Protein 2HI4 (pdb70)

InterPro domains:
  IPR001128 Cytochrome P450 [PF00067] (42-493)
  IPR001128 Cytochrome P450 [PR00385] (317-334)
  IPR001128 Cytochrome P450 [PR00385] (370-381)
  IPR001128 Cytochrome P450 [PR00385] (449-458)
  IPR001128 Cytochrome P450 [PR00385] (458-469)
  IPR002401 Cytochrome P450, E-class, group I [PR00463] (69-88)
  IPR002401 Cytochrome P450, E-class, group I [PR00463] (93-114)
  IPR002401 Cytochrome P450, E-class, group I [PR00463] (195-213)
  IPR002401 Cytochrome P450, E-class, group I [PR00463] (306-323)
  IPR002401 Cytochrome P450, E-class, group I [PR00463] (326-352)
  IPR002401 Cytochrome P450, E-class, group I [PR00463] (369-387)
  IPR002401 Cytochrome P450, E-class, group I [PR00463] (410-434)
  IPR002401 Cytochrome P450, E-class, group I [PR00463] (448-458)
  IPR002401 Cytochrome P450, E-class, group I [PR00463] (458-481)
  IPR008066 Cytochrome P450, E-class, group I, CYP1 [PR01683] (15-27)
  IPR008066 Cytochrome P450, E-class, group I, CYP1 [PR01683] (109-118)
  IPR008066 Cytochrome P450, E-class, group I, CYP1 [PR01683] (237-247)
  IPR008066 Cytochrome P450, E-class, group I, CYP1 [PR01683] (280-290)
  IPR008066 Cytochrome P450, E-class, group I, CYP1 [PR01683] (325-335)
  IPR017972 Cytochrome P450, cons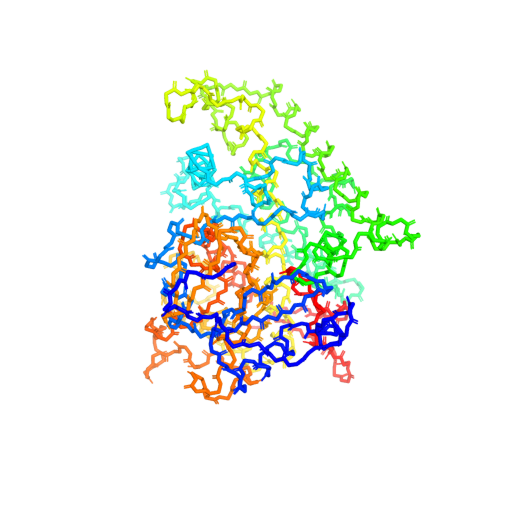erved site [PS00086] (451-460)

Foldseek 3Di:
DFDPPFAAFAEDDADAQAWCLVQCPQPNLVSVLVVCVPRHQWHWTAGRNAIAIEGFAPVLQCVVCPVVVQFWFFAFPFPLCCLAAVCQALQRHGDDPQLNQLLLVLLLVQLCQQFQDCDDVDDDGGNNQVLLVVLLVVLLVVQVVVCVPPNFFWLLLSLLLSQLSRLQCQAQNPLRPSPDPLVSVLSSPCVLQFAQQAPPRSVRRDVVVVVDDDVSSVSNNVSNVSLNVVLVVSLVVSVVPADLVDQNHSLNSLVNVLVVFRATPPHGDDSVSRNCNSSVSSSVSSPVLSQLLSLLLLVCQVPVVLLVVLLVQCCVQVNLPDADGLVCVQQSASLLLLSLLSCLQCVQQQWARKIFTCAWDARVRHTDGGGRIYIYGLNSLSQPVVLDDHSNDRDSCRQADPVRRGGVVVSSVSRDRQRDHPSGDSCVVSSSSSSSRSCRRNSNFKRKYFDPPDDAFSDWRDTSGTHGPTDGGMGIDGDD

Structure (mmCIF, N/CA/C/O backbone):
data_2HI4
#
_entry.id   2HI4
#
_cell.length_a   79.630
_cell.length_b   80.820
_cell.length_c   175.820
_cell.angle_alpha   90.000
_cell.angle_beta   90.000
_cell.angle_gamma   90.000
#
_symmetry.space_group_name_H-M   'I 2 2 2'
#
loop_
_entity.id
_entity.type
_entity.pdbx_description
1 polymer 'Cytochrome P450 1A2'
2 non-polymer 'PROTOPORPHYRIN IX CONTAINING FE'
3 non-polymer 2-PHENYL-4H-BENZO[H]CHROMEN-4-ONE
4 water water
#
loop_
_atom_site.group_PDB
_atom_site.id
_atom_site.type_symbol
_atom_site.label_atom_id
_atom_site.label_alt_id
_atom_site.label_comp_id
_atom_site.label_asym_id
_atom_site.label_entity_id
_atom_site.label_seq_id
_atom_site.pdbx_PDB_ins_code
_atom_site.Cartn_x
_atom_site.Cartn_y
_atom_site.Cartn_z
_atom_site.occupancy
_atom_site.B_iso_or_equiv
_atom_site.auth_seq_id
_atom_site.auth_comp_id
_atom_site.auth_asym_id
_atom_site.auth_atom_id
_atom_site.pdbx_PDB_model_num
ATOM 1 N N . ARG A 1 10 ? 21.304 30.140 -9.153 1.00 58.60 34 ARG A N 1
ATOM 2 C CA . ARG A 1 10 ? 20.753 29.652 -7.854 1.00 57.66 34 ARG A CA 1
ATOM 3 C C . ARG A 1 10 ? 21.014 30.608 -6.690 1.00 54.53 34 ARG A C 1
ATOM 4 O O . ARG A 1 10 ? 20.324 30.539 -5.682 1.00 55.54 34 ARG A O 1
ATOM 12 N N . VAL A 1 11 ? 22.007 31.489 -6.809 1.00 49.53 35 VAL A N 1
ATOM 13 C CA . VAL A 1 11 ? 22.295 32.481 -5.743 1.00 46.73 35 VAL A CA 1
ATOM 14 C C . VAL A 1 11 ? 22.446 33.858 -6.435 1.00 43.98 35 VAL A C 1
ATOM 15 O O . VAL A 1 11 ? 23.153 33.960 -7.425 1.00 48.95 35 VAL A O 1
ATOM 19 N N . PRO A 1 12 ? 21.787 34.924 -5.938 1.00 31.13 36 PRO A N 1
ATOM 20 C CA . PRO A 1 12 ? 21.994 36.179 -6.672 1.00 33.83 36 PRO A CA 1
ATOM 21 C C . PRO A 1 12 ? 23.458 36.596 -6.739 1.00 35.49 36 PRO A C 1
ATOM 22 O O . PRO A 1 12 ? 24.288 36.215 -5.893 1.00 30.82 36 PRO A O 1
ATOM 26 N N . LYS A 1 13 ? 23.721 37.399 -7.760 1.00 39.31 37 LYS A N 1
ATOM 27 C CA . LYS A 1 13 ? 25.025 37.963 -8.064 1.00 39.73 37 LYS A CA 1
ATOM 28 C C . LYS A 1 13 ? 25.544 38.721 -6.852 1.00 36.52 37 LYS A C 1
ATOM 29 O O . LYS A 1 13 ? 24.812 39.459 -6.174 1.00 29.97 37 LYS A O 1
ATOM 35 N N . GLY A 1 14 ? 26.810 38.500 -6.545 1.00 35.99 38 GLY A N 1
ATOM 36 C CA . GLY A 1 14 ? 27.425 39.222 -5.450 1.00 32.54 38 GLY A CA 1
ATOM 37 C C . GLY A 1 14 ? 27.165 38.719 -4.052 1.00 31.55 38 GLY A C 1
ATOM 38 O O . GLY A 1 14 ? 27.711 39.270 -3.128 1.00 33.36 38 GLY A O 1
ATOM 39 N N . LEU A 1 15 ? 26.348 37.680 -3.866 1.00 32.94 39 LEU A N 1
ATOM 40 C CA . LEU A 1 15 ? 26.095 37.198 -2.510 1.00 31.71 39 LEU A CA 1
ATOM 41 C C . LEU A 1 15 ? 26.688 35.799 -2.311 1.00 30.98 39 LEU A C 1
ATOM 42 O O . LEU A 1 15 ? 26.878 35.079 -3.270 1.00 35.27 39 LEU A O 1
ATOM 47 N N . LYS A 1 16 ? 26.936 35.393 -1.078 1.00 34.46 40 LYS A N 1
ATOM 48 C CA . LYS A 1 16 ? 27.388 34.016 -0.911 1.00 40.88 40 LYS A CA 1
ATOM 49 C C . LYS A 1 16 ? 26.492 33.233 0.020 1.00 41.57 40 LYS A C 1
ATOM 50 O O . LYS A 1 16 ? 25.760 33.810 0.845 1.00 39.47 40 LYS A O 1
ATOM 56 N N . SER A 1 17 ? 26.542 31.910 -0.129 1.00 43.20 41 SER A N 1
ATOM 57 C CA . SER A 1 17 ? 25.764 31.011 0.699 1.00 43.22 41 SER A CA 1
ATOM 58 C C . SER A 1 17 ? 26.451 30.744 2.045 1.00 36.72 41 SER A C 1
ATOM 59 O O . SER A 1 17 ? 27.615 31.015 2.225 1.00 35.57 41 SER A O 1
ATOM 62 N N . PRO A 1 18 ? 25.690 30.258 3.021 1.00 36.32 42 PRO A N 1
ATOM 63 C CA . PRO A 1 18 ? 26.175 29.939 4.370 1.00 34.26 42 PRO A CA 1
ATOM 64 C C . PRO A 1 18 ? 27.256 28.860 4.273 1.00 36.51 42 PRO A C 1
ATOM 65 O O . PRO A 1 18 ? 27.290 28.093 3.301 1.00 34.77 42 PRO A O 1
ATOM 69 N N . PRO A 1 19 ? 28.146 28.773 5.280 1.00 40.96 43 PRO A N 1
ATOM 70 C CA . PRO A 1 19 ? 29.242 27.778 5.346 1.00 41.72 43 PRO A CA 1
ATOM 71 C C . PRO A 1 19 ? 28.690 26.347 5.341 1.00 40.43 43 PRO A C 1
ATOM 72 O O . PRO A 1 19 ? 27.812 26.046 6.143 1.00 39.71 43 PRO A O 1
ATOM 76 N N . GLU A 1 20 ? 29.223 25.477 4.481 1.00 42.52 44 GLU A N 1
ATOM 77 C CA . GLU A 1 20 ? 28.771 24.073 4.401 1.00 49.96 44 GLU A CA 1
ATOM 78 C C . GLU A 1 20 ? 29.893 23.020 4.509 1.00 52.13 44 GLU A C 1
ATOM 79 O O . GLU A 1 20 ? 30.737 22.917 3.641 1.00 51.79 44 GLU A O 1
ATOM 85 N N . PRO A 1 21 ? 29.905 22.227 5.585 1.00 53.59 45 PRO A N 1
ATOM 86 C CA . PRO A 1 21 ? 30.936 21.197 5.739 1.00 54.30 45 PRO A CA 1
ATOM 87 C C . PRO A 1 21 ? 30.821 20.193 4.591 1.00 56.75 45 PRO A C 1
ATOM 88 O O . PRO A 1 21 ? 29.754 20.068 3.980 1.00 55.30 45 PRO A O 1
ATOM 92 N N . TRP A 1 22 ? 31.917 19.483 4.311 1.00 56.47 46 TRP A N 1
ATOM 93 C CA . TRP A 1 22 ? 31.966 18.454 3.275 1.00 55.54 46 TRP A CA 1
ATOM 94 C C . TRP A 1 22 ? 30.989 17.344 3.656 1.00 50.16 46 TRP A C 1
ATOM 95 O O . TRP A 1 22 ? 30.860 16.997 4.826 1.00 50.36 46 TRP A O 1
ATOM 106 N N . GLY A 1 23 ? 30.313 16.782 2.667 1.00 48.63 47 GLY A N 1
ATOM 107 C CA . GLY A 1 23 ? 29.386 15.709 2.952 1.00 52.43 47 GLY A CA 1
ATOM 108 C C . GLY A 1 23 ? 29.508 14.581 1.951 1.00 51.94 47 GLY A C 1
ATOM 109 O O . GLY A 1 23 ? 30.089 14.765 0.896 1.00 58.44 47 GLY A O 1
ATOM 110 N N . TRP A 1 24 ? 28.941 13.425 2.262 1.00 53.76 48 TRP A N 1
ATOM 111 C CA . TRP A 1 24 ? 29.014 12.277 1.364 1.00 54.83 48 TRP A CA 1
ATOM 112 C C . TRP A 1 24 ? 27.995 12.391 0.269 1.00 56.08 48 TRP A C 1
ATOM 113 O O . TRP A 1 24 ? 26.950 13.020 0.443 1.00 51.71 48 TRP A O 1
ATOM 124 N N . PRO A 1 25 ? 28.289 11.790 -0.892 1.00 57.57 49 PRO A N 1
ATOM 125 C CA . PRO A 1 25 ? 27.332 11.853 -1.997 1.00 54.91 49 PRO A CA 1
ATOM 126 C C . PRO A 1 25 ? 26.085 11.085 -1.562 1.00 55.45 49 PRO A C 1
ATOM 127 O O . PRO A 1 25 ? 26.178 10.097 -0.822 1.00 54.54 49 PRO A O 1
ATOM 131 N N . LEU A 1 26 ? 24.924 11.554 -2.013 1.00 52.79 50 LEU A N 1
ATOM 132 C CA . LEU A 1 26 ? 23.660 10.920 -1.703 1.00 49.83 50 LEU A CA 1
ATOM 133 C C . LEU A 1 26 ? 23.222 11.087 -0.257 1.00 48.82 50 LEU A C 1
ATOM 134 O O . LEU A 1 26 ? 22.066 11.443 0.001 1.00 48.29 50 LEU A O 1
ATOM 139 N N . LEU A 1 27 ? 24.134 10.821 0.681 1.00 46.63 51 LEU A N 1
ATOM 140 C CA . LEU A 1 27 ? 23.833 10.919 2.112 1.00 43.78 51 LEU A CA 1
ATOM 141 C C . LEU A 1 27 ? 23.933 12.323 2.722 1.00 44.44 51 LEU A C 1
ATOM 142 O O . LEU A 1 27 ? 23.198 12.662 3.659 1.00 36.80 51 LEU A O 1
ATOM 147 N N . GLY A 1 28 ? 24.840 13.147 2.197 1.00 42.86 52 GLY A N 1
ATOM 148 C CA . GLY A 1 28 ? 24.996 14.469 2.770 1.00 43.88 52 GLY A CA 1
ATOM 149 C C . GLY A 1 28 ? 25.602 14.320 4.151 1.00 45.56 52 GLY A C 1
ATOM 150 O O . GLY A 1 28 ? 26.598 13.622 4.328 1.00 46.92 52 GLY A O 1
ATOM 151 N N . HIS A 1 29 ? 25.014 14.938 5.158 1.00 39.16 53 HIS A N 1
ATOM 152 C CA . HIS A 1 29 ? 25.600 14.800 6.463 1.00 37.83 53 HIS A CA 1
ATOM 153 C C . HIS A 1 29 ? 24.801 13.905 7.399 1.00 35.85 53 HIS A C 1
ATOM 154 O O . HIS A 1 29 ? 25.032 13.932 8.594 1.00 36.04 53 HIS A O 1
ATOM 161 N N . VAL A 1 30 ? 23.867 13.104 6.888 1.00 37.09 54 VAL A N 1
ATOM 162 C CA . VAL A 1 30 ? 23.059 12.310 7.808 1.00 35.23 54 VAL A CA 1
ATOM 163 C C . VAL A 1 30 ? 23.764 11.410 8.790 1.00 38.64 54 VAL A C 1
ATOM 164 O O . VAL A 1 30 ? 23.342 11.308 9.945 1.00 35.87 54 VAL A O 1
ATOM 168 N N . LEU A 1 31 ? 24.830 10.744 8.357 1.00 41.11 55 LEU A N 1
ATOM 169 C CA . LEU A 1 31 ? 25.521 9.845 9.275 1.00 42.83 55 LEU A CA 1
ATOM 170 C C . LEU A 1 31 ? 26.126 10.645 10.421 1.00 40.16 55 LEU A C 1
ATOM 171 O O . LEU A 1 31 ? 26.212 10.147 11.535 1.00 44.28 55 LEU A O 1
ATOM 176 N N . THR A 1 32 ? 26.472 11.904 10.186 1.00 35.33 56 THR A N 1
ATOM 177 C CA . THR A 1 32 ? 27.017 12.710 11.268 1.00 40.38 56 THR A CA 1
ATOM 178 C C . THR A 1 32 ? 26.037 13.020 12.410 1.00 44.01 56 THR A C 1
ATOM 179 O O . THR A 1 32 ? 26.445 13.072 13.557 1.00 46.59 56 THR A O 1
ATOM 183 N N . LEU A 1 33 ? 24.749 13.207 12.114 1.00 40.31 57 LEU A N 1
ATOM 184 C CA . LEU A 1 33 ? 23.755 13.518 13.152 1.00 34.56 57 LEU A CA 1
ATOM 185 C C . LEU A 1 33 ? 23.624 12.406 14.198 1.00 32.75 57 LEU A C 1
ATOM 186 O O . LEU A 1 33 ? 23.466 12.684 15.389 1.00 34.38 57 LEU A O 1
ATOM 191 N N . GLY A 1 34 ? 23.669 11.151 13.746 1.00 35.19 58 GLY A N 1
ATOM 192 C CA . GLY A 1 34 ? 23.583 10.013 14.637 1.00 30.77 58 GLY A CA 1
ATOM 193 C C . GLY A 1 34 ? 22.320 10.003 15.473 1.00 39.35 58 GLY A C 1
ATOM 194 O O . GLY A 1 34 ? 21.301 10.600 15.090 1.00 39.15 58 GLY A O 1
ATOM 195 N N . LYS A 1 35 ? 22.408 9.373 16.634 1.00 35.54 59 LYS A N 1
ATOM 196 C CA . LYS A 1 35 ? 21.275 9.255 17.518 1.00 42.11 59 LYS A CA 1
ATOM 197 C C . LYS A 1 35 ? 21.015 10.485 18.341 1.00 39.82 59 LYS A C 1
ATOM 198 O O . LYS A 1 35 ? 19.962 10.584 18.943 1.00 44.68 59 LYS A O 1
ATOM 204 N N . ASN A 1 36 ? 21.970 11.418 18.371 1.00 37.03 60 ASN A N 1
ATOM 205 C CA . ASN A 1 36 ? 21.812 12.631 19.137 1.00 32.03 60 ASN A CA 1
ATOM 206 C C . ASN A 1 36 ? 22.198 13.824 18.267 1.00 35.04 60 ASN A C 1
ATOM 207 O O . ASN A 1 36 ? 23.265 14.436 18.416 1.00 33.49 60 ASN A O 1
ATOM 212 N N . PRO A 1 37 ? 21.289 14.197 17.352 1.00 33.13 61 PRO A N 1
ATOM 213 C CA . PRO A 1 37 ? 21.474 15.300 16.406 1.00 30.56 61 PRO A CA 1
ATOM 214 C C . PRO A 1 37 ? 21.848 16.619 17.026 1.00 26.44 61 PRO A C 1
ATOM 215 O O . PRO A 1 37 ? 22.679 17.342 16.472 1.00 27.27 61 PRO A O 1
ATOM 219 N N . HIS A 1 38 ? 21.299 16.913 18.204 1.00 25.00 62 HIS A N 1
ATOM 220 C CA . HIS A 1 38 ? 21.607 18.164 18.840 1.00 25.55 62 HIS A CA 1
ATOM 221 C C . HIS A 1 38 ? 23.056 18.200 19.324 1.00 33.96 62 HIS A C 1
ATOM 222 O O . HIS A 1 38 ? 23.659 19.273 19.312 1.00 29.52 62 HIS A O 1
ATOM 229 N N . LEU A 1 39 ? 23.594 17.055 19.770 1.00 34.61 63 LEU A N 1
ATOM 230 C CA . LEU A 1 39 ? 25.001 17.010 20.264 1.00 33.97 63 LEU A CA 1
ATOM 231 C C . LEU A 1 39 ? 26.001 17.170 19.126 1.00 31.36 63 LEU A C 1
ATOM 232 O O . LEU A 1 39 ? 26.964 17.911 19.239 1.00 35.61 63 LEU A O 1
ATOM 237 N N . ALA A 1 40 ? 25.740 16.491 18.027 1.00 31.35 64 ALA A N 1
ATOM 238 C CA . ALA A 1 40 ? 26.556 16.544 16.847 1.00 31.92 64 ALA A CA 1
ATOM 239 C C . ALA A 1 40 ? 26.539 17.908 16.164 1.00 38.71 64 ALA A C 1
ATOM 240 O O . ALA A 1 40 ? 27.594 18.382 15.700 1.00 34.21 64 ALA A O 1
ATOM 242 N N . LEU A 1 41 ? 25.366 18.545 16.090 1.00 29.63 65 LEU A N 1
ATOM 243 C CA . LEU A 1 41 ? 25.288 19.856 15.454 1.00 30.33 65 LEU A CA 1
ATOM 244 C C . LEU A 1 41 ? 25.875 20.908 16.380 1.00 30.39 65 LEU A C 1
ATOM 245 O O . LEU A 1 41 ? 26.307 21.972 15.936 1.00 32.14 65 LEU A O 1
ATOM 250 N N . SER A 1 42 ? 25.872 20.642 17.676 1.00 37.04 66 SER A N 1
ATOM 251 C CA . SER A 1 42 ? 26.466 21.616 18.584 1.00 41.52 66 SER A CA 1
ATOM 252 C C . SER A 1 42 ? 27.996 21.642 18.312 1.00 40.97 66 SER A C 1
ATOM 253 O O . SER A 1 42 ? 28.626 22.704 18.328 1.00 41.19 66 SER A O 1
ATOM 256 N N . ARG A 1 43 ? 28.573 20.475 18.050 1.00 38.46 67 ARG A N 1
ATOM 257 C CA . ARG A 1 43 ? 30.006 20.382 17.740 1.00 44.74 67 ARG A CA 1
ATOM 258 C C . ARG A 1 43 ? 30.285 20.952 16.359 1.00 46.65 67 ARG A C 1
ATOM 259 O O . ARG A 1 43 ? 31.256 21.677 16.170 1.00 47.31 67 ARG A O 1
ATOM 267 N N . MET A 1 44 ? 29.446 20.616 15.387 1.00 42.02 68 MET A N 1
ATOM 268 C CA . MET A 1 44 ? 29.650 21.117 14.041 1.00 42.94 68 MET A CA 1
ATOM 269 C C . MET A 1 44 ? 29.597 22.634 14.031 1.00 46.43 68 MET A C 1
ATOM 270 O O . MET A 1 44 ? 30.335 23.274 13.277 1.00 46.28 68 MET A O 1
ATOM 275 N N . SER A 1 45 ? 28.711 23.210 14.848 1.00 46.30 69 SER A N 1
ATOM 276 C CA . SER A 1 45 ? 28.581 24.662 14.901 1.00 46.02 69 SER A CA 1
ATOM 277 C C . SER A 1 45 ? 29.787 25.274 15.578 1.00 45.84 69 SER A C 1
ATOM 278 O O . SER A 1 45 ? 30.222 26.355 15.201 1.00 42.42 69 SER A O 1
ATOM 281 N N . GLN A 1 46 ? 30.310 24.586 16.588 1.00 46.78 70 GLN A N 1
ATOM 282 C CA . GLN A 1 46 ? 31.481 25.076 17.292 1.00 51.97 70 GLN A CA 1
ATOM 283 C C . GLN A 1 46 ? 32.660 25.197 16.360 1.00 49.61 70 GLN A C 1
ATOM 284 O O . GLN A 1 46 ? 33.569 25.946 16.634 1.00 58.35 70 GLN A O 1
ATOM 290 N N . ARG A 1 47 ? 32.619 24.517 15.223 1.00 51.17 71 ARG A N 1
ATOM 291 C CA . ARG A 1 47 ? 33.691 24.639 14.245 1.00 49.56 71 ARG A CA 1
ATOM 292 C C . ARG A 1 47 ? 33.368 25.628 13.109 1.00 53.16 71 ARG A C 1
ATOM 293 O O . ARG A 1 47 ? 34.174 26.509 12.797 1.00 54.39 71 ARG A O 1
ATOM 301 N N . TYR A 1 48 ? 32.180 25.511 12.512 1.00 51.66 72 TYR A N 1
ATOM 302 C CA . TYR A 1 48 ? 31.817 26.354 11.379 1.00 48.50 72 TYR A CA 1
ATOM 303 C C . TYR A 1 48 ? 31.147 27.674 11.596 1.00 50.30 72 TYR A C 1
ATOM 304 O O . TYR A 1 48 ? 31.314 28.601 10.794 1.00 51.34 72 TYR A O 1
ATOM 313 N N . GLY A 1 49 ? 30.355 27.766 12.647 1.00 50.66 73 GLY A N 1
ATOM 314 C CA . GLY A 1 49 ? 29.653 29.000 12.875 1.00 47.82 73 GLY A CA 1
ATOM 315 C C . GLY A 1 49 ? 28.235 28.858 13.410 1.00 47.85 73 GLY A C 1
ATOM 316 O O . GLY A 1 49 ? 27.639 27.771 13.526 1.00 40.86 73 GLY A O 1
ATOM 317 N N . ASP A 1 50 ? 27.716 30.016 13.761 1.00 45.05 74 ASP A N 1
ATOM 318 C CA . ASP A 1 50 ? 26.389 30.169 14.321 1.00 46.46 74 ASP A CA 1
ATOM 319 C C . ASP A 1 50 ? 25.318 30.102 13.232 1.00 41.94 74 ASP A C 1
ATOM 320 O O . ASP A 1 50 ? 24.134 30.082 13.545 1.00 32.05 74 ASP A O 1
ATOM 325 N N . VAL A 1 51 ? 25.768 30.135 11.975 1.00 38.38 75 VAL A N 1
ATOM 326 C CA . VAL A 1 51 ? 24.915 30.105 10.786 1.00 42.03 75 VAL A CA 1
ATOM 327 C C . VAL A 1 51 ? 25.577 29.224 9.768 1.00 39.95 75 VAL A C 1
ATOM 328 O O . VAL A 1 51 ? 26.515 29.643 9.083 1.00 46.11 75 VAL A O 1
ATOM 332 N N . LEU A 1 52 ? 25.105 27.996 9.666 1.00 38.17 76 LEU A N 1
ATOM 333 C CA . LEU A 1 52 ? 25.689 27.087 8.713 1.00 38.42 76 LEU A CA 1
ATOM 334 C C . LEU A 1 52 ? 24.638 26.253 8.047 1.00 39.43 76 LEU A C 1
ATOM 335 O O . LEU A 1 52 ? 23.477 26.173 8.508 1.00 32.43 76 LEU A O 1
ATOM 340 N N . GLN A 1 53 ? 25.017 25.647 6.935 1.00 32.37 77 GLN A N 1
ATOM 341 C CA . GLN A 1 53 ? 24.062 24.774 6.340 1.00 38.68 77 GLN A CA 1
ATOM 342 C C . GLN A 1 53 ? 24.665 23.401 6.276 1.00 35.96 77 GLN A C 1
ATOM 343 O O . GLN A 1 53 ? 25.879 23.252 6.187 1.00 34.34 77 GLN A O 1
ATOM 349 N N . ILE A 1 54 ? 23.815 22.403 6.425 1.00 31.94 78 ILE A N 1
ATOM 350 C CA . ILE A 1 54 ? 24.224 21.005 6.303 1.00 33.81 78 ILE A CA 1
ATOM 351 C C . ILE A 1 54 ? 23.325 20.463 5.210 1.00 35.86 78 ILE A C 1
ATOM 352 O O . ILE A 1 54 ? 22.540 21.198 4.595 1.00 33.75 78 ILE A O 1
ATOM 357 N N . ARG A 1 55 ? 23.418 19.184 4.933 1.00 34.68 79 ARG A N 1
ATOM 358 C CA . ARG A 1 55 ? 22.558 18.666 3.912 1.00 40.23 79 ARG A CA 1
ATOM 359 C C . ARG A 1 55 ? 22.199 17.333 4.464 1.00 38.67 79 ARG A C 1
ATOM 360 O O . ARG A 1 55 ? 23.063 16.688 5.047 1.00 38.62 79 ARG A O 1
ATOM 368 N N . ILE A 1 56 ? 20.922 16.956 4.364 1.00 37.00 80 ILE A N 1
ATOM 369 C CA . ILE A 1 56 ? 20.463 15.642 4.834 1.00 33.89 80 ILE A CA 1
ATOM 370 C C . ILE A 1 56 ? 19.931 15.076 3.535 1.00 35.56 80 ILE A C 1
ATOM 371 O O . ILE A 1 56 ? 19.006 15.635 2.958 1.00 32.35 80 ILE A O 1
ATOM 376 N N . GLY A 1 57 ? 20.509 13.961 3.075 1.00 36.17 81 GLY A N 1
ATOM 377 C CA . GLY A 1 57 ? 20.116 13.444 1.775 1.00 42.02 81 GLY A CA 1
ATOM 378 C C . GLY A 1 57 ? 20.612 14.558 0.855 1.00 41.40 81 GLY A C 1
ATOM 379 O O . GLY A 1 57 ? 21.777 14.953 0.938 1.00 42.83 81 GLY A O 1
ATOM 380 N N . SER A 1 58 ? 19.749 15.093 0.003 1.00 43.46 82 SER A N 1
ATOM 381 C CA . SER A 1 58 ? 20.162 16.207 -0.860 1.00 45.89 82 SER A CA 1
ATOM 382 C C . SER A 1 58 ? 19.438 17.498 -0.446 1.00 43.76 82 SER A C 1
ATOM 383 O O . SER A 1 58 ? 19.526 18.513 -1.129 1.00 45.53 82 SER A O 1
ATOM 386 N N . THR A 1 59 ? 18.728 17.455 0.673 1.00 40.20 83 THR A N 1
ATOM 387 C CA . THR A 1 59 ? 18.000 18.635 1.139 1.00 37.65 83 THR A CA 1
ATOM 388 C C . THR A 1 59 ? 18.839 19.563 1.990 1.00 32.23 83 THR A C 1
ATOM 389 O O . THR A 1 59 ? 19.335 19.155 3.032 1.00 28.36 83 THR A O 1
ATOM 393 N N . PRO A 1 60 ? 18.986 20.835 1.565 1.00 35.69 84 PRO A N 1
ATOM 394 C CA . PRO A 1 60 ? 19.778 21.795 2.348 1.00 31.21 84 PRO A CA 1
ATOM 395 C C . PRO A 1 60 ? 19.036 22.111 3.646 1.00 32.18 84 PRO A C 1
ATOM 396 O O . PRO A 1 60 ? 17.803 22.272 3.643 1.00 30.86 84 PRO A O 1
ATOM 400 N N . VAL A 1 61 ? 19.765 22.198 4.746 1.00 28.51 85 VAL A N 1
ATOM 401 C CA . VAL A 1 61 ? 19.169 22.563 6.033 1.00 30.44 85 VAL A CA 1
ATOM 402 C C . VAL A 1 61 ? 20.045 23.625 6.717 1.00 33.75 85 VAL A C 1
ATOM 403 O O . VAL A 1 61 ? 21.271 23.431 6.853 1.00 30.27 85 VAL A O 1
ATOM 407 N N . LEU A 1 62 ? 19.438 24.760 7.080 1.00 24.56 86 LEU A N 1
ATOM 408 C CA . LEU A 1 62 ? 20.141 25.835 7.779 1.00 24.77 86 LEU A CA 1
ATOM 409 C C . LEU A 1 62 ? 20.116 25.578 9.290 1.00 30.21 86 LEU A C 1
ATOM 410 O O . LEU A 1 62 ? 19.051 25.301 9.875 1.00 26.15 86 LEU A O 1
ATOM 415 N N . VAL A 1 63 ? 21.284 25.621 9.945 1.00 24.37 87 VAL A N 1
ATOM 416 C CA . VAL A 1 63 ? 21.319 25.403 11.405 1.00 24.12 87 VAL A CA 1
ATOM 417 C C . VAL A 1 63 ? 21.732 26.659 12.162 1.00 28.29 87 VAL A C 1
ATOM 418 O O . VAL A 1 63 ? 22.793 27.245 11.910 1.00 26.44 87 VAL A O 1
ATOM 422 N N . LEU A 1 64 ? 20.897 27.088 13.098 1.00 21.42 88 LEU A N 1
ATOM 423 C CA . LEU A 1 64 ? 21.232 28.275 13.850 1.00 26.49 88 LEU A CA 1
ATOM 424 C C . LEU A 1 64 ? 21.536 27.848 15.308 1.00 30.80 88 LEU A C 1
ATOM 425 O O . LEU A 1 64 ? 20.779 27.105 15.927 1.00 26.01 88 LEU A O 1
ATOM 430 N N . SER A 1 65 ? 22.655 28.346 15.848 1.00 35.15 89 SER A N 1
ATOM 431 C CA . SER A 1 65 ? 23.135 27.946 17.178 1.00 37.46 89 SER A CA 1
ATOM 432 C C . SER A 1 65 ? 23.472 28.968 18.280 1.00 39.30 89 SER A C 1
ATOM 433 O O . SER A 1 65 ? 23.628 28.596 19.471 1.00 41.22 89 SER A O 1
ATOM 436 N N . ARG A 1 66 ? 23.575 30.237 17.917 1.00 37.12 90 ARG A N 1
ATOM 437 C CA . ARG A 1 66 ? 23.918 31.241 18.905 1.00 33.61 90 ARG A CA 1
ATOM 438 C C . ARG A 1 66 ? 22.734 32.071 19.228 1.00 33.05 90 ARG A C 1
ATOM 439 O O . ARG A 1 66 ? 21.897 32.377 18.350 1.00 32.12 90 ARG A O 1
ATOM 447 N N . LEU A 1 67 ? 22.623 32.413 20.496 1.00 28.36 91 LEU A N 1
ATOM 448 C CA . LEU A 1 67 ? 21.499 33.195 20.913 1.00 33.03 91 LEU A CA 1
ATOM 449 C C . LEU A 1 67 ? 21.324 34.496 20.086 1.00 41.02 91 LEU A C 1
ATOM 450 O O . LEU A 1 67 ? 20.204 34.827 19.686 1.00 36.48 91 LEU A O 1
ATOM 455 N N . ASP A 1 68 ? 22.409 35.232 19.826 1.00 34.94 92 ASP A N 1
ATOM 456 C CA . ASP A 1 68 ? 22.305 36.464 19.052 1.00 40.52 92 ASP A CA 1
ATOM 457 C C . ASP A 1 68 ? 21.767 36.196 17.637 1.00 32.33 92 ASP A C 1
ATOM 458 O O . ASP A 1 68 ? 20.884 36.900 17.145 1.00 29.37 92 ASP A O 1
ATOM 463 N N . THR A 1 69 ? 22.338 35.199 16.988 1.00 32.68 93 THR A N 1
ATOM 464 C CA . THR A 1 69 ? 21.962 34.875 15.622 1.00 34.42 93 THR A CA 1
ATOM 465 C C . THR A 1 69 ? 20.511 34.395 15.515 1.00 34.28 93 THR A C 1
ATOM 466 O O . THR A 1 69 ? 19.812 34.766 14.591 1.00 29.99 93 THR A O 1
ATOM 470 N N . ILE A 1 70 ? 20.079 33.618 16.504 1.00 29.53 94 ILE A N 1
ATOM 471 C CA . ILE A 1 70 ? 18.743 33.070 16.563 1.00 30.34 94 ILE A CA 1
ATOM 472 C C . ILE A 1 70 ? 17.728 34.211 16.749 1.00 29.79 94 ILE A C 1
ATOM 473 O O . ILE A 1 70 ? 16.639 34.202 16.153 1.00 25.46 94 ILE A O 1
ATOM 478 N N . ARG A 1 71 ? 18.092 35.198 17.566 1.00 30.46 95 ARG A N 1
ATOM 479 C CA . ARG A 1 71 ? 17.224 36.341 17.810 1.00 30.98 95 ARG A CA 1
ATOM 480 C C . ARG A 1 71 ? 17.131 37.175 16.558 1.00 31.90 95 ARG A C 1
ATOM 481 O O . ARG A 1 71 ? 16.052 37.723 16.258 1.00 22.65 95 ARG A O 1
ATOM 489 N N . GLN A 1 72 ? 18.265 37.303 15.846 1.00 22.54 96 GLN A N 1
ATOM 490 C CA . GLN A 1 72 ? 18.274 38.019 14.584 1.00 26.24 96 GLN A CA 1
ATOM 491 C C . GLN A 1 72 ? 17.308 37.365 13.583 1.00 25.75 96 GLN A C 1
ATOM 492 O O . GLN A 1 72 ? 16.562 38.084 12.890 1.00 21.90 96 GLN A O 1
ATOM 498 N N . ALA A 1 73 ? 17.362 36.034 13.458 1.00 21.74 97 ALA A N 1
ATOM 499 C CA . ALA 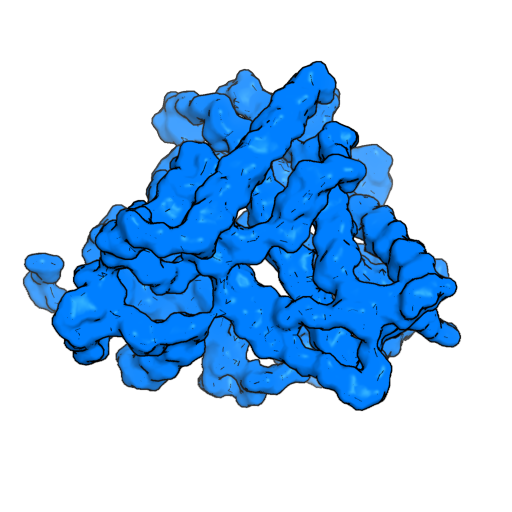A 1 73 ? 16.503 35.347 12.509 1.00 21.58 97 ALA A CA 1
ATOM 500 C C . ALA A 1 73 ? 15.049 35.283 12.972 1.00 23.52 97 ALA A C 1
ATOM 501 O O . ALA A 1 73 ? 14.192 35.759 12.286 1.00 24.09 97 ALA A O 1
ATOM 503 N N . LEU A 1 74 ? 14.808 34.693 14.127 1.00 22.44 98 LEU A N 1
ATOM 504 C CA . LEU A 1 74 ? 13.432 34.493 14.623 1.00 28.85 98 LEU A CA 1
ATOM 505 C C . LEU A 1 74 ? 12.699 35.690 15.128 1.00 29.12 98 LEU A C 1
ATOM 506 O O . LEU A 1 74 ? 11.472 35.674 15.154 1.00 26.96 98 LEU A O 1
ATOM 511 N N . VAL A 1 75 ? 13.430 36.721 15.559 1.00 25.80 99 VAL A N 1
ATOM 512 C CA . VAL A 1 75 ? 12.768 37.922 16.058 1.00 28.44 99 VAL A CA 1
ATOM 513 C C . VAL A 1 75 ? 12.887 39.064 15.096 1.00 30.07 99 VAL A C 1
ATOM 514 O O . VAL A 1 75 ? 11.882 39.484 14.524 1.00 21.16 99 VAL A O 1
ATOM 518 N N . ARG A 1 76 ? 14.101 39.571 14.886 1.00 23.74 100 ARG A N 1
ATOM 519 C CA . ARG A 1 76 ? 14.220 40.734 14.021 1.00 21.22 100 ARG A CA 1
ATOM 520 C C . ARG A 1 76 ? 13.790 40.454 12.539 1.00 16.88 100 ARG A C 1
ATOM 521 O O . ARG A 1 76 ? 13.281 41.357 11.901 1.00 19.59 100 ARG A O 1
ATOM 529 N N . GLN A 1 77 ? 14.078 39.266 11.991 1.00 16.45 101 GLN A N 1
ATOM 530 C CA . GLN A 1 77 ? 13.655 38.892 10.626 1.00 20.14 101 GLN A CA 1
ATOM 531 C C . GLN A 1 77 ? 12.519 37.866 10.778 1.00 14.43 101 GLN A C 1
ATOM 532 O O . GLN A 1 77 ? 12.408 36.909 10.004 1.00 16.20 101 GLN A O 1
ATOM 538 N N . GLY A 1 78 ? 11.812 38.005 11.892 1.00 21.15 102 GLY A N 1
ATOM 539 C CA . GLY A 1 78 ? 10.769 37.064 12.231 1.00 19.34 102 GLY A CA 1
ATOM 540 C C . GLY A 1 78 ? 9.840 36.706 11.109 1.00 18.07 102 GLY A C 1
ATOM 541 O O . GLY A 1 78 ? 9.579 35.544 10.911 1.00 21.03 102 GLY A O 1
ATOM 542 N N . ASP A 1 79 ? 9.423 37.677 10.323 1.00 19.92 103 ASP A N 1
ATOM 543 C CA . ASP A 1 79 ? 8.484 37.377 9.251 1.00 23.85 103 ASP A CA 1
ATOM 544 C C . ASP A 1 79 ? 9.148 36.504 8.182 1.00 27.10 103 ASP A C 1
ATOM 545 O O . ASP A 1 79 ? 8.481 35.773 7.460 1.00 19.30 103 ASP A O 1
ATOM 550 N N . ASP A 1 80 ? 10.483 36.535 8.095 1.00 17.92 104 ASP A N 1
ATOM 551 C CA . ASP A 1 80 ? 11.129 35.714 7.089 1.00 14.52 104 ASP A CA 1
ATOM 552 C C . ASP A 1 80 ? 11.301 34.324 7.632 1.00 13.52 104 ASP A C 1
ATOM 553 O O . ASP A 1 80 ? 11.429 33.387 6.886 1.00 18.76 104 ASP A O 1
ATOM 558 N N . PHE A 1 81 ? 11.384 34.173 8.953 1.00 18.08 105 PHE A N 1
ATOM 559 C CA . PHE A 1 81 ? 11.603 32.831 9.476 1.00 16.64 105 PHE A CA 1
ATOM 560 C C . PHE A 1 81 ? 10.431 32.190 10.156 1.00 22.75 105 PHE A C 1
ATOM 561 O O . PHE A 1 81 ? 10.656 31.288 10.882 1.00 17.40 105 PHE A O 1
ATOM 569 N N . LYS A 1 82 ? 9.202 32.608 9.885 1.00 19.61 106 LYS A N 1
ATOM 570 C CA . LYS A 1 82 ? 8.083 32.002 10.635 1.00 17.76 106 LYS A CA 1
ATOM 571 C C . LYS A 1 82 ? 7.409 30.778 9.993 1.00 20.87 106 LYS A C 1
ATOM 572 O O . LYS A 1 82 ? 6.394 30.267 10.528 1.00 21.33 106 LYS A O 1
ATOM 578 N N . GLY A 1 83 ? 7.912 30.320 8.851 1.00 17.64 107 GLY A N 1
ATOM 579 C CA . GLY A 1 83 ? 7.308 29.179 8.167 1.00 17.58 107 GLY A CA 1
ATOM 580 C C . GLY A 1 83 ? 7.562 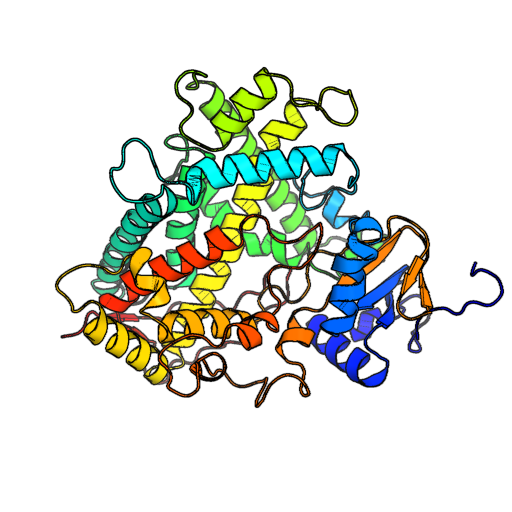27.835 8.807 1.00 22.96 107 GLY A C 1
ATOM 581 O O . GLY A 1 83 ? 8.427 27.690 9.721 1.00 20.47 107 GLY A O 1
ATOM 582 N N . ARG A 1 84 ? 6.768 26.844 8.404 1.00 16.12 108 ARG A N 1
ATOM 583 C CA . ARG A 1 84 ? 7.008 25.456 8.796 1.00 17.49 108 ARG A CA 1
ATOM 584 C C . ARG A 1 84 ? 7.317 24.750 7.504 1.00 18.59 108 ARG A C 1
ATOM 585 O O . ARG A 1 84 ? 6.659 24.950 6.494 1.00 23.02 108 ARG A O 1
ATOM 593 N N . PRO A 1 85 ? 8.319 23.878 7.515 1.00 22.56 109 PRO A N 1
ATOM 594 C CA . PRO A 1 85 ? 8.704 23.131 6.311 1.00 24.74 109 PRO A CA 1
ATOM 595 C C . PRO A 1 85 ? 7.692 22.035 6.007 1.00 25.92 109 PRO A C 1
ATOM 596 O O . PRO A 1 85 ? 7.097 21.435 6.920 1.00 21.92 109 PRO A O 1
ATOM 600 N N . ASP A 1 86 ? 7.558 21.728 4.731 1.00 24.59 110 ASP A N 1
ATOM 601 C CA . ASP A 1 86 ? 6.597 20.716 4.294 1.00 28.43 110 ASP A CA 1
ATOM 602 C C . ASP A 1 86 ? 7.152 19.304 4.474 1.00 22.26 110 ASP A C 1
ATOM 603 O O . ASP A 1 86 ? 7.512 18.637 3.527 1.00 26.33 110 ASP A O 1
ATOM 608 N N . LEU A 1 87 ? 7.208 18.837 5.709 1.00 23.03 111 LEU A N 1
ATOM 609 C CA . LEU A 1 87 ? 7.784 17.534 5.936 1.00 25.21 111 LEU A CA 1
ATOM 610 C C . LEU A 1 87 ? 6.782 16.379 5.888 1.00 24.31 111 LEU A C 1
ATOM 611 O O . LEU A 1 87 ? 5.628 16.525 6.296 1.00 25.61 111 LEU A O 1
ATOM 616 N N . TYR A 1 88 ? 7.262 15.235 5.402 1.00 25.21 112 TYR A N 1
ATOM 617 C CA . TYR A 1 88 ? 6.477 14.003 5.368 1.00 22.11 112 TYR A CA 1
ATOM 618 C C . TYR A 1 88 ? 5.847 13.625 6.699 1.00 26.17 112 TYR A C 1
ATOM 619 O O . TYR A 1 88 ? 4.637 13.355 6.802 1.00 25.21 112 TYR A O 1
ATOM 628 N N . THR A 1 89 ? 6.642 13.633 7.751 1.00 20.23 113 THR A N 1
ATOM 629 C CA . THR A 1 89 ? 6.133 13.265 9.071 1.00 21.72 113 THR A CA 1
ATOM 630 C C . THR A 1 89 ? 5.034 14.221 9.480 1.00 22.86 113 THR A C 1
ATOM 631 O O . THR A 1 89 ? 4.055 13.810 10.068 1.00 21.78 113 THR A O 1
ATOM 635 N N . SER A 1 90 ? 5.202 15.504 9.167 1.00 20.33 114 SER A N 1
ATOM 636 C CA . SER A 1 90 ? 4.186 16.497 9.500 1.00 24.87 114 SER A CA 1
ATOM 637 C C . SER A 1 90 ? 2.865 16.231 8.757 1.00 21.46 114 SER A C 1
ATOM 638 O O . SER A 1 90 ? 1.810 16.573 9.260 1.00 26.67 114 SER A O 1
ATOM 641 N N . THR A 1 91 ? 2.910 15.657 7.570 1.00 25.87 115 THR A N 1
ATOM 642 C CA . THR A 1 91 ? 1.650 15.387 6.818 1.00 30.77 115 THR A CA 1
ATOM 643 C C . THR A 1 91 ? 0.802 14.348 7.577 1.00 32.43 115 THR A C 1
ATOM 644 O O . THR A 1 91 ? -0.401 14.259 7.369 1.00 31.68 115 THR A O 1
ATOM 648 N N . LEU A 1 92 ? 1.431 13.578 8.468 1.00 27.32 116 LEU A N 1
ATOM 649 C CA . LEU A 1 92 ? 0.721 12.526 9.195 1.00 27.63 116 LEU A CA 1
ATOM 650 C C . LEU A 1 92 ? 0.223 12.974 10.520 1.00 27.23 116 LEU A C 1
ATOM 651 O O . LEU A 1 92 ? -0.306 12.167 11.267 1.00 27.92 116 LEU A O 1
ATOM 656 N N . ILE A 1 93 ? 0.409 14.246 10.834 1.00 23.90 117 ILE A N 1
ATOM 657 C CA . ILE A 1 93 ? 0.029 14.731 12.129 1.00 22.00 117 ILE A CA 1
ATOM 658 C C . ILE A 1 93 ? -1.429 15.187 12.103 1.00 26.20 117 ILE A C 1
ATOM 659 O O . ILE A 1 93 ? -1.808 16.050 11.322 1.00 27.78 117 ILE A O 1
ATOM 664 N N . THR A 1 94 ? -2.199 14.590 13.010 1.00 35.46 118 THR A N 1
ATOM 665 C CA . THR A 1 94 ? -3.640 14.806 13.185 1.00 32.28 118 THR A CA 1
ATOM 666 C C . THR A 1 94 ? -4.376 14.903 11.872 1.00 32.78 118 THR A C 1
ATOM 667 O O . THR A 1 94 ? -4.425 13.930 11.137 1.00 33.96 118 THR A O 1
ATOM 671 N N . ASP A 1 95 ? -4.934 16.060 11.556 1.00 29.75 119 ASP A N 1
ATOM 672 C CA . ASP A 1 95 ? -5.714 16.163 10.324 1.00 37.11 119 ASP A CA 1
ATOM 673 C C . ASP A 1 95 ? -4.914 16.859 9.241 1.00 36.65 119 ASP A C 1
ATOM 674 O O . ASP A 1 95 ? -5.477 17.272 8.209 1.00 36.00 119 ASP A O 1
ATOM 679 N N . GLY A 1 96 ? -3.602 16.984 9.481 1.00 30.88 120 GLY A N 1
ATOM 680 C CA . GLY A 1 96 ? -2.718 17.648 8.525 1.00 24.14 120 GLY A CA 1
ATOM 681 C C . GLY A 1 96 ? -2.987 19.146 8.585 1.00 24.67 120 GLY A C 1
ATOM 682 O O . GLY A 1 96 ? -2.534 19.991 7.763 1.00 25.72 120 GLY A O 1
ATOM 683 N N . GLN A 1 97 ? -3.737 19.519 9.595 1.00 22.13 121 GLN A N 1
ATOM 684 C CA . GLN A 1 97 ? -4.060 20.915 9.677 1.00 25.14 121 GLN A CA 1
ATOM 685 C C . GLN A 1 97 ? -3.673 21.529 11.014 1.00 22.79 121 GLN A C 1
ATOM 686 O O . GLN A 1 97 ? -4.221 22.527 11.378 1.00 20.64 121 GLN A O 1
ATOM 692 N N . SER A 1 98 ? -2.724 20.939 11.756 1.00 20.82 122 SER A N 1
ATOM 693 C CA . SER A 1 98 ? -2.388 21.508 13.062 1.00 19.39 122 SER A CA 1
ATOM 694 C C . SER A 1 98 ? -1.756 22.916 12.937 1.00 17.80 122 SER A C 1
ATOM 695 O O . SER A 1 98 ? -1.167 23.251 11.909 1.00 25.36 122 SER A O 1
ATOM 698 N N . LEU A 1 99 ? -1.981 23.741 13.961 1.00 15.89 123 LEU A N 1
ATOM 699 C CA . LEU A 1 99 ? -1.466 25.081 14.084 1.00 17.78 123 LEU A CA 1
ATOM 700 C C . LEU A 1 99 ? 0.089 24.921 14.155 1.00 20.66 123 LEU A C 1
ATOM 701 O O . LEU A 1 99 ? 0.795 25.577 13.470 1.00 21.52 123 LEU A O 1
ATOM 706 N N . THR A 1 100 ? 0.529 23.984 14.974 1.00 19.61 124 THR A N 1
ATOM 707 C CA . THR A 1 100 ? 1.978 23.708 15.207 1.00 28.34 124 THR A CA 1
ATOM 708 C C . THR A 1 100 ? 2.783 23.247 13.982 1.00 26.99 124 THR A C 1
ATOM 709 O O . THR A 1 100 ? 3.851 23.792 13.671 1.00 24.23 124 THR A O 1
ATOM 713 N N . PHE A 1 101 ? 2.266 22.205 13.332 1.00 19.02 125 PHE A N 1
ATOM 714 C CA . PHE A 1 101 ? 2.884 21.553 12.202 1.00 20.72 125 PHE A CA 1
ATOM 715 C C . PHE A 1 101 ? 2.543 21.852 10.754 1.00 28.73 125 PHE A C 1
ATOM 716 O O . PHE A 1 101 ? 3.327 21.502 9.831 1.00 19.01 125 PHE A O 1
ATOM 724 N N . SER A 1 102 ? 1.379 22.479 10.518 1.00 24.88 126 SER A N 1
ATOM 725 C CA . SER A 1 102 ? 0.981 22.692 9.141 1.00 18.43 126 SER A CA 1
ATOM 726 C C . SER A 1 102 ? 1.844 23.770 8.511 1.00 19.59 126 SER A C 1
ATOM 727 O O . SER A 1 102 ? 2.386 24.635 9.203 1.00 23.13 126 SER A O 1
ATOM 730 N N . THR A 1 103 ? 1.946 23.748 7.188 1.00 20.63 127 THR A N 1
ATOM 731 C CA . THR A 1 103 ? 2.798 24.713 6.507 1.00 26.95 127 THR A CA 1
ATOM 732 C C . THR A 1 103 ? 2.245 26.108 6.388 1.00 26.10 127 THR A C 1
ATOM 733 O O . THR A 1 103 ? 2.949 27.030 6.093 1.00 23.88 127 THR A O 1
ATOM 737 N N . ASP A 1 104 ? 0.968 26.300 6.640 1.00 23.53 128 ASP A N 1
ATOM 738 C CA . ASP A 1 104 ? 0.436 27.630 6.525 1.00 19.41 128 ASP A CA 1
ATOM 739 C C . ASP A 1 104 ? 1.016 28.552 7.593 1.00 20.97 128 ASP A C 1
ATOM 740 O O . ASP A 1 104 ? 1.052 28.232 8.770 1.00 25.81 128 ASP A O 1
ATOM 745 N N . SER A 1 105 ? 1.422 29.735 7.202 1.00 17.29 129 SER A N 1
ATOM 746 C CA . SER A 1 105 ? 1.948 30.629 8.187 1.00 25.32 129 SER A CA 1
ATOM 747 C C . SER A 1 105 ? 1.555 32.017 7.814 1.00 24.00 129 SER A C 1
ATOM 748 O O . SER A 1 105 ? 2.225 32.976 8.179 1.00 30.94 129 SER A O 1
ATOM 751 N N . GLY A 1 106 ? 0.475 32.147 7.052 1.00 20.27 130 GLY A N 1
ATOM 752 C CA . GLY A 1 106 ? 0.042 33.483 6.663 1.00 18.50 130 GLY A CA 1
ATOM 753 C C . GLY A 1 106 ? -1.078 34.009 7.612 1.00 23.88 130 GLY A C 1
ATOM 754 O O . GLY A 1 106 ? -1.163 33.625 8.755 1.00 23.08 130 GLY A O 1
ATOM 755 N N . PRO A 1 107 ? -2.006 34.819 7.118 1.00 18.37 131 PRO A N 1
ATOM 756 C CA . PRO A 1 107 ? -3.072 35.371 7.985 1.00 20.74 131 PRO A CA 1
ATOM 757 C C . PRO A 1 107 ? -3.959 34.374 8.747 1.00 14.57 131 PRO A C 1
ATOM 758 O O . PRO A 1 107 ? -4.402 34.671 9.863 1.00 24.39 131 PRO A O 1
ATOM 762 N N . VAL A 1 108 ? -4.189 33.202 8.152 1.00 22.05 132 VAL A N 1
ATOM 763 C CA . VAL A 1 108 ? -5.061 32.196 8.748 1.00 24.66 132 VAL A CA 1
ATOM 764 C C . VAL A 1 108 ? -4.279 31.629 9.905 1.00 26.74 132 VAL A C 1
ATOM 765 O O . VAL A 1 108 ? -4.785 31.579 11.002 1.00 12.99 132 VAL A O 1
ATOM 769 N N . TRP A 1 109 ? -2.996 31.286 9.709 1.00 20.57 133 TRP A N 1
ATOM 770 C CA . TRP A 1 109 ? -2.228 30.790 10.876 1.00 14.15 133 TRP A CA 1
ATOM 771 C C . TRP A 1 109 ? -2.248 31.851 11.957 1.00 11.96 133 TRP A C 1
ATOM 772 O O . TRP A 1 109 ? -2.364 31.533 13.169 1.00 20.84 133 TRP A O 1
ATOM 783 N N . ALA A 1 110 ? -2.113 33.131 11.569 1.00 15.68 134 ALA A N 1
ATOM 784 C CA . ALA A 1 110 ? -1.986 34.143 12.595 1.00 17.09 134 ALA A CA 1
ATOM 785 C C . ALA A 1 110 ? -3.264 34.290 13.443 1.00 21.70 134 ALA A C 1
ATOM 786 O O . ALA A 1 110 ? -3.224 34.504 14.654 1.00 17.22 134 ALA A O 1
ATOM 788 N N . ALA A 1 111 ? -4.382 34.243 12.752 1.00 17.82 135 ALA A N 1
ATOM 789 C CA . ALA A 1 111 ? -5.688 34.362 13.415 1.00 21.68 135 ALA A CA 1
ATOM 790 C C . ALA A 1 111 ? -6.005 33.126 14.336 1.00 15.44 135 ALA A C 1
ATOM 791 O O . ALA A 1 111 ? -6.613 33.254 15.426 1.00 22.84 135 ALA A O 1
ATOM 793 N N . ARG A 1 112 ? -5.640 31.928 13.871 1.00 20.33 136 ARG A N 1
ATOM 794 C CA . ARG A 1 112 ? -5.857 30.712 14.635 1.00 20.49 136 ARG A CA 1
ATOM 795 C C . ARG A 1 112 ? -4.956 30.748 15.871 1.00 22.91 136 ARG A C 1
ATOM 796 O O . ARG A 1 112 ? -5.337 30.330 16.930 1.00 21.83 136 ARG A O 1
ATOM 804 N N . ARG A 1 113 ? -3.740 31.234 15.710 1.00 20.56 137 ARG A N 1
ATOM 805 C CA . ARG A 1 113 ? -2.850 31.325 16.890 1.00 21.64 137 ARG A CA 1
ATOM 806 C C . ARG A 1 113 ? -3.400 32.237 17.991 1.00 22.18 137 ARG A C 1
ATOM 807 O O . ARG A 1 113 ? -3.349 31.921 19.189 1.00 18.97 137 ARG A O 1
ATOM 815 N N . ARG A 1 114 ? -3.938 33.379 17.583 1.00 23.38 138 ARG A N 1
ATOM 816 C CA . ARG A 1 114 ? -4.483 34.325 18.519 1.00 23.86 138 ARG A CA 1
ATOM 817 C C . ARG A 1 114 ? -5.694 33.719 19.199 1.00 27.28 138 ARG A C 1
ATOM 818 O O . ARG A 1 114 ? -5.845 33.880 20.391 1.00 25.37 138 ARG A O 1
ATOM 826 N N . LEU A 1 115 ? -6.585 33.072 18.431 1.00 26.14 139 LEU A N 1
ATOM 827 C CA . LEU A 1 115 ? -7.771 32.457 19.033 1.00 26.16 139 LEU A CA 1
ATOM 828 C C . LEU A 1 115 ? -7.309 31.305 19.963 1.00 28.79 139 LEU A C 1
ATOM 829 O O . LEU A 1 115 ? -7.885 31.108 21.045 1.00 24.83 139 LEU A O 1
ATOM 834 N N . ALA A 1 116 ? -6.292 30.534 19.549 1.00 22.37 140 ALA A N 1
ATOM 835 C CA . ALA A 1 116 ? -5.834 29.444 20.426 1.00 25.76 140 ALA A CA 1
ATOM 836 C C . ALA A 1 116 ? -5.326 30.069 21.729 1.00 28.27 140 ALA A C 1
ATOM 837 O O . ALA A 1 116 ? -5.745 29.693 22.828 1.00 34.96 140 ALA A O 1
ATOM 839 N N . GLN A 1 117 ? -4.429 31.029 21.588 1.00 26.97 141 GLN A N 1
ATOM 840 C CA . GLN A 1 117 ? -3.807 31.710 22.725 1.00 30.13 141 GLN A CA 1
ATOM 841 C C . GLN A 1 117 ? -4.788 32.370 23.697 1.00 29.54 141 GLN A C 1
ATOM 842 O O . GLN A 1 117 ? -4.652 32.265 24.925 1.00 29.23 141 GLN A O 1
ATOM 848 N N . ASN A 1 118 ? -5.790 33.039 23.153 1.00 29.45 142 ASN A N 1
ATOM 849 C CA . ASN A 1 118 ? -6.774 33.709 23.985 1.00 33.76 142 ASN A CA 1
ATOM 850 C C . ASN A 1 118 ? -7.678 32.707 24.723 1.00 29.36 142 ASN A C 1
ATOM 851 O O . ASN A 1 118 ? -7.912 32.869 25.918 1.00 32.37 142 ASN A O 1
ATOM 856 N N . ALA A 1 119 ? -8.205 31.717 24.010 1.00 28.73 143 ALA A N 1
ATOM 857 C CA . ALA A 1 119 ? -9.044 30.709 24.637 1.00 24.60 143 ALA A CA 1
ATOM 858 C C . ALA A 1 119 ? -8.197 29.994 25.703 1.00 31.10 143 ALA A C 1
ATOM 859 O O . ALA A 1 119 ? -8.636 29.774 26.832 1.00 27.98 143 ALA A O 1
ATOM 861 N N . LEU A 1 120 ? -6.964 29.647 25.356 1.00 26.10 144 LEU A N 1
ATOM 862 C CA . LEU A 1 120 ? -6.136 28.987 26.346 1.00 23.72 144 LEU A CA 1
ATOM 863 C C . LEU A 1 120 ? -5.991 29.863 27.565 1.00 25.82 144 LEU A C 1
ATOM 864 O O . LEU A 1 120 ? -6.142 29.363 28.695 1.00 27.33 144 LEU A O 1
ATOM 869 N N . ASN A 1 121 ? -5.701 31.161 27.370 1.00 26.36 145 ASN A N 1
ATOM 870 C CA . ASN A 1 121 ? -5.472 32.062 28.518 1.00 27.23 145 ASN A CA 1
ATOM 871 C C . ASN A 1 121 ? -6.729 32.202 29.380 1.00 27.19 145 ASN A C 1
ATOM 872 O O . ASN A 1 121 ? -6.647 32.178 30.586 1.00 27.77 145 ASN A O 1
ATOM 877 N N . THR A 1 122 ? -7.891 32.351 28.753 1.00 31.40 146 THR A N 1
ATOM 878 C CA . THR A 1 122 ? -9.137 32.474 29.502 1.00 31.17 146 THR A CA 1
ATOM 879 C C . THR A 1 122 ? -9.322 31.384 30.542 1.00 31.77 146 THR A C 1
ATOM 880 O O . THR A 1 122 ? -9.736 31.669 31.654 1.00 32.56 146 THR A O 1
ATOM 884 N N . PHE A 1 123 ? -9.055 30.136 30.159 1.00 26.87 147 PHE A N 1
ATOM 885 C CA . PHE A 1 123 ? -9.212 29.025 31.068 1.00 28.13 147 PHE A CA 1
ATOM 886 C C . PHE A 1 123 ? -7.905 28.530 31.735 1.00 29.96 147 PHE A C 1
ATOM 887 O O . PHE A 1 123 ? -7.789 27.389 32.090 1.00 31.07 147 PHE A O 1
ATOM 895 N N . SER A 1 124 ? -6.912 29.385 31.891 1.00 27.59 148 SER A N 1
ATOM 896 C CA . SER A 1 124 ? -5.715 28.907 32.571 1.00 32.17 148 SER A CA 1
ATOM 897 C C . SER A 1 124 ? -5.181 29.939 33.512 1.00 32.44 148 SER A C 1
ATOM 898 O O . SER A 1 124 ? -5.436 29.870 34.734 1.00 32.51 148 SER A O 1
ATOM 901 N N . ILE A 1 125 ? -4.487 30.918 32.945 1.00 32.81 149 ILE A N 1
ATOM 902 C CA . ILE A 1 125 ? -3.863 31.985 33.721 1.00 31.45 149 ILE A CA 1
ATOM 903 C C . ILE A 1 125 ? -4.706 33.213 33.997 1.00 31.74 149 ILE A C 1
ATOM 904 O O . ILE A 1 125 ? -4.284 34.095 34.726 1.00 32.20 149 ILE A O 1
ATOM 909 N N . ALA A 1 126 ? -5.883 33.305 33.404 1.00 30.83 150 ALA A N 1
ATOM 910 C CA . ALA A 1 126 ? -6.722 34.445 33.708 1.00 36.51 150 ALA A CA 1
ATOM 911 C C . ALA A 1 126 ? -7.500 34.005 34.943 1.00 42.31 150 ALA A C 1
ATOM 912 O O . ALA A 1 126 ? -7.803 32.830 35.080 1.00 46.25 150 ALA A O 1
ATOM 914 N N . SER A 1 127 ? -7.813 34.927 35.850 1.00 51.20 151 SER A N 1
ATOM 915 C CA . SER A 1 127 ? -8.584 34.573 37.060 1.00 56.22 151 SER A CA 1
ATOM 916 C C . SER A 1 127 ? -9.950 33.940 36.757 1.00 57.25 151 SER A C 1
ATOM 917 O O . SER A 1 127 ? -10.607 34.321 35.795 1.00 54.79 151 SER A O 1
ATOM 920 N N . ASP A 1 128 ? -10.378 32.997 37.603 1.00 61.66 152 ASP A N 1
ATOM 921 C CA . ASP A 1 128 ? -11.661 32.304 37.436 1.00 65.79 152 ASP A CA 1
ATOM 922 C C . ASP A 1 128 ? -12.799 33.059 38.104 1.00 67.17 152 ASP A C 1
ATOM 923 O O . ASP A 1 128 ? -12.655 33.502 39.239 1.00 72.09 152 ASP A O 1
ATOM 928 N N . PRO A 1 129 ? -13.929 33.254 37.396 1.00 69.34 153 PRO A N 1
ATOM 929 C CA . PRO A 1 129 ? -15.084 33.965 37.983 1.00 72.18 153 PRO A CA 1
ATOM 930 C C . PRO A 1 129 ? -15.561 33.351 39.318 1.00 71.03 153 PRO A C 1
ATOM 931 O O . PRO A 1 129 ? -15.474 33.983 40.379 1.00 69.35 153 PRO A O 1
ATOM 935 N N . ALA A 1 130 ? -16.069 32.121 39.246 1.00 71.95 154 ALA A N 1
ATOM 936 C CA . ALA A 1 130 ? -16.564 31.414 40.426 1.00 73.71 154 ALA A CA 1
ATOM 937 C C . ALA A 1 130 ? -15.623 31.625 41.618 1.00 75.23 154 ALA A C 1
ATOM 938 O O . ALA A 1 130 ? -16.057 31.743 42.771 1.00 76.75 154 ALA A O 1
ATOM 940 N N . SER A 1 131 ? -14.329 31.692 41.335 1.00 76.01 155 SER A N 1
ATOM 941 C CA . SER A 1 131 ? -13.344 31.867 42.389 1.00 76.66 155 SER A CA 1
ATOM 942 C C . SER A 1 131 ? -13.277 33.312 42.848 1.00 78.47 155 SER A C 1
ATOM 943 O O . SER A 1 131 ? -13.718 34.231 42.143 1.00 79.17 155 SER A O 1
ATOM 946 N N . SER A 1 132 ? -12.722 33.503 44.041 1.00 79.06 156 SER A N 1
ATOM 947 C CA . SER A 1 132 ? -12.601 34.829 44.635 1.00 79.75 156 SER A CA 1
ATOM 948 C C . SER A 1 132 ? -11.150 35.302 44.652 1.00 80.17 156 SER A C 1
ATOM 949 O O . SER A 1 132 ? -10.880 36.464 44.963 1.00 83.00 156 SER A O 1
ATOM 952 N N . SER A 1 133 ? -10.219 34.421 44.296 1.00 77.76 157 SER A N 1
ATOM 953 C CA . SER A 1 133 ? -8.815 34.793 44.408 1.00 75.36 157 SER A CA 1
ATOM 954 C C . SER A 1 133 ? -7.756 34.174 43.479 1.00 72.41 157 SER A C 1
ATOM 955 O O . SER A 1 133 ? -6.642 34.692 43.411 1.00 74.66 157 SER A O 1
ATOM 958 N N . SER A 1 134 ? -8.062 33.087 42.775 1.00 66.98 158 SER A N 1
ATOM 959 C CA . SER A 1 134 ? -7.050 32.469 41.914 1.00 59.37 158 SER A CA 1
ATOM 960 C C . SER A 1 134 ? -7.510 32.185 40.477 1.00 58.41 158 SER A C 1
ATOM 961 O O . SER A 1 134 ? -8.713 32.241 40.170 1.00 58.58 158 SER A O 1
ATOM 964 N N . CYS A 1 135 ? -6.557 31.861 39.595 1.00 51.80 159 CYS A N 1
ATOM 965 C CA . CYS A 1 135 ? -6.910 31.564 38.206 1.00 46.09 159 CYS A CA 1
ATOM 966 C C . CYS A 1 135 ? -7.251 30.086 38.061 1.00 42.18 159 CYS A C 1
ATOM 967 O O . CYS A 1 135 ? -6.870 29.268 38.888 1.00 42.68 159 CYS A O 1
ATOM 970 N N . TYR A 1 136 ? -7.965 29.747 36.999 1.00 40.28 160 TYR A N 1
ATOM 971 C CA . TYR A 1 136 ? -8.315 28.356 36.761 1.00 39.35 160 TYR A CA 1
ATOM 972 C C . TYR A 1 136 ? -7.137 27.407 36.978 1.00 34.71 160 TYR A C 1
ATOM 973 O O . TYR A 1 136 ? -7.253 26.403 37.671 1.00 37.24 160 TYR A O 1
ATOM 982 N N . LEU A 1 137 ? -6.005 27.728 36.374 1.00 28.84 161 LEU A N 1
ATOM 983 C CA . LEU A 1 137 ? -4.848 26.864 36.471 1.00 29.93 161 LEU A CA 1
ATOM 984 C C . LEU A 1 137 ? -4.524 26.515 37.907 1.00 34.34 161 LEU A C 1
ATOM 985 O O . LEU A 1 137 ? -4.413 25.342 38.273 1.00 35.77 161 LEU A O 1
ATOM 990 N N . GLU A 1 138 ? -4.351 27.531 38.734 1.00 37.81 162 GLU A N 1
ATOM 991 C CA . GLU A 1 138 ? -4.019 27.259 40.123 1.00 41.27 162 GLU A CA 1
ATOM 992 C C . GLU A 1 138 ? -5.067 26.351 40.761 1.00 41.13 162 GLU A C 1
ATOM 993 O O . GLU A 1 138 ? -4.712 25.423 41.477 1.00 43.98 162 GLU A O 1
ATOM 999 N N . GLU A 1 139 ? -6.346 26.582 40.486 1.00 42.60 163 GLU A N 1
ATOM 1000 C CA . GLU A 1 139 ? -7.382 25.713 41.062 1.00 44.90 163 GLU A CA 1
ATOM 1001 C C . GLU A 1 139 ? -7.229 24.244 40.622 1.00 44.30 163 GLU A C 1
ATOM 1002 O O . GLU A 1 139 ? -7.326 23.325 41.454 1.00 42.91 163 GLU A O 1
ATOM 1008 N N . HIS A 1 140 ? -7.019 24.012 39.329 1.00 39.29 164 HIS A N 1
ATOM 1009 C CA . HIS A 1 140 ? -6.859 22.633 38.840 1.00 38.57 164 HIS A CA 1
ATOM 1010 C C . HIS A 1 140 ? -5.591 21.991 39.393 1.00 33.61 164 HIS A C 1
ATOM 1011 O O . HIS A 1 140 ? -5.622 20.872 39.876 1.00 33.89 164 HIS A O 1
ATOM 1018 N N . VAL A 1 141 ? -4.481 22.693 39.310 1.00 31.40 165 VAL A N 1
ATOM 1019 C CA . VAL A 1 141 ? -3.237 22.139 39.797 1.00 31.39 165 VAL A CA 1
ATOM 1020 C C . VAL A 1 141 ? -3.263 21.842 41.296 1.00 36.02 165 VAL A C 1
ATOM 1021 O O . VAL A 1 141 ? -2.801 20.810 41.719 1.00 35.69 165 VAL A O 1
ATOM 1025 N N . SER A 1 142 ? -3.799 22.745 42.104 1.00 40.82 166 SER A N 1
ATOM 1026 C CA . SER A 1 142 ? -3.894 22.497 43.533 1.00 42.55 166 SER A CA 1
ATOM 1027 C C . SER A 1 142 ? -4.620 21.187 43.809 1.00 40.85 166 SER A C 1
ATOM 1028 O O . SER A 1 142 ? -4.196 20.394 44.635 1.00 37.37 166 SER A O 1
ATOM 1031 N N . LYS A 1 143 ? -5.737 20.992 43.124 1.00 42.44 167 LYS A N 1
ATOM 1032 C CA . LYS A 1 143 ? -6.523 19.796 43.310 1.00 41.61 167 LYS A CA 1
ATOM 1033 C C . LYS A 1 143 ? -5.755 18.603 42.850 1.00 40.18 167 LYS A C 1
ATOM 1034 O O . LYS A 1 143 ? -5.703 17.589 43.557 1.00 41.72 167 LYS A O 1
ATOM 1040 N N . GLU A 1 144 ? -5.141 18.697 41.674 1.00 36.85 168 GLU A N 1
ATOM 1041 C CA . GLU A 1 144 ? -4.423 17.533 41.166 1.00 33.98 168 GLU A CA 1
ATOM 1042 C C . GLU A 1 144 ? -3.112 17.218 41.912 1.00 36.01 168 GLU A C 1
ATOM 1043 O O . GLU A 1 144 ? -2.718 16.048 42.050 1.00 33.05 168 GLU A O 1
ATOM 1049 N N . ALA A 1 145 ? -2.425 18.251 42.379 1.00 34.03 169 ALA A N 1
ATOM 1050 C CA . ALA A 1 145 ? -1.184 18.040 43.140 1.00 35.60 169 ALA A CA 1
ATOM 1051 C C . ALA A 1 145 ? -1.494 17.333 44.516 1.00 38.09 169 ALA A C 1
ATOM 1052 O O . ALA A 1 145 ? -0.719 16.508 44.979 1.00 37.51 169 ALA A O 1
ATOM 1054 N N . LYS A 1 146 ? -2.624 17.661 45.150 1.00 38.47 170 LYS A N 1
ATOM 1055 C CA . LYS A 1 146 ? -3.015 17.043 46.413 1.00 41.60 170 LYS A CA 1
ATOM 1056 C C . LYS A 1 146 ? -3.321 15.565 46.132 1.00 44.96 170 LYS A C 1
ATOM 1057 O O . LYS A 1 146 ? -2.721 14.648 46.723 1.00 47.94 170 LYS A O 1
ATOM 1063 N N . ALA A 1 147 ? -4.252 15.330 45.218 1.00 40.21 171 ALA A N 1
ATOM 1064 C CA . ALA A 1 147 ? -4.589 13.975 44.864 1.00 39.93 171 ALA A CA 1
ATOM 1065 C C . ALA A 1 147 ? -3.320 13.246 44.417 1.00 34.97 171 ALA A C 1
ATOM 1066 O O . ALA A 1 147 ? -3.170 12.043 44.625 1.00 32.15 171 ALA A O 1
ATOM 1068 N N . LEU A 1 148 ? -2.375 13.936 43.813 1.00 34.49 172 LEU A N 1
ATOM 1069 C CA . LEU A 1 148 ? -1.171 13.180 43.449 1.00 29.90 172 LEU A CA 1
ATOM 1070 C C . LEU A 1 148 ? -0.468 12.736 44.745 1.00 32.25 172 LEU A C 1
ATOM 1071 O O . LEU A 1 148 ? -0.007 11.599 44.876 1.00 32.83 172 LEU A O 1
ATOM 1076 N N . ILE A 1 149 ? -0.370 13.641 45.710 1.00 33.95 173 ILE A N 1
ATOM 1077 C CA . ILE A 1 149 ? 0.301 13.293 46.957 1.00 36.12 173 ILE A CA 1
ATOM 1078 C C . ILE A 1 149 ? -0.345 12.053 47.595 1.00 34.28 173 ILE A C 1
ATOM 1079 O O . ILE A 1 149 ? 0.356 11.171 48.086 1.00 34.86 173 ILE A O 1
ATOM 1084 N N . SER A 1 150 ? -1.681 12.018 47.585 1.00 35.46 174 SER A N 1
ATOM 1085 C CA . SER A 1 150 ? -2.455 10.918 48.154 1.00 36.73 174 SER A CA 1
ATOM 1086 C C . SER A 1 150 ? -2.189 9.623 47.422 1.00 38.61 174 SER A C 1
ATOM 1087 O O . SER A 1 150 ? -2.066 8.551 48.031 1.00 36.10 174 SER A O 1
ATOM 1090 N N . ARG A 1 151 ? -2.093 9.722 46.106 1.00 35.49 175 ARG A N 1
ATOM 1091 C CA . ARG A 1 151 ? -1.825 8.558 45.302 1.00 39.70 175 ARG A CA 1
ATOM 1092 C C . ARG A 1 151 ? -0.415 8.053 45.612 1.00 39.98 175 ARG A C 1
ATOM 1093 O O . ARG A 1 151 ? -0.189 6.842 45.701 1.00 41.80 175 ARG A O 1
ATOM 1101 N N . LEU A 1 152 ? 0.529 8.971 45.803 1.00 38.70 176 LEU A N 1
ATOM 1102 C CA . LEU A 1 152 ? 1.911 8.569 46.085 1.00 37.96 176 LEU A CA 1
ATOM 1103 C C . LEU A 1 152 ? 2.083 7.944 47.474 1.00 38.00 176 LEU A C 1
ATOM 1104 O O . LEU A 1 152 ? 2.867 7.014 47.632 1.00 39.26 176 LEU A O 1
ATOM 1109 N N . GLN A 1 153 ? 1.370 8.456 48.474 1.00 38.74 177 GLN A N 1
ATOM 1110 C CA . GLN A 1 153 ? 1.450 7.882 49.803 1.00 43.34 177 GLN A CA 1
ATOM 1111 C C . GLN A 1 153 ? 0.846 6.457 49.722 1.00 48.13 177 GLN A C 1
ATOM 1112 O O . GLN A 1 153 ? 1.434 5.496 50.239 1.00 46.90 177 GLN A O 1
ATOM 1118 N N . GLU A 1 154 ? -0.302 6.331 49.046 1.00 42.14 178 GLU A N 1
ATOM 1119 C CA . GLU A 1 154 ? -0.942 5.033 48.844 1.00 41.86 178 GLU A CA 1
ATOM 1120 C C . GLU A 1 154 ? 0.056 4.023 48.272 1.00 38.44 178 GLU A C 1
ATOM 1121 O O . GLU A 1 154 ? 0.187 2.900 48.776 1.00 36.97 178 GLU A O 1
ATOM 1127 N N . LEU A 1 155 ? 0.760 4.411 47.214 1.00 37.89 179 LEU A N 1
ATOM 1128 C CA . LEU A 1 155 ? 1.705 3.491 46.606 1.00 38.33 179 LEU A CA 1
ATOM 1129 C C . LEU A 1 155 ? 2.867 3.151 47.498 1.00 40.75 179 LEU A C 1
ATOM 1130 O O . LEU A 1 155 ? 3.435 2.050 47.380 1.00 43.34 179 LEU A O 1
ATOM 1135 N N . MET A 1 156 ? 3.243 4.089 48.373 1.00 39.53 180 MET A N 1
ATOM 1136 C CA . MET A 1 156 ? 4.348 3.842 49.298 1.00 39.53 180 MET A CA 1
ATOM 1137 C C . MET A 1 156 ? 3.825 2.926 50.423 1.00 38.43 180 MET A C 1
ATOM 1138 O O . MET A 1 156 ? 4.544 2.077 50.888 1.00 37.48 180 MET A O 1
ATOM 1143 N N . ALA A 1 157 ? 2.570 3.079 50.838 1.00 35.52 181 ALA A N 1
ATOM 1144 C CA . ALA A 1 157 ? 2.048 2.191 51.864 1.00 35.86 181 ALA A CA 1
ATOM 1145 C C . ALA A 1 157 ? 1.856 0.751 51.335 1.00 43.81 181 ALA A C 1
ATOM 1146 O O . ALA A 1 157 ? 1.554 -0.145 52.125 1.00 50.80 181 ALA A O 1
ATOM 1148 N N . GLY A 1 158 ? 2.046 0.532 50.025 1.00 41.38 182 GLY A N 1
ATOM 1149 C CA . GLY A 1 158 ? 1.883 -0.781 49.413 1.00 41.15 182 GLY A CA 1
ATOM 1150 C C . GLY A 1 158 ? 3.108 -1.365 48.708 1.00 41.10 182 GLY A C 1
ATOM 1151 O O . GLY A 1 158 ? 3.948 -1.984 49.348 1.00 44.14 182 GLY A O 1
ATOM 1152 N N . PRO A 1 159 ? 3.232 -1.243 47.383 1.00 39.13 183 PRO A N 1
ATOM 1153 C CA . PRO A 1 159 ? 4.439 -1.820 46.784 1.00 36.55 183 PRO A CA 1
ATOM 1154 C C . PRO A 1 159 ? 5.670 -1.149 47.347 1.00 39.06 183 PRO A C 1
ATOM 1155 O O . PRO A 1 159 ? 6.740 -1.727 47.304 1.00 41.78 183 PRO A O 1
ATOM 1159 N N . GLY A 1 160 ? 5.524 0.104 47.811 1.00 40.29 184 GLY A N 1
ATOM 1160 C CA . GLY A 1 160 ? 6.651 0.834 48.397 1.00 43.45 184 GLY A CA 1
ATOM 1161 C C . GLY A 1 160 ? 7.628 1.508 47.434 1.00 43.09 184 GLY A C 1
ATOM 1162 O O . GLY A 1 160 ? 8.804 1.745 47.772 1.00 43.78 184 GLY A O 1
ATOM 1163 N N . HIS A 1 161 ? 7.132 1.818 46.238 1.00 40.20 185 HIS A N 1
ATOM 1164 C CA . HIS A 1 161 ? 7.901 2.464 45.172 1.00 41.65 185 HIS A CA 1
ATOM 1165 C C . HIS A 1 161 ? 6.915 2.751 44.046 1.00 38.63 185 HIS A C 1
ATOM 1166 O O . HIS A 1 161 ? 5.758 2.290 44.104 1.00 40.22 185 HIS A O 1
ATOM 1173 N N . PHE A 1 162 ? 7.362 3.536 43.064 1.00 36.29 186 PHE A N 1
ATOM 1174 C CA . PHE A 1 162 ? 6.545 3.925 41.912 1.00 37.27 186 PHE A CA 1
ATOM 1175 C C . PHE A 1 162 ? 7.445 4.471 40.802 1.00 38.37 186 PHE A C 1
ATOM 1176 O O . PHE A 1 162 ? 8.676 4.607 40.974 1.00 27.84 186 PHE A O 1
ATOM 1184 N N . ASP A 1 163 ? 6.810 4.739 39.661 1.00 36.23 187 ASP A N 1
ATOM 1185 C CA . ASP A 1 163 ? 7.474 5.282 38.473 1.00 39.16 187 ASP A CA 1
ATOM 1186 C C . ASP A 1 163 ? 6.975 6.710 38.438 1.00 33.47 187 ASP A C 1
ATOM 1187 O O . ASP A 1 163 ? 5.788 6.941 38.164 1.00 33.10 187 ASP A O 1
ATOM 1192 N N . PRO A 1 164 ? 7.869 7.688 38.682 1.00 31.26 188 PRO A N 1
ATOM 1193 C CA . PRO A 1 164 ? 7.431 9.087 38.680 1.00 31.94 188 PRO A CA 1
ATOM 1194 C C . PRO A 1 164 ? 6.759 9.572 37.387 1.00 29.11 188 PRO A C 1
ATOM 1195 O O . PRO A 1 164 ? 5.763 10.275 37.455 1.00 29.68 188 PRO A O 1
ATOM 1199 N N . TYR A 1 165 ? 7.289 9.177 36.235 1.00 32.91 189 TYR A N 1
ATOM 1200 C CA . TYR A 1 165 ? 6.737 9.564 34.920 1.00 33.55 189 TYR A CA 1
ATOM 1201 C C . TYR A 1 165 ? 5.260 9.158 34.807 1.00 34.46 189 TYR A C 1
ATOM 1202 O O . TYR A 1 165 ? 4.387 9.935 34.391 1.00 33.03 189 TYR A O 1
ATOM 1211 N N . ASN A 1 166 ? 4.983 7.927 35.206 1.00 33.87 190 ASN A N 1
ATOM 1212 C CA . ASN A 1 166 ? 3.642 7.422 35.104 1.00 34.33 190 ASN A CA 1
ATOM 1213 C C . ASN A 1 166 ? 2.617 8.082 35.985 1.00 32.01 190 ASN A C 1
ATOM 1214 O O . ASN A 1 166 ? 1.476 8.285 35.580 1.00 28.84 190 ASN A O 1
ATOM 1219 N N . GLN A 1 167 ? 3.032 8.472 37.173 1.00 33.86 191 GLN A N 1
ATOM 1220 C CA . GLN A 1 167 ? 2.134 9.164 38.095 1.00 34.93 191 GLN A CA 1
ATOM 1221 C C . GLN A 1 167 ? 1.978 10.642 37.640 1.00 32.35 191 GLN A C 1
ATOM 1222 O O . GLN A 1 167 ? 0.928 11.264 37.809 1.00 27.77 191 GLN A O 1
ATOM 1228 N N . VAL A 1 168 ? 3.031 11.201 37.070 1.00 25.74 192 VAL A N 1
ATOM 1229 C CA . VAL A 1 168 ? 2.947 12.586 36.605 1.00 30.96 192 VAL A CA 1
ATOM 1230 C C . VAL A 1 168 ? 2.018 12.693 35.371 1.00 23.09 192 VAL A C 1
ATOM 1231 O O . VAL A 1 168 ? 1.261 13.639 35.237 1.00 29.94 192 VAL A O 1
ATOM 1235 N N . VAL A 1 169 ? 2.077 11.691 34.510 1.00 24.99 193 VAL A N 1
ATOM 1236 C CA . VAL A 1 169 ? 1.235 11.653 33.311 1.00 27.53 193 VAL A CA 1
ATOM 1237 C C . VAL A 1 169 ? -0.236 11.852 33.720 1.00 24.76 193 VAL A C 1
ATOM 1238 O O . VAL A 1 169 ? -0.936 12.705 33.178 1.00 22.90 193 VAL A O 1
ATOM 1242 N N . VAL A 1 170 ? -0.653 11.080 34.719 1.00 24.80 194 VAL A N 1
ATOM 1243 C CA . VAL A 1 170 ? -2.045 11.131 35.145 1.00 34.63 194 VAL A CA 1
ATOM 1244 C C . VAL A 1 170 ? -2.481 12.504 35.622 1.00 34.36 194 VAL A C 1
ATOM 1245 O O . VAL A 1 170 ? -3.563 12.963 35.272 1.00 32.20 194 VAL A O 1
ATOM 1249 N N . SER A 1 171 ? -1.653 13.140 36.458 1.00 32.31 195 SER A N 1
ATOM 1250 C CA . SER A 1 171 ? -2.021 14.425 37.005 1.00 32.23 195 SER A CA 1
ATOM 1251 C C . SER A 1 171 ? -2.049 15.518 35.955 1.00 32.66 195 SER A C 1
ATOM 1252 O O . SER A 1 171 ? -2.992 16.335 35.921 1.00 23.42 195 SER A O 1
ATOM 1255 N N . VAL A 1 172 ? -1.021 15.514 35.103 1.00 24.27 196 VAL A N 1
ATOM 1256 C CA . VAL A 1 172 ? -0.917 16.511 34.073 1.00 22.47 196 VAL A CA 1
ATOM 1257 C C . VAL A 1 172 ? -2.028 16.360 33.060 1.00 24.84 196 VAL A C 1
ATOM 1258 O O . VAL A 1 172 ? -2.595 17.372 32.610 1.00 27.39 196 VAL A O 1
ATOM 1262 N N . ALA A 1 173 ? -2.352 15.113 32.717 1.00 22.89 197 ALA A N 1
ATOM 1263 C CA . ALA A 1 173 ? -3.404 14.885 31.760 1.00 25.35 197 ALA A CA 1
ATOM 1264 C C . ALA A 1 173 ? -4.699 15.409 32.358 1.00 31.25 197 ALA A C 1
ATOM 1265 O O . ALA A 1 173 ? -5.532 16.030 31.636 1.00 31.59 197 ALA A O 1
ATOM 1267 N N . ASN A 1 174 ? -4.881 15.208 33.670 1.00 29.52 198 ASN A N 1
ATOM 1268 C CA . ASN A 1 174 ? -6.147 15.677 34.301 1.00 33.10 198 ASN A CA 1
ATOM 1269 C C . ASN A 1 174 ? -6.329 17.184 34.258 1.00 30.58 198 ASN A C 1
ATOM 1270 O O . ASN A 1 174 ? -7.452 17.694 34.057 1.00 30.67 198 ASN A O 1
ATOM 1275 N N . VAL A 1 175 ? -5.225 17.893 34.429 1.00 24.98 199 VAL A N 1
ATOM 1276 C CA . VAL A 1 175 ? -5.227 19.362 34.416 1.00 30.17 199 VAL A CA 1
ATOM 1277 C C . VAL A 1 175 ? -5.508 19.954 33.033 1.00 30.15 199 VAL A C 1
ATOM 1278 O O . VAL A 1 175 ? -6.390 20.796 32.864 1.00 33.21 199 VAL A O 1
ATOM 1282 N N . ILE A 1 176 ? -4.775 19.496 32.024 1.00 30.56 200 ILE A N 1
ATOM 1283 C CA . ILE A 1 176 ? -4.967 20.054 30.705 1.00 29.80 200 ILE A CA 1
ATOM 1284 C C . ILE A 1 176 ? -6.283 19.525 30.117 1.00 25.78 200 ILE A C 1
ATOM 1285 O O . ILE A 1 176 ? -6.925 20.218 29.359 1.00 26.25 200 ILE A O 1
ATOM 1290 N N . GLY A 1 177 ? -6.699 18.320 30.494 1.00 25.03 201 GLY A N 1
ATOM 1291 C CA . GLY A 1 177 ? -7.957 17.817 29.972 1.00 30.95 201 GLY A CA 1
ATOM 1292 C C . GLY A 1 177 ? -9.149 18.598 30.501 1.00 30.70 201 GLY A C 1
ATOM 1293 O O . GLY A 1 177 ? -10.178 18.737 29.817 1.00 29.85 201 GLY A O 1
ATOM 1294 N N . ALA A 1 178 ? -9.039 19.101 31.734 1.00 35.41 202 ALA A N 1
ATOM 1295 C CA . ALA A 1 178 ? -10.160 19.871 32.306 1.00 37.51 202 ALA A CA 1
ATOM 1296 C C . ALA A 1 178 ? -10.288 21.196 31.559 1.00 34.50 202 ALA A C 1
ATOM 1297 O O . ALA A 1 178 ? -11.387 21.588 31.137 1.00 28.77 202 ALA A O 1
ATOM 1299 N N . MET A 1 179 ? -9.142 21.854 31.393 1.00 28.84 203 MET A N 1
ATOM 1300 C CA . MET A 1 179 ? -9.053 23.138 30.717 1.00 29.81 203 MET A CA 1
ATOM 1301 C C . MET A 1 179 ? -9.610 23.041 29.304 1.00 29.73 203 MET A C 1
ATOM 1302 O O . MET A 1 179 ? -10.348 23.956 28.857 1.00 27.06 203 MET A O 1
ATOM 1307 N N . CYS A 1 180 ? -9.280 21.939 28.617 1.00 28.23 204 CYS A N 1
ATOM 1308 C CA . CYS A 1 180 ? -9.741 21.736 27.264 1.00 24.73 204 CYS A CA 1
ATOM 1309 C C . CYS A 1 180 ? -11.188 21.278 27.130 1.00 30.76 204 CYS A C 1
ATOM 1310 O O . CYS A 1 180 ? -11.916 21.823 26.319 1.00 24.90 204 CYS A O 1
ATOM 1313 N N . PHE A 1 181 ? -11.567 20.278 27.927 1.00 32.57 205 PHE A N 1
ATOM 1314 C CA . PHE A 1 181 ? -12.874 19.616 27.846 1.00 36.81 205 PHE A CA 1
ATOM 1315 C C . PHE A 1 181 ? -13.749 19.625 29.101 1.00 40.69 205 PHE A C 1
ATOM 1316 O O . PHE A 1 181 ? -14.790 18.975 29.113 1.00 43.58 205 PHE A O 1
ATOM 1324 N N . GLY A 1 182 ? -13.341 20.350 30.140 1.00 38.09 206 GLY A N 1
ATOM 1325 C CA . GLY A 1 182 ? -14.123 20.358 31.354 1.00 38.63 206 GLY A CA 1
ATOM 1326 C C . GLY A 1 182 ? -14.494 18.972 31.863 1.00 42.69 206 GLY A C 1
ATOM 1327 O O . GLY A 1 182 ? -13.661 18.077 31.956 1.00 37.99 206 GLY A O 1
ATOM 1328 N N . GLN A 1 183 ? -15.771 18.805 32.186 1.00 44.50 207 GLN A N 1
ATOM 1329 C CA . GLN A 1 183 ? -16.315 17.551 32.700 1.00 50.74 207 GLN A CA 1
ATOM 1330 C C . GLN A 1 183 ? -16.340 16.452 31.674 1.00 48.08 207 GLN A C 1
ATOM 1331 O O . GLN A 1 183 ? -16.330 15.279 32.038 1.00 48.81 207 GLN A O 1
ATOM 1337 N N . HIS A 1 184 ? -16.389 16.810 30.392 1.00 46.68 208 HIS A N 1
ATOM 1338 C CA . HIS A 1 184 ? -16.395 15.774 29.365 1.00 41.45 208 HIS A CA 1
ATOM 1339 C C . HIS A 1 184 ? -15.062 15.026 29.273 1.00 40.70 208 HIS A C 1
ATOM 1340 O O . HIS A 1 184 ? -14.977 13.994 28.600 1.00 37.41 208 HIS A O 1
ATOM 1347 N N . PHE A 1 185 ? -14.017 15.519 29.949 1.00 37.29 209 PHE A N 1
ATOM 1348 C CA . PHE A 1 185 ? -12.737 14.802 29.872 1.00 36.64 209 PHE A CA 1
ATOM 1349 C C . PHE A 1 185 ? -12.884 13.497 30.621 1.00 33.38 209 PHE A C 1
ATOM 1350 O O . PHE A 1 185 ? -13.218 13.507 31.796 1.00 33.34 209 PHE A O 1
ATOM 1358 N N . PRO A 1 186 ? -12.649 12.365 29.951 1.00 33.50 210 PRO A N 1
ATOM 1359 C CA . PRO A 1 186 ? -12.761 11.042 30.599 1.00 37.64 210 PRO A CA 1
ATOM 1360 C C . PRO A 1 186 ? -11.485 10.654 31.346 1.00 39.66 210 PRO A C 1
ATOM 1361 O O . PRO A 1 186 ? -10.630 9.956 30.769 1.00 36.03 210 PRO A O 1
ATOM 1365 N N . GLU A 1 187 ? -11.351 11.094 32.603 1.00 36.72 211 GLU A N 1
ATOM 1366 C CA . GLU A 1 187 ? -10.146 10.760 33.382 1.00 44.66 211 GLU A CA 1
ATOM 1367 C C . GLU A 1 187 ? -9.919 9.247 33.462 1.00 46.15 211 GLU A C 1
ATOM 1368 O O . GLU A 1 187 ? -8.773 8.791 33.435 1.00 42.29 211 GLU A O 1
ATOM 1374 N N . SER A 1 188 ? -11.029 8.486 33.543 1.00 49.50 212 SER A N 1
ATOM 1375 C CA . SER A 1 188 ? -11.035 7.015 33.627 1.00 52.23 212 SER A CA 1
ATOM 1376 C C . SER A 1 188 ? -10.806 6.301 32.284 1.00 52.05 212 SER A C 1
ATOM 1377 O O . SER A 1 188 ? -10.486 5.113 32.265 1.00 55.18 212 SER A O 1
ATOM 1380 N N . SER A 1 189 ? -10.997 6.993 31.165 1.00 45.87 213 SER A N 1
ATOM 1381 C CA . SER A 1 189 ? -10.808 6.352 29.868 1.00 41.58 213 SER A CA 1
ATOM 1382 C C . SER A 1 189 ? -9.456 5.680 29.659 1.00 46.19 213 SER A C 1
ATOM 1383 O O . SER A 1 189 ? -8.402 6.332 29.724 1.00 48.48 213 SER A O 1
ATOM 1386 N N . ASP A 1 190 ? -9.466 4.382 29.380 1.00 42.75 214 ASP A N 1
ATOM 1387 C CA . ASP A 1 190 ? -8.207 3.698 29.139 1.00 47.12 214 ASP A CA 1
ATOM 1388 C C . ASP A 1 190 ? -7.675 4.027 27.737 1.00 45.81 214 ASP A C 1
ATOM 1389 O O . ASP A 1 190 ? -6.471 3.870 27.449 1.00 35.63 214 ASP A O 1
ATOM 1394 N N . GLU A 1 191 ? -8.584 4.484 26.878 1.00 41.26 215 GLU A N 1
ATOM 1395 C CA . GLU A 1 191 ? -8.249 4.940 25.536 1.00 43.53 215 GLU A CA 1
ATOM 1396 C C . GLU A 1 191 ? -7.365 6.214 25.699 1.00 41.36 215 GLU A C 1
ATOM 1397 O O . GLU A 1 191 ? -6.315 6.342 25.061 1.00 40.13 215 GLU A O 1
ATOM 1403 N N . MET A 1 192 ? -7.768 7.154 26.556 1.00 38.85 216 MET A N 1
ATOM 1404 C CA . MET A 1 192 ? -6.939 8.360 26.680 1.00 35.90 216 MET A CA 1
ATOM 1405 C C . MET A 1 192 ? -5.650 8.120 27.457 1.00 36.06 216 MET A C 1
ATOM 1406 O O . MET A 1 192 ? -4.606 8.683 27.102 1.00 30.00 216 MET A O 1
ATOM 1411 N N . LEU A 1 193 ? -5.725 7.277 28.494 1.00 34.48 217 LEU A N 1
ATOM 1412 C CA . LEU A 1 193 ? -4.569 6.943 29.308 1.00 34.18 217 LEU A CA 1
ATOM 1413 C C . LEU A 1 193 ? -3.575 6.189 28.454 1.00 36.51 217 LEU A C 1
ATOM 1414 O O . LEU A 1 193 ? -2.368 6.433 28.554 1.00 31.44 217 LEU A O 1
ATOM 1419 N N . SER A 1 194 ? -4.064 5.302 27.589 1.00 30.23 218 SER A N 1
ATOM 1420 C CA . SER A 1 194 ? -3.146 4.550 26.730 1.00 35.64 218 SER A CA 1
ATOM 1421 C C . SER A 1 194 ? -2.415 5.509 25.785 1.00 36.54 218 SER A C 1
ATOM 1422 O O . SER A 1 194 ? -1.224 5.293 25.425 1.00 34.98 218 SER A O 1
ATOM 1425 N N . LEU A 1 195 ? -3.135 6.562 25.380 1.00 28.28 219 LEU A N 1
ATOM 1426 C CA . LEU A 1 195 ? -2.578 7.622 24.558 1.00 33.21 219 LEU A CA 1
ATOM 1427 C C . LEU A 1 195 ? -1.581 8.527 25.339 1.00 29.34 219 LEU A C 1
ATOM 1428 O O . LEU A 1 195 ? -0.444 8.711 24.910 1.00 27.59 219 LEU A O 1
ATOM 1433 N N . VAL A 1 196 ? -1.986 9.088 26.474 1.00 24.49 220 VAL A N 1
ATOM 1434 C CA . VAL A 1 196 ? -1.040 9.990 27.129 1.00 25.35 220 VAL A CA 1
ATOM 1435 C C . VAL A 1 196 ? 0.204 9.271 27.684 1.00 28.08 220 VAL A C 1
ATOM 1436 O O . VAL A 1 196 ? 1.244 9.888 27.895 1.00 26.84 220 VAL A O 1
ATOM 1440 N N . LYS A 1 197 ? 0.126 7.966 27.877 1.00 30.45 221 LYS A N 1
ATOM 1441 C CA . LYS A 1 197 ? 1.276 7.255 28.410 1.00 27.84 221 LYS A CA 1
ATOM 1442 C C . LYS A 1 197 ? 2.237 6.923 27.301 1.00 27.32 221 LYS A C 1
ATOM 1443 O O . LYS A 1 197 ? 3.362 6.490 27.553 1.00 25.93 221 LYS A O 1
ATOM 1449 N N . ASN A 1 198 ? 1.789 7.113 26.057 1.00 28.91 222 ASN A N 1
ATOM 1450 C CA . ASN A 1 198 ? 2.610 6.754 24.916 1.00 31.36 222 ASN A CA 1
ATOM 1451 C C . ASN A 1 198 ? 2.980 7.833 23.905 1.00 28.47 222 ASN A C 1
ATOM 1452 O O . ASN A 1 198 ? 3.228 7.550 22.751 1.00 28.41 222 ASN A O 1
ATOM 1457 N N . THR A 1 199 ? 3.067 9.082 24.362 1.00 27.61 223 THR A N 1
ATOM 1458 C CA . THR A 1 199 ? 3.383 10.137 23.448 1.00 20.37 223 THR A CA 1
ATOM 1459 C C . THR A 1 199 ? 4.830 9.965 22.950 1.00 25.69 223 THR A C 1
ATOM 1460 O O . THR A 1 199 ? 5.243 10.686 22.046 1.00 26.01 223 THR A O 1
ATOM 1464 N N . HIS A 1 200 ? 5.623 9.076 23.554 1.00 18.55 224 HIS A N 1
ATOM 1465 C CA . HIS A 1 200 ? 6.974 8.894 23.008 1.00 24.24 224 HIS A CA 1
ATOM 1466 C C . HIS A 1 200 ? 6.846 8.381 21.527 1.00 28.67 224 HIS A C 1
ATOM 1467 O O . HIS A 1 200 ? 7.771 8.528 20.709 1.00 31.96 224 HIS A O 1
ATOM 1474 N N . GLU A 1 201 ? 5.695 7.781 21.172 1.00 22.94 225 GLU A N 1
ATOM 1475 C CA . GLU A 1 201 ? 5.512 7.335 19.818 1.00 21.77 225 GLU A CA 1
ATOM 1476 C C . GLU A 1 201 ? 5.322 8.512 18.881 1.00 21.55 225 GLU A C 1
ATOM 1477 O O . GLU A 1 201 ? 5.613 8.396 17.667 1.00 23.42 225 GLU A O 1
ATOM 1483 N N . PHE A 1 202 ? 4.828 9.635 19.409 1.00 15.41 226 PHE A N 1
ATOM 1484 C CA . PHE A 1 202 ? 4.677 10.820 18.583 1.00 13.88 226 PHE A CA 1
ATOM 1485 C C . PHE A 1 202 ? 6.101 11.552 18.451 1.00 22.24 226 PHE A C 1
ATOM 1486 O O . PHE A 1 202 ? 6.679 11.762 17.383 1.00 22.19 226 PHE A O 1
ATOM 1494 N N . VAL A 1 203 ? 6.626 11.856 19.611 1.00 19.84 227 VAL A N 1
ATOM 1495 C CA . VAL A 1 203 ? 7.842 12.658 19.821 1.00 27.81 227 VAL A CA 1
ATOM 1496 C C . VAL A 1 203 ? 9.133 12.142 19.213 1.00 22.12 227 VAL A C 1
ATOM 1497 O O . VAL A 1 203 ? 9.982 12.918 18.700 1.00 21.97 227 VAL A O 1
ATOM 1501 N N . GLU A 1 204 ? 9.274 10.829 19.237 1.00 19.52 228 GLU A N 1
ATOM 1502 C CA . GLU A 1 204 ? 10.447 10.206 18.651 1.00 28.94 228 GLU A CA 1
ATOM 1503 C C . GLU A 1 204 ? 10.434 10.354 17.144 1.00 30.37 228 GLU A C 1
ATOM 1504 O O . GLU A 1 204 ? 11.466 10.516 16.519 1.00 25.35 228 GLU A O 1
ATOM 1510 N N . THR A 1 205 ? 9.255 10.345 16.537 1.00 25.74 229 THR A N 1
ATOM 1511 C CA . THR A 1 205 ? 9.249 10.473 15.077 1.00 24.55 229 THR A CA 1
ATOM 1512 C C . THR A 1 205 ? 9.159 11.921 14.550 1.00 21.05 229 THR A C 1
ATOM 1513 O O . THR A 1 205 ? 9.797 12.242 13.515 1.00 23.02 229 THR A O 1
ATOM 1517 N N . ALA A 1 206 ? 8.457 12.808 15.273 1.00 16.17 230 ALA A N 1
ATOM 1518 C CA . ALA A 1 206 ? 8.314 14.204 14.819 1.00 22.35 230 ALA A CA 1
ATOM 1519 C C . ALA A 1 206 ? 9.431 15.091 15.408 1.00 22.48 230 ALA A C 1
ATOM 1520 O O . ALA A 1 206 ? 9.186 16.106 16.072 1.00 21.33 230 ALA A O 1
ATOM 1522 N N . SER A 1 207 ? 10.670 14.711 15.113 1.00 24.39 231 SER A N 1
ATOM 1523 C CA . SER A 1 207 ? 11.808 15.424 15.665 1.00 27.17 231 SER A CA 1
ATOM 1524 C C . SER A 1 207 ? 12.649 15.921 14.505 1.00 27.75 231 SER A C 1
ATOM 1525 O O . SER A 1 207 ? 12.531 15.392 13.421 1.00 28.43 231 SER A O 1
ATOM 1528 N N . SER A 1 208 ? 13.537 16.881 14.762 1.00 26.90 232 SER A N 1
ATOM 1529 C CA . SER A 1 208 ? 14.390 17.450 13.727 1.00 22.83 232 SER A CA 1
ATOM 1530 C C . SER A 1 208 ? 15.371 16.451 13.189 1.00 24.84 232 SER A C 1
ATOM 1531 O O . SER A 1 208 ? 15.875 15.629 13.921 1.00 29.50 232 SER A O 1
ATOM 1534 N N . GLY A 1 209 ? 15.604 16.536 11.888 1.00 29.07 233 GLY A N 1
ATOM 1535 C CA . GLY A 1 209 ? 16.517 15.657 11.192 1.00 27.34 233 GLY A CA 1
ATOM 1536 C C . GLY A 1 209 ? 16.115 14.190 11.067 1.00 31.69 233 GLY A C 1
ATOM 1537 O O . GLY A 1 209 ? 16.982 13.377 10.864 1.00 27.67 233 GLY A O 1
ATOM 1538 N N . ASN A 1 210 ? 14.834 13.828 11.170 1.00 23.29 234 ASN A N 1
ATOM 1539 C CA . ASN A 1 210 ? 14.455 12.419 11.073 1.00 23.52 234 ASN A CA 1
ATOM 1540 C C . ASN A 1 210 ? 14.697 12.026 9.634 1.00 29.30 234 ASN A C 1
ATOM 1541 O O . ASN A 1 210 ? 14.184 12.691 8.729 1.00 30.70 234 ASN A O 1
ATOM 1546 N N . PRO A 1 211 ? 15.512 10.969 9.385 1.00 30.67 235 PRO A N 1
ATOM 1547 C CA . PRO A 1 211 ? 15.786 10.527 8.013 1.00 32.39 235 PRO A CA 1
ATOM 1548 C C . PRO A 1 211 ? 14.502 10.306 7.176 1.00 28.06 235 PRO A C 1
ATOM 1549 O O . PRO A 1 211 ? 14.525 10.452 5.961 1.00 31.03 235 PRO A O 1
ATOM 1553 N N . LEU A 1 212 ? 13.398 9.947 7.815 1.00 25.11 236 LEU A N 1
ATOM 1554 C CA . LEU A 1 212 ? 12.166 9.753 7.039 1.00 32.74 236 LEU A CA 1
ATOM 1555 C C . LEU A 1 212 ? 11.781 10.995 6.247 1.00 31.33 236 LEU A C 1
ATOM 1556 O O . LEU A 1 212 ? 11.182 10.891 5.176 1.00 31.52 236 LEU A O 1
ATOM 1561 N N . ASP A 1 213 ? 12.132 12.178 6.754 1.00 29.89 237 ASP A N 1
ATOM 1562 C CA . ASP A 1 213 ? 11.757 13.406 6.062 1.00 27.65 237 ASP A CA 1
ATOM 1563 C C . ASP A 1 213 ? 12.722 13.868 4.982 1.00 26.30 237 ASP A C 1
ATOM 1564 O O . ASP A 1 213 ? 12.524 14.922 4.378 1.00 29.60 237 ASP A O 1
ATOM 1569 N N . PHE A 1 214 ? 13.747 13.083 4.706 1.00 28.64 238 PHE A N 1
ATOM 1570 C CA . PHE A 1 214 ? 14.718 13.526 3.720 1.00 27.00 238 PHE A CA 1
ATOM 1571 C C . PHE A 1 214 ? 15.120 12.511 2.648 1.00 33.90 238 PHE A C 1
ATOM 1572 O O . PHE A 1 214 ? 15.891 12.828 1.740 1.00 38.65 238 PHE A O 1
ATOM 1580 N N . PHE A 1 215 ? 14.652 11.286 2.774 1.00 31.72 239 PHE A N 1
ATOM 1581 C CA . PHE A 1 215 ? 14.981 10.229 1.813 1.00 29.06 239 PHE A CA 1
ATOM 1582 C C . PHE A 1 215 ? 13.651 9.583 1.573 1.00 29.74 239 PHE A C 1
ATOM 1583 O O . PHE A 1 215 ? 13.274 8.708 2.325 1.00 28.89 239 PHE A O 1
ATOM 1591 N N . PRO A 1 216 ? 12.919 10.004 0.537 1.00 31.01 240 PRO A N 1
ATOM 1592 C CA . PRO A 1 216 ? 11.605 9.391 0.317 1.00 37.79 240 PRO A CA 1
ATOM 1593 C C . PRO A 1 216 ? 11.562 7.869 0.311 1.00 45.02 240 PRO A C 1
ATOM 1594 O O . PRO A 1 216 ? 10.526 7.262 0.641 1.00 45.97 240 PRO A O 1
ATOM 1598 N N . ILE A 1 217 ? 12.679 7.246 -0.050 1.00 45.31 241 ILE A N 1
ATOM 1599 C CA . ILE A 1 217 ? 12.717 5.792 -0.116 1.00 46.89 241 ILE A CA 1
ATOM 1600 C C . ILE A 1 217 ? 12.352 5.158 1.206 1.00 50.52 241 ILE A C 1
ATOM 1601 O O . ILE A 1 217 ? 11.608 4.151 1.256 1.00 52.22 241 ILE A O 1
ATOM 1606 N N . LEU A 1 218 ? 12.890 5.732 2.277 1.00 47.43 242 LEU A N 1
ATOM 1607 C CA . LEU A 1 218 ? 12.655 5.194 3.606 1.00 44.09 242 LEU A CA 1
ATOM 1608 C C . LEU A 1 218 ? 11.195 4.954 3.934 1.00 36.94 242 LEU A C 1
ATOM 1609 O O . LEU A 1 218 ? 10.890 3.996 4.630 1.00 39.94 242 LEU A O 1
ATOM 1614 N N . ARG A 1 219 ? 10.283 5.779 3.430 1.00 36.01 243 ARG A N 1
ATOM 1615 C CA . ARG A 1 219 ? 8.892 5.535 3.805 1.00 40.52 243 ARG A CA 1
ATOM 1616 C C . ARG A 1 219 ? 8.212 4.312 3.220 1.00 41.92 243 ARG A C 1
ATOM 1617 O O . ARG A 1 219 ? 7.125 3.978 3.653 1.00 43.02 243 ARG A O 1
ATOM 1625 N N . TYR A 1 220 ? 8.855 3.643 2.260 1.00 44.63 244 TYR A N 1
ATOM 1626 C CA . TYR A 1 220 ? 8.299 2.440 1.616 1.00 47.74 244 TYR A CA 1
ATOM 1627 C C . TYR A 1 220 ? 8.762 1.196 2.320 1.00 46.71 244 TYR A C 1
ATOM 1628 O O . TYR A 1 220 ? 8.215 0.132 2.142 1.00 49.14 244 TYR A O 1
ATOM 1637 N N . LEU A 1 221 ? 9.794 1.335 3.124 1.00 47.29 245 LEU A N 1
ATOM 1638 C CA . LEU A 1 221 ? 10.308 0.202 3.845 1.00 45.28 245 LEU A CA 1
ATOM 1639 C C . LEU A 1 221 ? 9.525 -0.085 5.123 1.00 48.43 245 LEU A C 1
ATOM 1640 O O . LEU A 1 221 ? 9.036 0.837 5.789 1.00 51.24 245 LEU A O 1
ATOM 1645 N N . PRO A 1 222 ? 9.332 -1.377 5.448 1.00 47.62 246 PRO A N 1
ATOM 1646 C CA . PRO A 1 222 ? 8.604 -1.633 6.695 1.00 44.31 246 PRO A CA 1
ATOM 1647 C C . PRO A 1 222 ? 9.381 -0.859 7.755 1.00 42.40 246 PRO A C 1
ATOM 1648 O O . PRO A 1 222 ? 10.624 -0.920 7.812 1.00 41.56 246 PRO A O 1
ATOM 1652 N N . ASN A 1 223 ? 8.645 -0.120 8.577 1.00 36.13 247 ASN A N 1
ATOM 1653 C CA . ASN A 1 223 ? 9.244 0.735 9.596 1.00 33.73 247 ASN A CA 1
ATOM 1654 C C . ASN A 1 223 ? 8.297 0.755 10.803 1.00 37.82 247 ASN A C 1
ATOM 1655 O O . ASN A 1 223 ? 7.283 1.448 10.755 1.00 38.42 247 ASN A O 1
ATOM 1660 N N . PRO A 1 224 ? 8.601 -0.003 11.891 1.00 37.42 248 PRO A N 1
ATOM 1661 C CA . PRO A 1 224 ? 7.729 -0.021 13.080 1.00 36.84 248 PRO A CA 1
ATOM 1662 C C . PRO A 1 224 ? 7.579 1.371 13.773 1.00 32.15 248 PRO A C 1
ATOM 1663 O O . PRO A 1 224 ? 6.453 1.742 14.133 1.00 30.94 248 PRO A O 1
ATOM 1667 N N . ALA A 1 225 ? 8.679 2.119 13.955 1.00 29.83 249 ALA A N 1
ATOM 1668 C CA . ALA A 1 225 ? 8.593 3.468 14.532 1.00 28.48 249 ALA A CA 1
ATOM 1669 C C . ALA A 1 225 ? 7.561 4.249 13.702 1.00 26.46 249 ALA A C 1
ATOM 1670 O O . ALA A 1 225 ? 6.627 4.847 14.260 1.00 24.05 249 ALA A O 1
ATOM 1672 N N . LEU A 1 226 ? 7.712 4.258 12.375 1.00 24.35 250 LEU A N 1
ATOM 1673 C CA . LEU A 1 226 ? 6.730 4.991 11.579 1.00 29.04 250 LEU A CA 1
ATOM 1674 C C . LEU A 1 226 ? 5.311 4.512 11.751 1.00 23.73 250 LEU A C 1
ATOM 1675 O O . LEU A 1 226 ? 4.378 5.352 11.811 1.00 25.03 250 LEU A O 1
ATOM 1680 N N . GLN A 1 227 ? 5.114 3.181 11.782 1.00 29.37 251 GLN A N 1
ATOM 1681 C CA . GLN A 1 227 ? 3.738 2.645 11.930 1.00 29.92 251 GLN A CA 1
ATOM 1682 C C . GLN A 1 227 ? 3.136 3.034 13.268 1.00 26.11 251 GLN A C 1
ATOM 1683 O O . GLN A 1 227 ? 1.941 3.343 13.346 1.00 23.81 251 GLN A O 1
ATOM 1689 N N . ARG A 1 228 ? 3.965 3.033 14.310 1.00 24.65 252 ARG A N 1
ATOM 1690 C CA . ARG A 1 228 ? 3.555 3.478 15.636 1.00 28.79 252 ARG A CA 1
ATOM 1691 C C . ARG A 1 228 ? 3.235 4.967 15.599 1.00 28.54 252 ARG A C 1
ATOM 1692 O O . ARG A 1 228 ? 2.296 5.394 16.259 1.00 25.02 252 ARG A O 1
ATOM 1700 N N . PHE A 1 229 ? 3.989 5.755 14.819 1.00 22.66 253 PHE A N 1
ATOM 1701 C CA . PHE A 1 229 ? 3.708 7.193 14.734 1.00 22.94 253 PHE A CA 1
ATOM 1702 C C . PHE A 1 229 ? 2.301 7.375 14.059 1.00 21.71 253 PHE A C 1
ATOM 1703 O O . PHE A 1 229 ? 1.460 8.157 14.536 1.00 20.56 253 PHE A O 1
ATOM 1711 N N . LYS A 1 230 ? 2.095 6.670 12.955 1.00 22.21 254 LYS A N 1
ATOM 1712 C CA . LYS A 1 230 ? 0.819 6.750 12.229 1.00 25.47 254 LYS A CA 1
ATOM 1713 C C . LYS A 1 230 ? -0.403 6.301 13.105 1.00 23.32 254 LYS A C 1
ATOM 1714 O O . LYS A 1 230 ? -1.451 6.967 13.110 1.00 26.74 254 LYS A O 1
ATOM 1720 N N . ALA A 1 231 ? -0.233 5.216 13.867 1.00 25.43 255 ALA A N 1
ATOM 1721 C CA . ALA A 1 231 ? -1.320 4.694 14.684 1.00 29.36 255 ALA A CA 1
ATOM 1722 C C . ALA A 1 231 ? -1.567 5.639 15.859 1.00 30.34 255 ALA A C 1
ATOM 1723 O O . ALA A 1 231 ? -2.694 5.882 16.236 1.00 24.46 255 ALA A O 1
ATOM 1725 N N . PHE A 1 232 ? -0.497 6.194 16.429 1.00 24.69 256 PHE A N 1
ATOM 1726 C CA . PHE A 1 232 ? -0.669 7.101 17.527 1.00 20.47 256 PHE A CA 1
ATOM 1727 C C . PHE A 1 232 ? -1.464 8.302 17.066 1.00 20.11 256 PHE A C 1
ATOM 1728 O O . PHE A 1 232 ? -2.436 8.736 17.751 1.00 22.15 256 PHE A O 1
ATOM 1736 N N . ASN A 1 233 ? -1.106 8.828 15.905 1.00 14.35 257 ASN A N 1
ATOM 1737 C CA . ASN A 1 233 ? -1.781 10.004 15.393 1.00 18.42 257 ASN A CA 1
ATOM 1738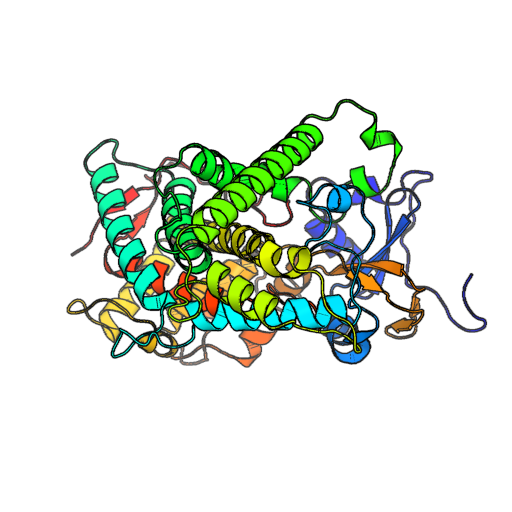 C C . ASN A 1 233 ? -3.277 9.732 15.077 1.00 25.12 257 ASN A C 1
ATOM 1739 O O . ASN A 1 233 ? -4.123 10.577 15.351 1.00 20.27 257 ASN A O 1
ATOM 1744 N N . GLN A 1 234 ? -3.567 8.570 14.496 1.00 27.06 258 GLN A N 1
ATOM 1745 C CA . GLN A 1 234 ? -4.951 8.178 14.197 1.00 32.79 258 GLN A CA 1
ATOM 1746 C C . GLN A 1 234 ? -5.748 8.047 15.489 1.00 25.46 258 GLN A C 1
ATOM 1747 O O . GLN A 1 234 ? -6.849 8.598 15.595 1.00 26.15 258 GLN A O 1
ATOM 1753 N N . ARG A 1 235 ? -5.183 7.347 16.479 1.00 27.90 259 ARG A N 1
ATOM 1754 C CA . ARG A 1 235 ? -5.839 7.202 17.794 1.00 26.65 259 ARG A CA 1
ATOM 1755 C C . ARG A 1 235 ? -5.991 8.541 18.502 1.00 28.15 259 ARG A C 1
ATOM 1756 O O . ARG A 1 235 ? -7.005 8.772 19.155 1.00 20.27 259 ARG A O 1
ATOM 1764 N N . PHE A 1 236 ? -4.988 9.419 18.397 1.00 22.77 260 PHE A N 1
ATOM 1765 C CA . PHE A 1 236 ? -5.057 10.744 19.019 1.00 19.63 260 PHE A CA 1
ATOM 1766 C C . PHE A 1 236 ? -6.208 11.562 18.414 1.00 18.14 260 PHE A C 1
ATOM 1767 O O . PHE A 1 236 ? -6.985 12.160 19.127 1.00 23.67 260 PHE A O 1
ATOM 1775 N N . LEU A 1 237 ? -6.272 11.594 17.086 1.00 24.14 261 LEU A N 1
ATOM 1776 C CA . LEU A 1 237 ? -7.277 12.395 16.394 1.00 24.16 261 LEU A CA 1
ATOM 1777 C C . LEU A 1 237 ? -8.698 11.908 16.719 1.00 19.92 261 LEU A C 1
ATOM 1778 O O . LEU A 1 237 ? -9.619 12.741 16.879 1.00 27.19 261 LEU A O 1
ATOM 1783 N N . TRP A 1 238 ? -8.852 10.582 16.788 1.00 24.85 262 TRP A N 1
ATOM 1784 C CA . TRP A 1 238 ? -10.148 9.928 17.043 1.00 32.54 262 TRP A CA 1
ATOM 1785 C C . TRP A 1 238 ? -10.624 10.287 18.429 1.00 29.55 262 TRP A C 1
ATOM 1786 O O . TRP A 1 238 ? -11.772 10.704 18.616 1.00 29.01 262 TRP A O 1
ATOM 1797 N N . PHE A 1 239 ? -9.731 10.144 19.403 1.00 26.93 263 PHE A N 1
ATOM 1798 C CA . PHE A 1 239 ? -10.058 10.491 20.788 1.00 31.20 263 PHE A CA 1
ATOM 1799 C C . PHE A 1 239 ? -10.438 11.978 20.944 1.00 31.13 263 PHE A C 1
ATOM 1800 O O . PHE A 1 239 ? -11.425 12.319 21.605 1.00 29.21 263 PHE A O 1
ATOM 1808 N N . LEU A 1 240 ? -9.645 12.860 20.333 1.00 31.70 264 LEU A N 1
ATOM 1809 C CA . LEU A 1 240 ? -9.928 14.286 20.396 1.00 30.66 264 LEU A CA 1
ATOM 1810 C C . LEU A 1 240 ? -11.287 14.624 19.708 1.00 32.20 264 LEU A C 1
ATOM 1811 O O . LEU A 1 240 ? -12.120 15.333 20.278 1.00 30.43 264 LEU A O 1
ATOM 1816 N N . GLN A 1 241 ? -11.505 14.085 18.509 1.00 31.61 265 GLN A N 1
ATOM 1817 C CA . GLN A 1 241 ? -12.743 14.357 17.781 1.00 31.82 265 GLN A CA 1
ATOM 1818 C C . GLN A 1 241 ? -13.974 13.830 18.536 1.00 36.17 265 GLN A C 1
ATOM 1819 O O . GLN A 1 241 ? -14.997 14.518 18.598 1.00 33.99 265 GLN A O 1
ATOM 1825 N N . LYS A 1 242 ? -13.852 12.632 19.120 1.00 35.06 266 LYS A N 1
ATOM 1826 C CA . LYS A 1 242 ? -14.940 12.012 19.860 1.00 36.93 266 LYS A CA 1
ATOM 1827 C C . LYS A 1 242 ? -15.255 12.879 21.072 1.00 38.22 266 LYS A C 1
ATOM 1828 O O . LYS A 1 242 ? -16.412 13.187 21.370 1.00 34.31 266 LYS A O 1
ATOM 1834 N N . THR A 1 243 ? -14.212 13.296 21.768 1.00 34.14 267 THR A N 1
ATOM 1835 C CA . THR A 1 243 ? -14.401 14.131 22.937 1.00 35.02 267 THR A CA 1
ATOM 1836 C C . THR A 1 243 ? -15.045 15.485 22.599 1.00 37.70 267 THR A C 1
ATOM 1837 O O . THR A 1 243 ? -15.909 15.952 23.352 1.00 40.45 267 THR A O 1
ATOM 1841 N N . VAL A 1 244 ? -14.630 16.128 21.502 1.00 33.98 268 VAL A N 1
ATOM 1842 C CA . VAL A 1 244 ? -15.233 17.415 21.130 1.00 36.78 268 VAL A CA 1
ATOM 1843 C C . VAL A 1 244 ? -16.698 17.149 20.760 1.00 38.96 268 VAL A C 1
ATOM 1844 O O . VAL A 1 244 ? -17.577 17.894 21.171 1.00 38.02 268 VAL A O 1
ATOM 1848 N N . GLN A 1 245 ? -16.945 16.076 20.011 1.00 43.03 269 GLN A N 1
ATOM 1849 C CA . GLN A 1 245 ? -18.304 15.727 19.597 1.00 49.80 269 GLN A CA 1
ATOM 1850 C C . GLN A 1 245 ? -19.208 15.664 20.832 1.00 49.80 269 GLN A C 1
ATOM 1851 O O . GLN A 1 245 ? -20.220 16.333 20.866 1.00 41.39 269 GLN A O 1
ATOM 1857 N N . GLU A 1 246 ? -18.826 14.868 21.838 1.00 53.15 270 GLU A N 1
ATOM 1858 C CA . GLU A 1 246 ? -19.622 14.726 23.066 1.00 55.87 270 GLU A CA 1
ATOM 1859 C C . GLU A 1 246 ? -19.851 16.121 23.612 1.00 55.57 270 GLU A C 1
ATOM 1860 O O . GLU A 1 246 ? -20.970 16.572 23.819 1.00 54.72 270 GLU A O 1
ATOM 1866 N N . HIS A 1 247 ? -18.746 16.794 23.846 1.00 52.22 271 HIS A N 1
ATOM 1867 C CA . HIS A 1 247 ? -18.749 18.130 24.375 1.00 52.80 271 HIS A CA 1
ATOM 1868 C C . HIS A 1 247 ? -19.817 18.975 23.728 1.00 57.23 271 HIS A C 1
ATOM 1869 O O . HIS A 1 247 ? -20.645 19.623 24.388 1.00 58.44 271 HIS A O 1
ATOM 1876 N N . TYR A 1 248 ? -19.774 18.952 22.409 1.00 62.03 272 TYR A N 1
ATOM 1877 C CA . TYR A 1 248 ? -20.685 19.703 21.590 1.00 67.27 272 TYR A CA 1
ATOM 1878 C C . TYR A 1 248 ? -22.098 19.510 22.108 1.00 68.59 272 TYR A C 1
ATOM 1879 O O . TYR A 1 248 ? -22.811 20.496 22.295 1.00 67.88 272 TYR A O 1
ATOM 1888 N N . GLN A 1 249 ? -22.473 18.253 22.368 1.00 69.10 273 GLN A N 1
ATOM 1889 C CA . GLN A 1 249 ? -23.809 17.889 22.880 1.00 72.14 273 GLN A CA 1
ATOM 1890 C C . GLN A 1 249 ? -24.240 18.697 24.112 1.00 72.39 273 GLN A C 1
ATOM 1891 O O . GLN A 1 249 ? -25.358 19.198 24.171 1.00 73.59 273 GLN A O 1
ATOM 1897 N N . ASP A 1 250 ? -23.363 18.797 25.107 1.00 75.93 274 ASP A N 1
ATOM 1898 C CA . ASP A 1 250 ? -23.674 19.539 26.334 1.00 78.05 274 ASP A CA 1
ATOM 1899 C C . ASP A 1 250 ? -22.987 20.903 26.281 1.00 79.89 274 ASP A C 1
ATOM 1900 O O . ASP A 1 250 ? -22.090 21.181 27.098 1.00 83.05 274 ASP A O 1
ATOM 1905 N N . PHE A 1 251 ? -23.391 21.743 25.320 1.00 75.90 275 PHE A N 1
ATOM 1906 C CA . PHE A 1 251 ? -22.795 23.062 25.157 1.00 70.96 275 PHE A CA 1
ATOM 1907 C C . PHE A 1 251 ? -23.774 24.190 24.886 1.00 70.26 275 PHE A C 1
ATOM 1908 O O . PHE A 1 251 ? -24.588 24.104 23.977 1.00 70.48 275 PHE A O 1
ATOM 1916 N N . ASP A 1 252 ? -23.641 25.264 25.655 1.00 70.51 276 ASP A N 1
ATOM 1917 C CA . ASP A 1 252 ? -24.474 26.451 25.514 1.00 73.10 276 ASP A CA 1
ATOM 1918 C C . ASP A 1 252 ? -23.564 27.680 25.477 1.00 73.33 276 ASP A C 1
ATOM 1919 O O . ASP A 1 252 ? -22.639 27.810 26.290 1.00 71.59 276 ASP A O 1
ATOM 1924 N N . LYS A 1 253 ? -23.840 28.577 24.535 1.00 73.64 277 LYS A N 1
ATOM 1925 C CA . LYS A 1 253 ? -23.054 29.796 24.352 1.00 74.06 277 LYS A CA 1
ATOM 1926 C C . LYS A 1 253 ? -23.161 30.766 25.521 1.00 74.84 277 LYS A C 1
ATOM 1927 O O . LYS A 1 253 ? -22.347 31.682 25.655 1.00 73.78 277 LYS A O 1
ATOM 1933 N N . ASN A 1 254 ? -24.177 30.577 26.357 1.00 75.11 278 ASN A N 1
ATOM 1934 C CA . ASN A 1 254 ? -24.379 31.447 27.508 1.00 72.72 278 ASN A CA 1
ATOM 1935 C C . ASN A 1 254 ? -23.588 30.967 28.721 1.00 69.80 278 ASN A C 1
ATOM 1936 O O . ASN A 1 254 ? -23.617 31.595 29.784 1.00 71.28 278 ASN A O 1
ATOM 1941 N N . SER A 1 255 ? -22.880 29.855 28.554 1.00 65.44 279 SER A N 1
ATOM 1942 C CA . SER A 1 255 ? -22.087 29.288 29.638 1.00 62.19 279 SER A CA 1
ATOM 1943 C C . SER A 1 255 ? -20.880 28.503 29.096 1.00 58.52 279 SER A C 1
ATOM 1944 O O . SER A 1 255 ? -20.876 27.273 29.055 1.00 58.33 279 SER A O 1
ATOM 1947 N N . VAL A 1 256 ? -19.874 29.234 28.637 1.00 52.03 280 VAL A N 1
ATOM 1948 C CA . VAL A 1 256 ? -18.660 28.612 28.144 1.00 49.33 280 VAL A CA 1
ATOM 1949 C C . VAL A 1 256 ? -17.859 28.321 29.401 1.00 44.54 280 VAL A C 1
ATOM 1950 O O . VAL A 1 256 ? -17.656 29.218 30.229 1.00 44.84 280 VAL A O 1
ATOM 1954 N N . ARG A 1 257 ? -17.396 27.084 29.543 1.00 42.27 281 ARG A N 1
ATOM 1955 C CA . ARG A 1 257 ? -16.653 26.694 30.731 1.00 41.21 281 ARG A CA 1
ATOM 1956 C C . ARG A 1 257 ? -15.258 26.105 30.464 1.00 44.58 281 ARG A C 1
ATOM 1957 O O . ARG A 1 257 ? -14.515 25.832 31.403 1.00 39.83 281 ARG A O 1
ATOM 1965 N N . ASP A 1 258 ? -14.914 25.892 29.195 1.00 38.58 282 ASP A N 1
ATOM 1966 C CA . ASP A 1 258 ? -13.591 25.370 28.830 1.00 36.63 282 ASP A CA 1
ATOM 1967 C C . ASP A 1 258 ? -13.144 25.845 27.435 1.00 32.35 282 ASP A C 1
ATOM 1968 O O . ASP A 1 258 ? -13.895 26.534 26.707 1.00 30.20 282 ASP A O 1
ATOM 1973 N N . ILE A 1 259 ? -11.936 25.437 27.047 1.00 30.36 283 ILE A N 1
ATOM 1974 C CA . ILE A 1 259 ? -11.360 25.860 25.769 1.00 26.18 283 ILE A CA 1
ATOM 1975 C C . ILE A 1 259 ? -12.222 25.410 24.577 1.00 26.50 283 ILE A C 1
ATOM 1976 O O . ILE A 1 259 ? -12.510 26.207 23.705 1.00 27.04 283 ILE A O 1
ATOM 1981 N N . THR A 1 260 ? -12.662 24.146 24.567 1.00 30.27 284 THR A N 1
ATOM 1982 C CA . THR A 1 260 ? -13.467 23.642 23.484 1.00 28.20 284 THR A CA 1
ATOM 1983 C C . THR A 1 260 ? -14.709 24.501 23.267 1.00 32.38 284 THR A C 1
ATOM 1984 O O . THR A 1 260 ? -14.989 24.874 22.142 1.00 31.07 284 THR A O 1
ATOM 1988 N N . GLY A 1 261 ? -15.444 24.810 24.341 1.00 34.39 285 GLY A N 1
ATOM 1989 C CA . GLY A 1 261 ? -16.644 25.637 24.234 1.00 33.88 285 GLY A CA 1
ATOM 1990 C C . GLY A 1 261 ? -16.300 27.049 23.772 1.00 32.32 285 GLY A C 1
ATOM 1991 O O . GLY A 1 261 ? -17.017 27.633 22.962 1.00 31.13 285 GLY A O 1
ATOM 1992 N N . ALA A 1 262 ? -15.190 27.603 24.251 1.00 22.52 286 ALA A N 1
ATOM 1993 C CA . ALA A 1 262 ? -14.844 28.940 23.799 1.00 30.25 286 ALA A CA 1
ATOM 1994 C C . ALA A 1 262 ? -14.517 28.983 22.307 1.00 27.22 286 ALA A C 1
ATOM 1995 O O . ALA A 1 262 ? -14.856 29.943 21.630 1.00 26.13 286 ALA A O 1
ATOM 1997 N N . LEU A 1 263 ? -13.883 27.932 21.793 1.00 27.21 287 LEU A N 1
ATOM 1998 C CA . LEU A 1 263 ? -13.576 27.887 20.372 1.00 30.93 287 LEU A CA 1
ATOM 1999 C C . LEU A 1 263 ? -14.909 27.654 19.606 1.00 32.23 287 LEU A C 1
ATOM 2000 O O . LEU A 1 263 ? -15.051 28.076 18.473 1.00 28.11 287 LEU A O 1
ATOM 2005 N N . PHE A 1 264 ? -15.854 26.934 20.214 1.00 33.22 288 PHE A N 1
ATOM 2006 C CA . PHE A 1 264 ? -17.159 26.692 19.566 1.00 39.13 288 PHE A CA 1
ATOM 2007 C C . PHE A 1 264 ? -17.860 28.050 19.441 1.00 36.34 288 PHE A C 1
ATOM 2008 O O . PHE A 1 264 ? -18.381 28.422 18.374 1.00 38.96 288 PHE A O 1
ATOM 2016 N N . LYS A 1 265 ? -17.923 28.764 20.556 1.00 35.93 289 LYS A N 1
ATOM 2017 C CA . LYS A 1 265 ? -18.595 30.063 20.548 1.00 36.11 289 LYS A CA 1
ATOM 2018 C C . LYS A 1 265 ? -17.980 30.986 19.496 1.00 35.93 289 LYS A C 1
ATOM 2019 O O . LYS A 1 265 ? -18.698 31.606 18.705 1.00 30.78 289 LYS A O 1
ATOM 2025 N N . HIS A 1 266 ? -16.652 31.083 19.470 1.00 34.10 290 HIS A N 1
ATOM 2026 C CA . HIS A 1 266 ? -16.015 31.917 18.444 1.00 31.12 290 HIS A CA 1
ATOM 2027 C C . HIS A 1 266 ? -16.344 31.460 17.039 1.00 28.04 290 HIS A C 1
ATOM 2028 O O . HIS A 1 266 ? -16.758 32.250 16.213 1.00 30.87 290 HIS A O 1
ATOM 2035 N N . SER A 1 267 ? -16.160 30.170 16.755 1.00 33.11 291 SER A N 1
ATOM 2036 C CA . SER A 1 267 ? -16.415 29.717 15.408 1.00 32.72 291 SER A CA 1
ATOM 2037 C C . SER A 1 267 ? -17.833 30.042 15.000 1.00 37.48 291 SER A C 1
ATOM 2038 O O . SER A 1 267 ? -18.103 30.282 13.843 1.00 37.94 291 SER A O 1
ATOM 2041 N N . LYS A 1 268 ? -18.734 30.050 15.969 1.00 39.43 292 LYS A N 1
ATOM 2042 C CA . LYS A 1 268 ? -20.131 30.336 15.723 1.00 39.96 292 LYS A CA 1
ATOM 2043 C C . LYS A 1 268 ? -20.284 31.795 15.335 1.00 40.23 292 LYS A C 1
ATOM 2044 O O . LYS A 1 268 ? -21.160 32.130 14.549 1.00 39.75 292 LYS A O 1
ATOM 2050 N N . LYS A 1 269 ? -19.421 32.669 15.847 1.00 33.85 293 LYS A N 1
ATOM 2051 C CA . LYS A 1 269 ? -19.540 34.072 15.501 1.00 31.11 293 LYS A CA 1
ATOM 2052 C C . LYS A 1 269 ? -18.861 34.394 14.184 1.00 31.85 293 LYS A C 1
ATOM 2053 O O . LYS A 1 269 ? -19.045 35.464 13.649 1.00 29.70 293 LYS A O 1
ATOM 2059 N N . GLY A 1 270 ? -18.042 33.485 13.674 1.00 29.47 294 GLY A N 1
ATOM 2060 C CA . GLY A 1 270 ? -17.381 33.779 12.422 1.00 32.16 294 GLY A CA 1
ATOM 2061 C C . GLY A 1 270 ? -16.053 34.547 12.441 1.00 27.03 294 GLY A C 1
ATOM 2062 O O . GLY A 1 270 ? -15.948 35.691 11.976 1.00 25.58 294 GLY A O 1
ATOM 2063 N N . PRO A 1 271 ? -15.017 33.909 12.978 1.00 27.92 295 PRO A N 1
ATOM 2064 C CA . PRO A 1 271 ? -13.673 34.520 13.030 1.00 28.50 295 PRO A CA 1
ATOM 2065 C C . PRO A 1 271 ? -13.225 34.661 11.555 1.00 22.98 295 PRO A C 1
ATOM 2066 O O . PRO A 1 271 ? -13.546 33.806 10.728 1.00 21.31 295 PRO A O 1
ATOM 2070 N N . ARG A 1 272 ? -12.467 35.698 11.223 1.00 24.68 296 ARG A N 1
ATOM 2071 C CA . ARG A 1 272 ? -12.019 35.884 9.870 1.00 25.47 296 ARG A CA 1
ATOM 2072 C C . ARG A 1 272 ? -10.491 36.058 9.814 1.00 30.88 296 ARG A C 1
ATOM 2073 O O . ARG A 1 272 ? -9.825 36.150 10.857 1.00 27.33 296 ARG A O 1
ATOM 2081 N N . ALA A 1 273 ? -9.964 36.050 8.593 1.00 27.47 297 ALA A N 1
ATOM 2082 C CA . ALA A 1 273 ? -8.525 36.292 8.337 1.00 22.69 297 ALA A CA 1
ATOM 2083 C C . ALA A 1 273 ? -8.535 36.868 6.948 1.00 17.94 297 ALA A C 1
ATOM 2084 O O . ALA A 1 273 ? -9.155 36.281 6.025 1.00 20.09 297 ALA A O 1
ATOM 2086 N N . SER A 1 274 ? -7.949 38.062 6.844 1.00 16.72 298 SER A N 1
ATOM 2087 C CA . SER A 1 274 ? -7.819 38.791 5.615 1.00 25.66 298 SER A CA 1
ATOM 2088 C C . SER A 1 274 ? -9.212 38.940 4.838 1.00 25.13 298 SER A C 1
ATOM 2089 O O . SER A 1 274 ? -9.316 38.828 3.602 1.00 22.30 298 SER A O 1
ATOM 2092 N N . GLY A 1 275 ? -10.271 39.203 5.600 1.00 25.78 299 GLY A N 1
ATOM 2093 C CA . GLY A 1 275 ? -11.595 39.398 4.993 1.00 25.36 299 GLY A CA 1
ATOM 2094 C C . GLY A 1 275 ? -12.403 38.104 4.767 1.00 29.00 299 GLY A C 1
ATOM 2095 O O . GLY A 1 275 ? -13.593 38.108 4.362 1.00 25.36 299 GLY A O 1
ATOM 2096 N N . ASN A 1 276 ? -11.775 36.979 5.048 1.00 20.14 300 ASN A N 1
ATOM 2097 C CA . ASN A 1 276 ? -12.432 35.693 4.802 1.00 22.81 300 ASN A CA 1
ATOM 2098 C C . ASN A 1 276 ? -12.806 34.931 6.003 1.00 25.80 300 ASN A C 1
ATOM 2099 O O . ASN A 1 276 ? -12.070 34.938 7.006 1.00 23.15 300 ASN A O 1
ATOM 2104 N N . LEU A 1 277 ? -13.927 34.220 5.910 1.00 16.64 301 LEU A N 1
ATOM 2105 C CA . LEU A 1 277 ? -14.277 33.367 7.040 1.00 20.39 301 LEU A CA 1
ATOM 2106 C C . LEU A 1 277 ? -13.241 32.208 7.147 1.00 20.32 301 LEU A C 1
ATOM 2107 O O . LEU A 1 277 ? -12.766 31.664 6.126 1.00 19.11 301 LEU A O 1
ATOM 2112 N N . ILE A 1 278 ? -12.878 31.891 8.385 1.00 20.41 302 ILE A N 1
ATOM 2113 C CA . ILE A 1 278 ? -12.016 30.741 8.676 1.00 25.57 302 ILE A CA 1
ATOM 2114 C C . ILE A 1 278 ? -12.994 29.557 8.943 1.00 25.07 302 ILE A C 1
ATOM 2115 O O . ILE A 1 278 ? -13.909 29.668 9.771 1.00 25.71 302 ILE A O 1
ATOM 2120 N N . PRO A 1 279 ? -12.832 28.437 8.224 1.00 29.62 303 PRO A N 1
ATOM 2121 C CA . PRO A 1 279 ? -13.674 27.232 8.358 1.00 27.01 303 PRO A CA 1
ATOM 2122 C C . PRO A 1 279 ? -13.674 26.750 9.773 1.00 33.34 303 PRO A C 1
ATOM 2123 O O . PRO A 1 279 ? -12.606 26.676 10.431 1.00 24.72 303 PRO A O 1
ATOM 2127 N N . GLN A 1 280 ? -14.875 26.425 10.246 1.00 26.92 304 GLN A N 1
ATOM 2128 C CA . GLN A 1 280 ? -15.078 25.950 11.575 1.00 34.35 304 GLN A CA 1
ATOM 2129 C C . GLN A 1 280 ? -14.129 24.818 11.992 1.00 29.03 304 GLN A C 1
ATOM 2130 O O . GLN A 1 280 ? -13.597 24.851 13.082 1.00 31.69 304 GLN A O 1
ATOM 2136 N N . GLU A 1 281 ? -13.905 23.849 11.129 1.00 23.78 305 GLU A N 1
ATOM 2137 C CA . GLU A 1 281 ? -13.024 22.752 11.428 1.00 27.51 305 GLU A CA 1
ATOM 2138 C C . GLU A 1 281 ? -11.589 23.247 11.848 1.00 33.05 305 GLU A C 1
ATOM 2139 O O . GLU A 1 281 ? -10.965 22.655 12.736 1.00 30.02 305 GLU A O 1
ATOM 2145 N N . LYS A 1 282 ? -11.081 24.324 11.231 1.00 24.21 306 LYS A N 1
ATOM 2146 C CA . LYS A 1 282 ? -9.744 24.849 11.609 1.00 29.59 306 LYS A CA 1
ATOM 2147 C C . LYS A 1 282 ? -9.707 25.652 12.924 1.00 31.15 306 LYS A C 1
ATOM 2148 O O . LYS A 1 282 ? -8.616 26.111 13.387 1.00 25.90 306 LYS A O 1
ATOM 2154 N N . ILE A 1 283 ? -10.894 25.884 13.502 1.00 24.74 307 ILE A N 1
ATOM 2155 C CA . ILE A 1 283 ? -10.995 26.598 14.760 1.00 22.37 307 ILE A CA 1
ATOM 2156 C C . ILE A 1 283 ? -11.142 25.616 15.901 1.00 27.12 307 ILE A C 1
ATOM 2157 O O . ILE A 1 283 ? -10.388 25.658 16.907 1.00 21.46 307 ILE A O 1
ATOM 2162 N N . VAL A 1 284 ? -12.129 24.724 15.784 1.00 27.61 308 VAL A N 1
ATOM 2163 C CA . VAL A 1 284 ? -12.361 23.708 16.834 1.00 28.85 308 VAL A CA 1
ATOM 2164 C C . VAL A 1 284 ? -11.194 22.693 16.963 1.00 29.40 308 VAL A C 1
ATOM 2165 O O . VAL A 1 284 ? -10.945 22.192 18.029 1.00 28.18 308 VAL A O 1
ATOM 2169 N N . ASN A 1 285 ? -10.473 22.401 15.886 1.00 27.38 309 ASN A N 1
ATOM 2170 C CA . ASN A 1 285 ? -9.385 21.459 15.999 1.00 26.25 309 ASN A CA 1
ATOM 2171 C C . ASN A 1 285 ? -8.133 22.055 16.717 1.00 25.76 309 ASN A C 1
ATOM 2172 O O . ASN A 1 285 ? -7.148 21.377 16.815 1.00 20.80 309 ASN A O 1
ATOM 2177 N N . LEU A 1 286 ? -8.190 23.299 17.190 1.00 27.44 310 LEU A N 1
ATOM 2178 C CA . LEU A 1 286 ? -7.075 23.942 17.922 1.00 24.17 310 LEU A CA 1
ATOM 2179 C C . LEU A 1 286 ? -6.834 23.284 19.309 1.00 28.03 310 LEU A C 1
ATOM 2180 O O . LEU A 1 286 ? -5.718 23.377 19.900 1.00 24.33 310 LEU A O 1
ATOM 2185 N N . VAL A 1 287 ? -7.852 22.606 19.845 1.00 23.99 311 VAL A N 1
ATOM 2186 C CA . VAL A 1 287 ? -7.642 21.921 21.107 1.00 24.42 311 VAL A CA 1
ATOM 2187 C C . VAL A 1 287 ? -6.715 20.722 20.866 1.00 22.46 311 VAL A C 1
ATOM 2188 O O . VAL A 1 287 ? -6.070 20.274 21.808 1.00 24.54 311 VAL A O 1
ATOM 2192 N N . ASN A 1 288 ? -6.597 20.237 19.628 1.00 20.21 312 ASN A N 1
ATOM 2193 C CA . ASN A 1 288 ? -5.695 19.117 19.370 1.00 23.94 312 ASN A CA 1
ATOM 2194 C C . ASN A 1 288 ? -4.250 19.562 19.699 1.00 17.67 312 ASN A C 1
ATOM 2195 O O . ASN A 1 288 ? -3.487 18.821 20.337 1.00 24.91 312 ASN A O 1
ATOM 2200 N N . ASP A 1 289 ? -3.908 20.771 19.299 1.00 18.64 313 ASP A N 1
ATOM 2201 C CA . ASP A 1 289 ? -2.518 21.290 19.529 1.00 26.72 313 ASP A CA 1
ATOM 2202 C C . ASP A 1 289 ? -2.3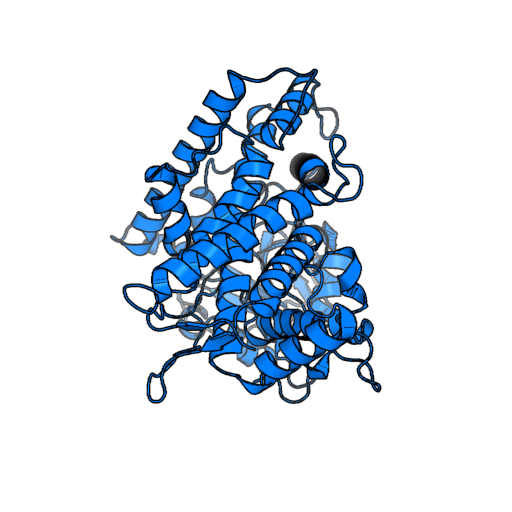23 21.633 21.017 1.00 25.37 313 ASP A C 1
ATOM 2203 O O . ASP A 1 289 ? -1.242 21.405 21.591 1.00 24.99 313 ASP A O 1
ATOM 2208 N N . ILE A 1 290 ? -3.353 22.247 21.614 1.00 22.01 314 ILE A N 1
ATOM 2209 C CA . ILE A 1 290 ? -3.294 22.656 23.011 1.00 23.42 314 ILE A CA 1
ATOM 2210 C C . ILE A 1 290 ? -3.130 21.445 23.908 1.00 23.01 314 ILE A C 1
ATOM 2211 O O . ILE A 1 290 ? -2.204 21.387 24.759 1.00 24.12 314 ILE A O 1
ATOM 2216 N N . PHE A 1 291 ? -3.958 20.433 23.700 1.00 21.71 315 PHE A N 1
ATOM 2217 C CA . PHE A 1 291 ? -3.860 19.228 24.519 1.00 22.11 315 PHE A CA 1
ATOM 2218 C C . PHE A 1 291 ? -2.570 18.439 24.256 1.00 26.57 315 PHE A C 1
ATOM 2219 O O . PHE A 1 291 ? -1.906 18.023 25.200 1.00 26.11 315 PHE A O 1
ATOM 2227 N N . GLY A 1 292 ? -2.227 18.253 22.989 1.00 22.30 316 GLY A N 1
ATOM 2228 C CA . GLY A 1 292 ? -1.029 17.496 22.654 1.00 25.74 316 GLY A CA 1
ATOM 2229 C C . GLY A 1 292 ? 0.264 18.078 23.235 1.00 21.19 316 GLY A C 1
ATOM 2230 O O . GLY A 1 292 ? 0.975 17.405 23.986 1.00 23.54 316 GLY A O 1
ATOM 2231 N N . ALA A 1 293 ? 0.529 19.330 22.877 1.00 25.70 317 ALA A N 1
ATOM 2232 C CA . ALA A 1 293 ? 1.722 20.061 23.320 1.00 26.32 317 ALA A CA 1
ATOM 2233 C C . ALA A 1 293 ? 1.687 20.285 24.826 1.00 28.82 317 ALA A C 1
ATOM 2234 O O . ALA A 1 293 ? 2.676 20.036 25.519 1.00 25.79 317 ALA A O 1
ATOM 2236 N N . G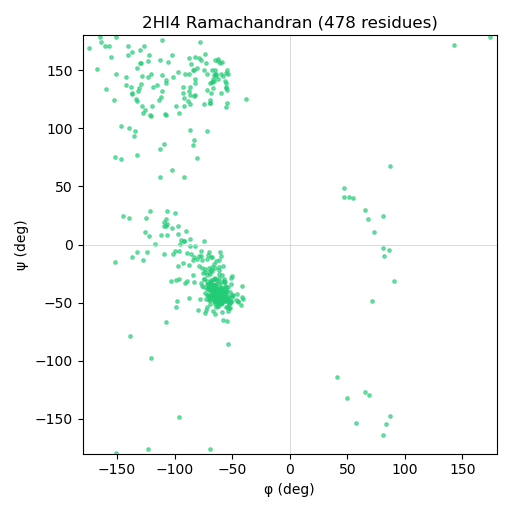LY A 1 294 ? 0.528 20.697 25.340 1.00 28.39 318 GLY A N 1
ATOM 2237 C CA . GLY A 1 294 ? 0.453 20.974 26.756 1.00 26.93 318 GLY A CA 1
ATOM 2238 C C . GLY A 1 294 ? 0.656 19.806 27.691 1.00 26.98 318 GLY A C 1
ATOM 2239 O O . GLY A 1 294 ? 1.187 19.947 28.805 1.00 25.60 318 GLY A O 1
ATOM 2240 N N . PHE A 1 295 ? 0.185 18.653 27.258 1.00 23.37 319 PHE A N 1
ATOM 2241 C CA . PHE A 1 295 ? 0.306 17.464 28.054 1.00 22.41 319 PHE A CA 1
ATOM 2242 C C . PHE A 1 295 ? 1.761 16.973 28.057 1.00 21.11 319 PHE A C 1
ATOM 2243 O O . PHE A 1 295 ? 2.381 16.778 29.090 1.00 24.03 319 PHE A O 1
ATOM 2251 N N . ASP A 1 296 ? 2.268 16.750 26.868 1.00 22.17 320 ASP A N 1
ATOM 2252 C CA . ASP A 1 296 ? 3.573 16.134 26.766 1.00 29.55 320 ASP A CA 1
ATOM 2253 C C . ASP A 1 296 ? 4.704 16.913 27.372 1.00 23.10 320 ASP A C 1
ATOM 2254 O O . ASP A 1 296 ? 5.517 16.340 28.090 1.00 29.93 320 ASP A O 1
ATOM 2259 N N . THR A 1 297 ? 4.770 18.201 27.062 1.00 28.49 321 THR A N 1
ATOM 2260 C CA . THR A 1 297 ? 5.846 19.083 27.553 1.00 22.93 321 THR A CA 1
ATOM 2261 C C . THR A 1 297 ? 5.940 19.179 29.047 1.00 23.79 321 THR A C 1
ATOM 2262 O O . THR A 1 297 ? 7.012 18.983 29.620 1.00 20.95 321 THR A O 1
ATOM 2266 N N . VAL A 1 298 ? 4.804 19.443 29.679 1.00 21.73 322 VAL A N 1
ATOM 2267 C CA . VAL A 1 298 ? 4.764 19.630 31.103 1.00 24.54 322 VAL A CA 1
ATOM 2268 C C . VAL A 1 298 ? 5.031 18.317 31.820 1.00 31.13 322 VAL A C 1
ATOM 2269 O O . VAL A 1 298 ? 5.693 18.290 32.875 1.00 25.14 322 VAL A O 1
ATOM 2273 N N . THR A 1 299 ? 4.519 17.224 31.243 1.00 26.06 323 THR A N 1
ATOM 2274 C CA . THR A 1 299 ? 4.737 15.913 31.867 1.00 28.88 323 THR A CA 1
ATOM 2275 C C . THR A 1 299 ? 6.247 15.631 31.807 1.00 25.52 323 THR A C 1
ATOM 2276 O O . THR A 1 299 ? 6.855 15.144 32.787 1.00 23.16 323 THR A O 1
ATOM 2280 N N . THR A 1 300 ? 6.840 15.935 30.669 1.00 21.02 324 THR A N 1
ATOM 2281 C CA . THR A 1 300 ? 8.289 15.648 30.539 1.00 22.46 324 THR A CA 1
ATOM 2282 C C . THR A 1 300 ? 9.089 16.536 31.514 1.00 30.77 324 THR A C 1
ATOM 2283 O O . THR A 1 300 ? 9.985 16.033 32.223 1.00 30.22 324 THR A O 1
ATOM 2287 N N . ALA A 1 301 ? 8.760 17.836 31.564 1.00 27.61 325 ALA A N 1
ATOM 2288 C CA . ALA A 1 301 ? 9.453 18.736 32.467 1.00 32.00 325 ALA A CA 1
ATOM 2289 C C . ALA A 1 301 ? 9.332 18.308 33.940 1.00 29.66 325 ALA A C 1
ATOM 2290 O O . ALA A 1 301 ? 10.350 18.277 34.642 1.00 21.59 325 ALA A O 1
ATOM 2292 N N . ILE A 1 302 ? 8.111 18.014 34.407 1.00 26.84 326 ILE A N 1
ATOM 2293 C CA . ILE A 1 302 ? 7.928 17.638 35.790 1.00 24.40 326 ILE A CA 1
ATOM 2294 C C . ILE A 1 302 ? 8.641 16.339 36.156 1.00 31.86 326 ILE A C 1
ATOM 2295 O O . ILE A 1 302 ? 9.222 16.251 37.231 1.00 33.83 326 ILE A O 1
ATOM 2300 N N . SER A 1 303 ? 8.606 15.352 35.256 1.00 26.48 327 SER A N 1
ATOM 2301 C CA . SER A 1 303 ? 9.286 14.075 35.450 1.00 29.21 327 SER A CA 1
ATOM 2302 C C . SER A 1 303 ? 10.814 14.290 35.516 1.00 26.12 327 SER A C 1
ATOM 2303 O O . SER A 1 303 ? 11.474 13.707 36.381 1.00 28.53 327 SER A O 1
ATOM 2306 N N . TRP A 1 304 ? 11.370 15.093 34.607 1.00 24.84 328 TRP A N 1
ATOM 2307 C CA . TRP A 1 304 ? 12.845 15.409 34.635 1.00 24.53 328 TRP A CA 1
ATOM 2308 C C . TRP A 1 304 ? 13.169 16.106 35.999 1.00 24.82 328 TRP A C 1
ATOM 2309 O O . TRP A 1 304 ? 14.133 15.752 36.628 1.00 30.87 328 TRP A O 1
ATOM 2320 N N . SER A 1 305 ? 12.370 17.100 36.439 1.00 29.73 329 SER A N 1
ATOM 2321 C CA . SER A 1 305 ? 12.587 17.741 37.753 1.00 34.63 329 SER A CA 1
ATOM 2322 C C . SER A 1 305 ? 12.674 16.714 38.922 1.00 39.56 329 SER A C 1
ATOM 2323 O O . SER A 1 305 ? 13.623 16.761 39.732 1.00 30.83 329 SER A O 1
ATOM 2326 N N . LEU A 1 306 ? 11.679 15.813 39.018 1.00 34.64 330 LEU A N 1
ATOM 2327 C CA . LEU A 1 306 ? 11.664 14.795 40.087 1.00 33.77 330 LEU A CA 1
ATOM 2328 C C . LEU A 1 306 ? 12.916 13.925 40.036 1.00 30.04 330 LEU A C 1
ATOM 2329 O O . LEU A 1 306 ? 13.477 13.581 41.077 1.00 35.18 330 LEU A O 1
ATOM 2334 N N . MET A 1 307 ? 13.345 13.560 38.841 1.00 28.21 331 MET A N 1
ATOM 2335 C CA . MET A 1 307 ? 14.534 12.722 38.686 1.00 30.45 331 MET A CA 1
ATOM 2336 C C . MET A 1 307 ? 15.781 13.456 39.113 1.00 31.19 331 MET A C 1
ATOM 2337 O O . MET A 1 307 ? 16.708 12.828 39.612 1.00 37.56 331 MET A O 1
ATOM 2342 N N . TYR A 1 308 ? 15.826 14.760 38.839 1.00 31.10 332 TYR A N 1
ATOM 2343 C CA . TYR A 1 308 ? 16.924 15.606 39.279 1.00 36.96 332 TYR A CA 1
ATOM 2344 C C . TYR A 1 308 ? 16.940 15.622 40.814 1.00 31.85 332 TYR A C 1
ATOM 2345 O O . TYR A 1 308 ? 17.977 15.395 41.407 1.00 31.43 332 TYR A O 1
ATOM 2354 N N . LEU A 1 309 ? 15.799 15.840 41.454 1.00 28.52 333 LEU A N 1
ATOM 2355 C CA . LEU A 1 309 ? 15.740 15.860 42.902 1.00 33.84 333 LEU A CA 1
ATOM 2356 C C . LEU A 1 309 ? 16.204 14.496 43.515 1.00 40.94 333 LEU A C 1
ATOM 2357 O O . LEU A 1 309 ? 16.989 14.470 44.479 1.00 35.04 333 LEU A O 1
ATOM 2362 N N . VAL A 1 310 ? 15.740 13.382 42.933 1.00 37.77 334 VAL A N 1
ATOM 2363 C CA . VAL A 1 310 ? 16.112 12.031 43.363 1.00 32.76 334 VAL A CA 1
ATOM 2364 C C . VAL A 1 310 ? 17.626 11.878 43.289 1.00 36.19 334 VAL A C 1
ATOM 2365 O O . VAL A 1 310 ? 18.249 11.251 44.143 1.00 35.00 334 VAL A O 1
ATOM 2369 N N . THR A 1 311 ? 18.215 12.456 42.266 1.00 32.58 335 THR A N 1
ATOM 2370 C CA . THR A 1 311 ? 19.669 12.348 42.094 1.00 36.41 335 THR A CA 1
ATOM 2371 C C . THR A 1 311 ? 20.481 13.503 42.758 1.00 33.89 335 THR A C 1
ATOM 2372 O O . THR A 1 311 ? 21.691 13.538 42.655 1.00 35.89 335 THR A O 1
ATOM 2376 N N . LYS A 1 312 ? 19.809 14.417 43.447 1.00 28.66 336 LYS A N 1
ATOM 2377 C CA . LYS A 1 312 ? 20.487 15.564 44.096 1.00 37.36 336 LYS A CA 1
ATOM 2378 C C . LYS A 1 312 ? 19.759 15.904 45.366 1.00 36.56 336 LYS A C 1
ATOM 2379 O O . LYS A 1 312 ? 19.045 16.918 45.472 1.00 38.00 336 LYS A O 1
ATOM 2385 N N . PRO A 1 313 ? 19.925 15.055 46.376 1.00 37.71 337 PRO A N 1
ATOM 2386 C CA . PRO A 1 313 ? 19.287 15.218 47.698 1.00 37.07 337 PRO A CA 1
ATOM 2387 C C . PRO A 1 313 ? 19.466 16.624 48.317 1.00 33.74 337 PRO A C 1
ATOM 2388 O O . PRO A 1 313 ? 18.538 17.199 48.905 1.00 33.79 337 PRO A O 1
ATOM 2392 N N . GLU A 1 314 ? 20.674 17.150 48.217 1.00 28.29 338 GLU A N 1
ATOM 2393 C CA . GLU A 1 314 ? 20.971 18.492 48.757 1.00 40.53 338 GLU A CA 1
ATOM 2394 C C . GLU A 1 314 ? 20.152 19.633 48.123 1.00 40.49 338 GLU A C 1
ATOM 2395 O O . GLU A 1 314 ? 19.725 20.586 48.810 1.00 38.22 338 GLU A O 1
ATOM 2401 N N . ILE A 1 315 ? 19.992 19.562 46.803 1.00 40.03 339 ILE A N 1
ATOM 2402 C CA . ILE A 1 315 ? 19.195 20.546 46.072 1.00 36.53 339 ILE A CA 1
ATOM 2403 C C . ILE A 1 315 ? 17.780 20.370 46.570 1.00 36.30 339 ILE A C 1
ATOM 2404 O O . ILE A 1 315 ? 17.099 21.340 46.985 1.00 34.67 339 ILE A O 1
ATOM 2409 N N . GLN A 1 316 ? 17.345 19.111 46.601 1.00 35.28 340 GLN A N 1
ATOM 2410 C CA . GLN A 1 316 ? 15.982 18.870 47.075 1.00 35.96 340 GLN A CA 1
ATOM 2411 C C . GLN A 1 316 ? 15.860 19.465 48.455 1.00 34.15 340 GLN A C 1
ATOM 2412 O O . GLN A 1 316 ? 14.874 20.166 48.747 1.00 30.99 340 GLN A O 1
ATOM 2418 N N . ARG A 1 317 ? 16.873 19.226 49.304 1.00 36.14 341 ARG A N 1
ATOM 2419 C CA . ARG A 1 317 ? 16.827 19.757 50.680 1.00 43.35 341 ARG A CA 1
ATOM 2420 C C . ARG A 1 317 ? 16.818 21.287 50.727 1.00 37.12 341 ARG A C 1
ATOM 2421 O O . ARG A 1 317 ? 16.057 21.880 51.489 1.00 38.64 341 ARG A O 1
ATOM 2429 N N . LYS A 1 318 ? 17.642 21.926 49.914 1.00 36.52 342 LYS A N 1
ATOM 2430 C CA . LYS A 1 318 ? 17.590 23.388 49.894 1.00 42.65 342 LYS A CA 1
ATOM 2431 C C . LYS A 1 318 ? 16.149 23.817 49.520 1.00 45.55 342 LYS A C 1
ATOM 2432 O O . LYS A 1 318 ? 15.556 24.668 50.202 1.00 43.59 342 LYS A O 1
ATOM 2438 N N . ILE A 1 319 ? 15.572 23.240 48.457 1.00 39.46 343 ILE A N 1
ATOM 2439 C CA . ILE A 1 319 ? 14.217 23.648 48.102 1.00 33.10 343 ILE A CA 1
ATOM 2440 C C . ILE A 1 319 ? 13.293 23.532 49.291 1.00 33.72 343 ILE A C 1
ATOM 2441 O O . ILE A 1 319 ? 12.538 24.442 49.574 1.00 34.71 343 ILE A O 1
ATOM 2446 N N . GLN A 1 320 ? 13.366 22.419 50.011 1.00 39.42 344 GLN A N 1
ATOM 2447 C CA . GLN A 1 320 ? 12.507 22.211 51.169 1.00 46.35 344 GLN A CA 1
ATOM 2448 C C . GLN A 1 320 ? 12.755 23.240 52.290 1.00 47.05 344 GLN A C 1
ATOM 2449 O O . GLN A 1 320 ? 11.797 23.742 52.900 1.00 39.88 344 GLN A O 1
ATOM 2455 N N . LYS A 1 321 ? 14.033 23.541 52.558 1.00 43.42 345 LYS A N 1
ATOM 2456 C CA . LYS A 1 321 ? 14.373 24.540 53.583 1.00 49.94 345 LYS A CA 1
ATOM 2457 C C . LYS A 1 321 ? 13.682 25.880 53.251 1.00 47.81 345 LYS A C 1
ATOM 2458 O O . LYS A 1 321 ? 13.028 26.498 54.108 1.00 48.39 345 LYS A O 1
ATOM 2464 N N . GLU A 1 322 ? 13.799 26.324 51.999 1.00 45.58 346 GLU A N 1
ATOM 2465 C CA . GLU A 1 322 ? 13.149 27.572 51.590 1.00 40.36 346 GLU A CA 1
ATOM 2466 C C . GLU A 1 322 ? 11.612 27.572 51.765 1.00 44.21 346 GLU A C 1
ATOM 2467 O O . GLU A 1 322 ? 11.030 28.592 52.146 1.00 41.35 346 GLU A O 1
ATOM 2473 N N . LEU A 1 323 ? 10.933 26.456 51.512 1.00 41.15 347 LEU A N 1
ATOM 2474 C CA . LEU A 1 323 ? 9.481 26.497 51.645 1.00 42.54 347 LEU A CA 1
ATOM 2475 C C . LEU A 1 323 ? 9.051 26.661 53.099 1.00 45.91 347 LEU A C 1
ATOM 2476 O O . LEU A 1 323 ? 8.043 27.333 53.423 1.00 40.21 347 LEU A O 1
ATOM 2481 N N . ASP A 1 324 ? 9.834 26.032 53.971 1.00 52.47 348 ASP A N 1
ATOM 2482 C CA . ASP A 1 324 ? 9.607 26.053 55.415 1.00 55.74 348 ASP A CA 1
ATOM 2483 C C . ASP A 1 324 ? 9.732 27.488 55.927 1.00 53.27 348 ASP A C 1
ATOM 2484 O O . ASP A 1 324 ? 8.847 28.001 56.634 1.00 52.25 348 ASP A O 1
ATOM 2489 N N . THR A 1 325 ? 10.829 28.118 55.524 1.00 49.78 349 THR A N 1
ATOM 2490 C CA . THR A 1 325 ? 11.159 29.479 55.907 1.00 52.68 349 THR A CA 1
ATOM 2491 C C . THR A 1 325 ? 10.189 30.526 55.424 1.00 56.29 349 THR A C 1
ATOM 2492 O O . THR A 1 325 ? 9.852 31.456 56.164 1.00 58.33 349 THR A O 1
ATOM 2496 N N . VAL A 1 326 ? 9.776 30.391 54.164 1.00 55.28 350 VAL A N 1
ATOM 2497 C CA . VAL A 1 326 ? 8.900 31.357 53.544 1.00 49.62 350 VAL A CA 1
ATOM 2498 C C . VAL A 1 326 ? 7.425 31.087 53.772 1.00 55.05 350 VAL A C 1
ATOM 2499 O O . VAL A 1 326 ? 6.651 32.004 54.108 1.00 58.81 350 VAL A O 1
ATOM 2503 N N . ILE A 1 327 ? 7.007 29.844 53.607 1.00 55.03 351 ILE A N 1
ATOM 2504 C CA . ILE A 1 327 ? 5.584 29.575 53.767 1.00 57.48 351 ILE A CA 1
ATOM 2505 C C . ILE A 1 327 ? 5.274 29.017 55.134 1.00 57.74 351 ILE A C 1
ATOM 2506 O O . ILE A 1 327 ? 4.188 29.249 55.688 1.00 56.16 351 ILE A O 1
ATOM 2511 N N . GLY A 1 328 ? 6.250 28.299 55.682 1.00 59.31 352 GLY A N 1
ATOM 2512 C CA . GLY A 1 328 ? 6.044 27.626 56.943 1.00 60.63 352 GLY A CA 1
ATOM 2513 C C . GLY A 1 328 ? 5.445 26.271 56.579 1.00 65.11 352 GLY A C 1
ATOM 2514 O O . GLY A 1 328 ? 5.756 25.710 55.510 1.00 65.31 352 GLY A O 1
ATOM 2515 N N . ARG A 1 329 ? 4.582 25.753 57.457 1.00 66.62 353 ARG A N 1
ATOM 2516 C CA . ARG A 1 329 ? 3.915 24.458 57.278 1.00 65.84 353 ARG A CA 1
ATOM 2517 C C . ARG A 1 329 ? 2.471 24.616 57.750 1.00 65.70 353 ARG A C 1
ATOM 2518 O O . ARG A 1 329 ? 1.807 23.647 58.121 1.00 64.92 353 ARG A O 1
ATOM 2526 N N . GLU A 1 330 ? 1.992 25.853 57.751 1.00 64.24 354 GLU A N 1
ATOM 2527 C CA . GLU A 1 330 ? 0.637 26.115 58.202 1.00 64.42 354 GLU A CA 1
ATOM 2528 C C . GLU A 1 330 ? -0.335 26.304 57.039 1.00 62.09 354 GLU A C 1
ATOM 2529 O O . GLU A 1 330 ? -1.544 26.392 57.241 1.00 58.23 354 GLU A O 1
ATOM 2535 N N . ARG A 1 331 ? 0.203 26.379 55.823 1.00 60.33 355 ARG A N 1
ATOM 2536 C CA . ARG A 1 331 ? -0.622 26.546 54.626 1.00 57.83 355 ARG A CA 1
ATOM 2537 C C . ARG A 1 331 ? 0.161 25.984 53.437 1.00 55.89 355 ARG A C 1
ATOM 2538 O O . ARG A 1 331 ? 1.392 25.822 53.516 1.00 52.20 355 ARG A O 1
ATOM 2546 N N . ARG A 1 332 ? -0.533 25.693 52.338 1.00 52.32 356 ARG A N 1
ATOM 2547 C CA . ARG A 1 332 ? 0.170 25.168 51.170 1.00 54.16 356 ARG A CA 1
ATOM 2548 C C . ARG A 1 332 ? 0.702 26.323 50.339 1.00 50.07 356 ARG A C 1
ATOM 2549 O O . ARG A 1 332 ? 0.175 27.424 50.415 1.00 48.50 356 ARG A O 1
ATOM 2557 N N . PRO A 1 333 ? 1.761 26.083 49.547 1.00 47.98 357 PRO A N 1
ATOM 2558 C CA . PRO A 1 333 ? 2.355 27.102 48.694 1.00 46.84 357 PRO A CA 1
ATOM 2559 C C . PRO A 1 333 ? 1.290 27.527 47.686 1.00 50.23 357 PRO A C 1
ATOM 2560 O O . PRO A 1 333 ? 0.315 26.810 47.460 1.00 53.38 357 PRO A O 1
ATOM 2564 N N . ARG A 1 334 ? 1.465 28.705 47.099 1.00 53.30 358 ARG A N 1
ATOM 2565 C CA . ARG A 1 334 ? 0.518 29.235 46.135 1.00 49.08 358 ARG A CA 1
ATOM 2566 C C . ARG A 1 334 ? 1.302 29.908 45.022 1.00 47.12 358 ARG A C 1
ATOM 2567 O O . ARG A 1 334 ? 2.525 30.076 45.118 1.00 44.73 358 ARG A O 1
ATOM 2575 N N . LEU A 1 335 ? 0.599 30.285 43.965 1.00 37.89 359 LEU A N 1
ATOM 2576 C CA . LEU A 1 335 ? 1.239 30.935 42.825 1.00 44.43 359 LEU A CA 1
ATOM 2577 C C . LEU A 1 335 ? 1.826 32.269 43.282 1.00 44.62 359 LEU A C 1
ATOM 2578 O O . LEU A 1 335 ? 2.991 32.618 42.937 1.00 43.48 359 LEU A O 1
ATOM 2583 N N . SER A 1 336 ? 1.026 32.981 44.097 1.00 38.98 360 SER A N 1
ATOM 2584 C CA . SER A 1 336 ? 1.417 34.294 44.631 1.00 44.12 360 SER A CA 1
ATOM 2585 C C . SER A 1 336 ? 2.682 34.247 45.480 1.00 43.95 360 SER A C 1
ATOM 2586 O O . SER A 1 336 ? 3.182 35.287 45.863 1.00 43.36 360 SER A O 1
ATOM 2589 N N . ASP A 1 337 ? 3.203 33.041 45.745 1.00 44.80 361 ASP A N 1
ATOM 2590 C CA . ASP A 1 337 ? 4.431 32.860 46.513 1.00 43.89 361 ASP A CA 1
ATOM 2591 C C . ASP A 1 337 ? 5.601 32.703 45.555 1.00 44.05 361 ASP A C 1
ATOM 2592 O O . ASP A 1 337 ? 6.752 32.615 45.966 1.00 43.42 361 ASP A O 1
ATOM 2597 N N . ARG A 1 338 ? 5.325 32.641 44.263 1.00 46.13 362 ARG A N 1
ATOM 2598 C CA . ARG A 1 338 ? 6.432 32.417 43.336 1.00 49.46 362 ARG A CA 1
ATOM 2599 C C . ARG A 1 338 ? 7.647 33.383 43.394 1.00 47.63 362 ARG A C 1
ATOM 2600 O O . ARG A 1 338 ? 8.797 32.946 43.380 1.00 46.51 362 ARG A O 1
ATOM 2608 N N . PRO A 1 339 ? 7.418 34.703 43.435 1.00 48.77 363 PRO A N 1
ATOM 2609 C CA . PRO A 1 339 ? 8.584 35.602 43.497 1.00 48.26 363 PRO A CA 1
ATOM 2610 C C . PRO A 1 339 ? 9.411 35.388 44.774 1.00 48.94 363 PRO A C 1
ATOM 2611 O O . PRO A 1 339 ? 10.633 35.548 44.758 1.00 50.10 363 PRO A O 1
ATOM 2615 N N . GLN A 1 340 ? 8.744 34.997 45.864 1.00 46.53 364 GLN A N 1
ATOM 2616 C CA . GLN A 1 340 ? 9.416 34.733 47.138 1.00 47.50 364 GLN A CA 1
ATOM 2617 C C . GLN A 1 340 ? 10.046 33.367 47.291 1.00 47.93 364 GLN A C 1
ATOM 2618 O O . GLN A 1 340 ? 10.621 33.086 48.334 1.00 46.95 364 GLN A O 1
ATOM 2624 N N . LEU A 1 341 ? 9.919 32.500 46.286 1.00 49.20 365 LEU A N 1
ATOM 2625 C CA . LEU A 1 341 ? 10.558 31.186 46.337 1.00 43.51 365 LEU A CA 1
ATOM 2626 C C . LEU A 1 341 ? 11.652 31.146 45.270 1.00 42.65 365 LEU A C 1
ATOM 2627 O O . LEU A 1 341 ? 11.664 30.308 44.377 1.00 44.71 365 LEU A O 1
ATOM 2632 N N . PRO A 1 342 ? 12.600 32.056 45.362 1.00 42.66 366 PRO A N 1
ATOM 2633 C CA . PRO A 1 342 ? 13.709 32.152 44.415 1.00 44.75 366 PRO A CA 1
ATOM 2634 C C . PRO A 1 342 ? 14.362 30.843 44.049 1.00 42.02 366 PRO A C 1
ATOM 2635 O O . PRO A 1 342 ? 14.653 30.563 42.888 1.00 45.52 366 PRO A O 1
ATOM 2639 N N . TYR A 1 343 ? 14.682 30.069 45.070 1.00 39.79 367 TYR A N 1
ATOM 2640 C CA . TYR A 1 343 ? 15.425 28.862 44.822 1.00 36.43 367 TYR A CA 1
ATOM 2641 C C . TYR A 1 343 ? 14.664 27.800 44.019 1.00 29.88 367 TYR A C 1
ATOM 2642 O O . TYR A 1 343 ? 15.246 27.092 43.195 1.00 23.13 367 TYR A O 1
ATOM 2651 N N . LEU A 1 344 ? 13.362 27.712 44.233 1.00 31.33 368 LEU A N 1
ATOM 2652 C CA . LEU A 1 344 ? 12.597 26.722 43.476 1.00 34.13 368 LEU A CA 1
ATOM 2653 C C . LEU A 1 344 ? 12.551 27.171 42.000 1.00 36.59 368 LEU A C 1
ATOM 2654 O O . LEU A 1 344 ? 12.800 26.356 41.076 1.00 35.37 368 LEU A O 1
ATOM 2659 N N . GLU A 1 345 ? 12.293 28.469 41.780 1.00 33.51 369 GLU A N 1
ATOM 2660 C CA . GLU A 1 345 ? 12.260 28.999 40.405 1.00 36.24 369 GLU A CA 1
ATOM 2661 C C . GLU A 1 345 ? 13.593 28.711 39.701 1.00 32.78 369 GLU A C 1
ATOM 2662 O O . GLU A 1 345 ? 13.642 28.341 38.525 1.00 35.01 369 GLU A O 1
ATOM 2668 N N . ALA A 1 346 ? 14.691 28.884 40.411 1.00 29.09 370 ALA A N 1
ATOM 2669 C CA . ALA A 1 346 ? 15.990 28.626 39.799 1.00 23.53 370 ALA A CA 1
ATOM 2670 C C . ALA A 1 346 ? 16.176 27.131 39.572 1.00 29.33 370 ALA A C 1
ATOM 2671 O O . ALA A 1 346 ? 16.981 26.717 38.716 1.00 35.83 370 ALA A O 1
ATOM 2673 N N . PHE A 1 347 ? 15.463 26.310 40.351 1.00 29.74 371 PHE A N 1
ATOM 2674 C CA . PHE A 1 347 ? 15.616 24.860 40.188 1.00 33.81 371 PHE A CA 1
ATOM 2675 C C . PHE A 1 347 ? 14.966 24.515 38.835 1.00 31.92 371 PHE A C 1
ATOM 2676 O O . PHE A 1 347 ? 15.508 23.774 38.010 1.00 25.38 371 PHE A O 1
ATOM 2684 N N . ILE A 1 348 ? 13.768 25.060 38.659 1.00 30.52 372 ILE A N 1
ATOM 2685 C CA . ILE A 1 348 ? 12.999 24.834 37.444 1.00 30.88 372 ILE A CA 1
ATOM 2686 C C . ILE A 1 348 ? 13.796 25.326 36.222 1.00 34.41 372 ILE A C 1
ATOM 2687 O O . ILE A 1 348 ? 14.000 24.578 35.250 1.00 29.86 372 ILE A O 1
ATOM 2692 N N . LEU A 1 349 ? 14.296 26.563 36.291 1.00 30.59 373 LEU A N 1
ATOM 2693 C CA . LEU A 1 349 ? 15.093 27.101 35.202 1.00 32.53 373 LEU A CA 1
ATOM 2694 C C . LEU A 1 349 ? 16.257 26.188 34.872 1.00 28.95 373 LEU A C 1
ATOM 2695 O O . LEU A 1 349 ? 16.572 26.025 33.698 1.00 29.77 373 LEU A O 1
ATOM 2700 N N . GLU A 1 350 ? 16.912 25.618 35.895 1.00 31.00 374 GLU A N 1
ATOM 2701 C CA . GLU A 1 350 ? 18.076 24.722 35.682 1.00 32.04 374 GLU A CA 1
ATOM 2702 C C . GLU A 1 350 ? 17.613 23.337 35.155 1.00 28.30 374 GLU A C 1
ATOM 2703 O O . GLU A 1 350 ? 18.319 22.693 34.428 1.00 25.69 374 GLU A O 1
ATOM 2709 N N . THR A 1 351 ? 16.412 22.901 35.519 1.00 24.98 375 THR A N 1
ATOM 2710 C CA . THR A 1 351 ? 15.874 21.665 34.955 1.00 24.35 375 THR A CA 1
ATOM 2711 C C . THR A 1 351 ? 15.727 21.923 33.415 1.00 20.69 375 THR A C 1
ATOM 2712 O O . THR A 1 351 ? 16.138 21.122 32.575 1.00 25.99 375 THR A O 1
ATOM 2716 N N . PHE A 1 352 ? 15.167 23.065 33.044 1.00 23.49 376 PHE A N 1
ATOM 2717 C CA . PHE A 1 352 ? 15.002 23.423 31.615 1.00 23.36 376 PHE A CA 1
ATOM 2718 C C . PHE A 1 352 ? 16.364 23.518 30.867 1.00 26.43 376 PHE A C 1
ATOM 2719 O O . PHE A 1 352 ? 16.549 22.984 29.757 1.00 25.86 376 PHE A O 1
ATOM 2727 N N . ARG A 1 353 ? 17.321 24.229 31.462 1.00 28.58 377 ARG A N 1
ATOM 2728 C CA . ARG A 1 353 ? 18.614 24.398 30.781 1.00 22.70 377 ARG A CA 1
ATOM 2729 C C . ARG A 1 353 ? 19.370 23.092 30.607 1.00 24.00 377 ARG A C 1
ATOM 2730 O O . ARG A 1 353 ? 19.749 22.688 29.489 1.00 25.75 377 ARG A O 1
ATOM 2738 N N . HIS A 1 354 ? 19.652 22.464 31.742 1.00 28.81 378 HIS A N 1
ATOM 2739 C CA . HIS A 1 354 ? 20.457 21.259 31.740 1.00 33.73 378 HIS A CA 1
ATOM 2740 C C . HIS A 1 354 ? 19.830 20.154 30.900 1.00 31.06 378 HIS A C 1
ATOM 2741 O O . HIS A 1 354 ? 20.513 19.576 30.054 1.00 24.01 378 HIS A O 1
ATOM 2748 N N . SER A 1 355 ? 18.537 19.865 31.093 1.00 26.22 379 SER A N 1
ATOM 2749 C CA . SER A 1 355 ? 17.954 18.782 30.265 1.00 22.01 379 SER A CA 1
ATOM 2750 C C . SER A 1 355 ? 17.832 19.248 28.833 1.00 30.80 379 SER A C 1
ATOM 2751 O O . SER A 1 355 ? 18.149 18.482 27.929 1.00 30.23 379 SER A O 1
ATOM 2754 N N . SER A 1 356 ? 17.452 20.538 28.653 1.00 33.41 380 SER A N 1
ATOM 2755 C CA . SER A 1 356 ? 17.140 21.121 27.326 1.00 29.32 380 SER A CA 1
ATOM 2756 C C . SER A 1 356 ? 16.204 20.114 26.636 1.00 19.88 380 SER A C 1
ATOM 2757 O O . SER A 1 356 ? 16.397 19.785 25.480 1.00 24.65 380 SER A O 1
ATOM 2760 N N . PHE A 1 357 ? 15.166 19.663 27.357 1.00 23.97 381 PHE A N 1
ATOM 2761 C CA . PHE A 1 357 ? 14.328 18.578 26.821 1.00 29.73 381 PHE A CA 1
ATOM 2762 C C . PHE A 1 357 ? 13.636 18.861 25.491 1.00 28.49 381 PHE A C 1
ATOM 2763 O O . PHE A 1 357 ? 13.045 17.963 24.870 1.00 31.35 381 PHE A O 1
ATOM 2771 N N . LEU A 1 358 ? 13.696 20.119 25.066 1.00 28.97 382 LEU A N 1
ATOM 2772 C CA . LEU A 1 358 ? 13.301 20.505 23.701 1.00 22.83 382 LEU A CA 1
ATOM 2773 C C . LEU A 1 358 ? 14.661 20.839 23.120 1.00 21.80 382 LEU A C 1
ATOM 2774 O O . LEU A 1 358 ? 15.059 22.010 23.114 1.00 22.12 382 LEU A O 1
ATOM 2779 N N . PRO A 1 359 ? 15.371 19.842 22.601 1.00 25.73 383 PRO A N 1
ATOM 2780 C CA . PRO A 1 359 ? 16.707 20.154 22.038 1.00 25.67 383 PRO A CA 1
ATOM 2781 C C . PRO A 1 359 ? 16.736 21.139 20.865 1.00 29.19 383 PRO A C 1
ATOM 2782 O O . PRO A 1 359 ? 17.698 21.901 20.640 1.00 26.39 383 PRO A O 1
ATOM 2786 N N . PHE A 1 360 ? 15.689 21.065 20.067 1.00 22.72 384 PHE A N 1
ATOM 2787 C CA . PHE A 1 360 ? 15.513 21.922 18.911 1.00 20.23 384 PHE A CA 1
ATOM 2788 C C . PHE A 1 360 ? 14.103 22.487 19.024 1.00 30.14 384 PHE A C 1
ATOM 2789 O O . PHE A 1 360 ? 13.240 21.885 19.697 1.00 26.92 384 PHE A O 1
ATOM 2797 N N . THR A 1 361 ? 13.865 23.637 18.395 1.00 27.20 385 THR A N 1
ATOM 2798 C CA . THR A 1 361 ? 12.469 24.095 18.325 1.00 28.33 385 THR A CA 1
ATOM 2799 C C . THR A 1 361 ? 11.905 23.184 17.189 1.00 24.72 385 THR A C 1
ATOM 2800 O O . THR A 1 361 ? 12.615 22.425 16.520 1.00 16.49 385 THR A O 1
ATOM 2804 N N . ILE A 1 362 ? 10.596 23.257 16.940 1.00 22.37 386 ILE A N 1
ATOM 2805 C CA . ILE A 1 362 ? 10.050 22.547 15.816 1.00 16.60 386 ILE A CA 1
ATOM 2806 C C . ILE A 1 362 ? 10.740 23.238 14.600 1.00 15.59 386 ILE A C 1
ATOM 2807 O O . ILE A 1 362 ? 10.998 24.456 14.639 1.00 20.68 386 ILE A O 1
ATOM 2812 N N . PRO A 1 363 ? 11.062 22.492 13.543 1.00 18.34 387 PRO A N 1
ATOM 2813 C CA . PRO A 1 363 ? 11.723 23.093 12.388 1.00 24.04 387 PRO A CA 1
ATOM 2814 C C . PRO A 1 363 ? 11.008 24.312 11.802 1.00 24.89 387 PRO A C 1
ATOM 2815 O O . PRO A 1 363 ? 9.749 24.441 11.848 1.00 22.89 387 PRO A O 1
ATOM 2819 N N . HIS A 1 364 ? 11.810 25.243 11.295 1.00 14.34 388 HIS A N 1
ATOM 2820 C CA . HIS A 1 364 ? 11.230 26.464 10.715 1.00 17.97 388 HIS A CA 1
ATOM 2821 C C . HIS A 1 364 ? 11.491 26.365 9.279 1.00 16.94 388 HIS A C 1
ATOM 2822 O O . HIS A 1 364 ? 12.214 25.447 8.839 1.00 23.51 388 HIS A O 1
ATOM 2829 N N . SER A 1 365 ? 10.975 27.327 8.541 1.00 19.31 389 SER A N 1
ATOM 2830 C CA . SER A 1 365 ? 11.177 27.379 7.110 1.00 17.30 389 SER A CA 1
ATOM 2831 C C . SER A 1 365 ? 11.120 28.856 6.762 1.00 21.86 389 SER A C 1
ATOM 2832 O O . SER A 1 365 ? 10.312 29.612 7.409 1.00 22.90 389 SER A O 1
ATOM 2835 N N . THR A 1 366 ? 11.895 29.282 5.742 1.00 17.74 390 THR A N 1
ATOM 2836 C CA . THR A 1 366 ? 11.897 30.658 5.345 1.00 19.67 390 THR A CA 1
ATOM 2837 C C . THR A 1 366 ? 10.716 30.959 4.412 1.00 18.28 390 THR A C 1
ATOM 2838 O O . THR A 1 366 ? 10.372 30.165 3.536 1.00 19.85 390 THR A O 1
ATOM 2842 N N . THR A 1 367 ? 10.119 32.103 4.641 1.00 18.87 391 THR A N 1
ATOM 2843 C CA . THR A 1 367 ? 8.959 32.524 3.859 1.00 22.41 391 THR A CA 1
ATOM 2844 C C .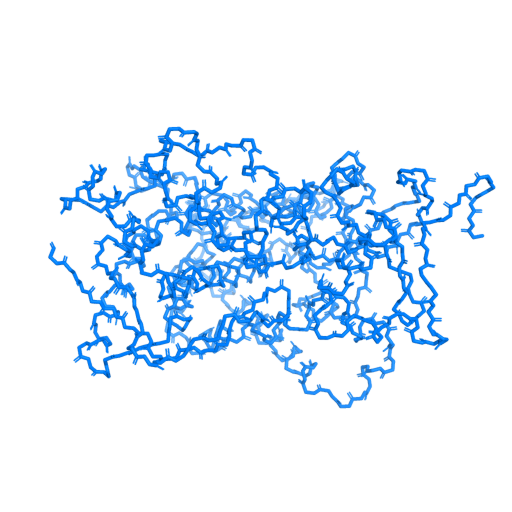 THR A 1 367 ? 9.316 33.275 2.593 1.00 26.94 391 THR A C 1
ATOM 2845 O O . THR A 1 367 ? 8.468 33.459 1.736 1.00 16.69 391 THR A O 1
ATOM 2849 N N . ARG A 1 368 ? 10.559 33.789 2.480 1.00 14.06 392 ARG A N 1
ATOM 2850 C CA . ARG A 1 368 ? 10.953 34.469 1.240 1.00 15.07 392 ARG A CA 1
ATOM 2851 C C . ARG A 1 368 ? 12.531 34.395 1.201 1.00 17.25 392 ARG A C 1
ATOM 2852 O O . ARG A 1 368 ? 13.107 33.960 2.166 1.00 13.91 392 ARG A O 1
ATOM 2860 N N . ASP A 1 369 ? 13.127 34.776 0.101 1.00 17.55 393 ASP A N 1
ATOM 2861 C CA . ASP A 1 369 ? 14.596 34.825 0.025 1.00 24.55 393 ASP A CA 1
ATOM 2862 C C . ASP A 1 369 ? 15.026 35.921 0.997 1.00 24.25 393 ASP A C 1
ATOM 2863 O O . ASP A 1 369 ? 14.316 36.939 1.110 1.00 21.01 393 ASP A O 1
ATOM 2868 N N . THR A 1 370 ? 16.139 35.702 1.728 1.00 21.61 394 THR A N 1
ATOM 2869 C CA . THR A 1 370 ? 16.710 36.691 2.646 1.00 21.94 394 THR A CA 1
ATOM 2870 C C . THR A 1 370 ? 18.246 36.500 2.761 1.00 22.75 394 THR A C 1
ATOM 2871 O O . THR A 1 370 ? 18.837 35.665 2.089 1.00 26.36 394 THR A O 1
ATOM 2875 N N . THR A 1 371 ? 18.837 37.350 3.578 1.00 26.10 395 THR A N 1
ATOM 2876 C CA . THR A 1 371 ? 20.249 37.247 3.921 1.00 28.44 395 THR A CA 1
ATOM 2877 C C . THR A 1 371 ? 20.220 37.307 5.453 1.00 27.18 395 THR A C 1
ATOM 2878 O O . THR A 1 371 ? 19.400 38.015 6.054 1.00 28.51 395 THR A O 1
ATOM 2882 N N . LEU A 1 372 ? 21.030 36.458 6.071 1.00 23.90 396 LEU A N 1
ATOM 2883 C CA . LEU A 1 372 ? 21.177 36.404 7.505 1.00 25.85 396 LEU A CA 1
ATOM 2884 C C . LEU A 1 372 ? 22.716 36.565 7.747 1.00 27.53 396 LEU A C 1
ATOM 2885 O O . LEU A 1 372 ? 23.496 35.703 7.331 1.00 25.03 396 LEU A O 1
ATOM 2890 N N . ASN A 1 373 ? 23.115 37.662 8.396 1.00 32.42 397 ASN A N 1
ATOM 2891 C CA . ASN A 1 373 ? 24.540 37.934 8.677 1.00 35.37 397 ASN A CA 1
ATOM 2892 C C . ASN A 1 373 ? 25.279 37.894 7.391 1.00 34.27 397 ASN A C 1
ATOM 2893 O O . ASN A 1 373 ? 26.357 37.322 7.350 1.00 39.50 397 ASN A O 1
ATOM 2898 N N . GLY A 1 374 ? 24.670 38.447 6.340 1.00 32.99 398 GLY A N 1
ATOM 2899 C CA . GLY A 1 374 ? 25.260 38.459 5.006 1.00 32.49 398 GLY A CA 1
ATOM 2900 C C . GLY A 1 374 ? 25.144 37.223 4.110 1.00 35.57 398 GLY A C 1
ATOM 2901 O O . GLY A 1 374 ? 25.482 37.261 2.928 1.00 37.33 398 GLY A O 1
ATOM 2902 N N . PHE A 1 375 ? 24.685 36.108 4.649 1.00 31.20 399 PHE A N 1
ATOM 2903 C CA . PHE A 1 375 ? 24.559 34.933 3.817 1.00 27.73 399 PHE A CA 1
ATOM 2904 C C . PHE A 1 375 ? 23.141 34.840 3.218 1.00 26.34 399 PHE A C 1
ATOM 2905 O O . PHE A 1 375 ? 22.170 35.059 3.943 1.00 26.78 399 PHE A O 1
ATOM 2913 N N . TYR A 1 376 ? 23.077 34.528 1.917 1.00 24.97 400 TYR A N 1
ATOM 2914 C CA . TYR A 1 376 ? 21.841 34.321 1.174 1.00 23.26 400 TYR A CA 1
ATOM 2915 C C . TYR A 1 376 ? 21.172 33.013 1.578 1.00 26.15 400 TYR A C 1
ATOM 2916 O O . TYR A 1 376 ? 21.773 31.965 1.661 1.00 23.17 400 TYR A O 1
ATOM 2925 N N . ILE A 1 377 ? 19.872 33.099 1.830 1.00 20.80 401 ILE A N 1
ATOM 2926 C CA . ILE A 1 377 ? 19.105 31.934 2.187 1.00 19.08 401 ILE A CA 1
ATOM 2927 C C . ILE A 1 377 ? 17.881 32.026 1.317 1.00 22.05 401 ILE A C 1
ATOM 2928 O O . ILE A 1 377 ? 17.199 33.001 1.383 1.00 21.28 401 ILE A O 1
ATOM 2933 N N . PRO A 1 378 ? 17.610 31.013 0.518 1.00 22.76 402 PRO A N 1
ATOM 2934 C CA . PRO A 1 378 ? 16.458 30.990 -0.390 1.00 26.75 402 PRO A CA 1
ATOM 2935 C C . PRO A 1 378 ? 15.153 30.699 0.322 1.00 25.98 402 PRO A C 1
ATOM 2936 O O . PRO A 1 378 ? 15.160 30.196 1.413 1.00 21.91 402 PRO A O 1
ATOM 2940 N N . LYS A 1 379 ? 14.051 31.088 -0.306 1.00 22.01 403 LYS A N 1
ATOM 2941 C CA . LYS A 1 379 ? 12.731 30.831 0.228 1.00 19.61 403 LYS A CA 1
ATOM 2942 C C . LYS A 1 379 ? 12.560 29.324 0.366 1.00 18.81 403 LYS A C 1
ATOM 2943 O O . LYS A 1 379 ? 13.098 28.554 -0.428 1.00 20.29 403 LYS A O 1
ATOM 2949 N N . LYS A 1 380 ? 11.799 28.934 1.404 1.00 14.73 404 LYS A N 1
ATOM 2950 C CA . LYS A 1 380 ? 11.496 27.562 1.738 1.00 16.86 404 LYS A CA 1
ATOM 2951 C C . LYS A 1 380 ? 12.675 26.729 2.161 1.00 18.81 404 LYS A C 1
ATOM 2952 O O . LYS A 1 380 ? 12.701 25.541 1.941 1.00 18.97 404 LYS A O 1
ATOM 2958 N N . CYS A 1 381 ? 13.657 27.391 2.764 1.00 25.56 405 CYS A N 1
ATOM 2959 C CA . CYS A 1 381 ? 14.796 26.673 3.269 1.00 19.07 405 CYS A CA 1
ATOM 2960 C C . CYS A 1 381 ? 14.384 26.141 4.650 1.00 18.50 405 CYS A C 1
ATOM 2961 O O . CYS A 1 381 ? 13.803 26.891 5.514 1.00 18.24 405 CYS A O 1
ATOM 2964 N N . CYS A 1 382 ? 14.577 24.821 4.852 1.00 21.12 406 CYS A N 1
ATOM 2965 C CA . CYS A 1 382 ? 14.333 24.210 6.175 1.00 24.03 406 CYS A CA 1
ATOM 2966 C C . CYS A 1 382 ? 15.404 24.766 7.187 1.00 25.34 406 CYS A C 1
ATOM 2967 O O . CYS A 1 382 ? 16.588 24.924 6.850 1.00 24.48 406 CYS A O 1
ATOM 2970 N N . VAL A 1 383 ? 14.982 25.050 8.417 1.00 19.87 407 VAL A N 1
ATOM 2971 C CA . VAL A 1 383 ? 15.834 25.650 9.420 1.00 24.18 407 VAL A CA 1
ATOM 2972 C C . VAL A 1 383 ? 15.608 24.961 10.738 1.00 29.34 407 VAL A C 1
ATOM 2973 O O . VAL A 1 383 ? 14.422 24.841 11.235 1.00 22.09 407 VAL A O 1
ATOM 2977 N N . PHE A 1 384 ? 16.727 24.555 11.344 1.00 22.84 408 PHE A N 1
ATOM 2978 C CA . PHE A 1 384 ? 16.742 23.919 12.664 1.00 26.88 408 PHE A CA 1
ATOM 2979 C C . PHE A 1 384 ? 17.311 24.944 13.650 1.00 25.04 408 PHE A C 1
ATOM 2980 O O . PHE A 1 384 ? 18.284 25.652 13.350 1.00 30.60 408 PHE A O 1
ATOM 2988 N N . VAL A 1 385 ? 16.745 25.037 14.839 1.00 27.92 409 VAL A N 1
ATOM 2989 C CA . VAL A 1 385 ? 17.241 25.992 15.832 1.00 26.67 409 VAL A CA 1
ATOM 2990 C C . VAL A 1 385 ? 17.634 25.147 17.082 1.00 27.39 409 VAL A C 1
ATOM 2991 O O . VAL A 1 385 ? 16.795 24.522 17.737 1.00 23.68 409 VAL A O 1
ATOM 2995 N N . ASN A 1 386 ? 18.936 25.090 17.352 1.00 26.56 410 ASN A N 1
ATOM 2996 C CA . ASN A 1 386 ? 19.505 24.272 18.447 1.00 23.46 410 ASN A CA 1
ATOM 2997 C C . ASN A 1 386 ? 19.463 24.936 19.791 1.00 26.21 410 ASN A C 1
ATOM 2998 O O . ASN A 1 386 ? 20.407 25.650 20.153 1.00 27.07 410 ASN A O 1
ATOM 3003 N N . GLN A 1 387 ? 18.362 24.724 20.518 1.00 26.60 411 GLN A N 1
ATOM 3004 C CA . GLN A 1 387 ? 18.178 25.288 21.848 1.00 26.32 411 GLN A CA 1
ATOM 3005 C C . GLN A 1 387 ? 19.160 24.645 22.873 1.00 26.54 411 GLN A C 1
ATOM 3006 O O . GLN A 1 387 ? 19.595 25.300 23.822 1.00 23.14 411 GLN A O 1
ATOM 3012 N N . TRP A 1 388 ? 19.508 23.378 22.660 1.00 26.32 412 TRP A N 1
ATOM 3013 C CA . TRP A 1 388 ? 20.380 22.657 23.600 1.00 25.69 412 TRP A CA 1
ATOM 3014 C C . TRP A 1 388 ? 21.770 23.369 23.518 1.00 27.10 412 TRP A C 1
ATOM 3015 O O . TRP A 1 388 ? 22.442 23.568 24.516 1.00 28.05 412 TRP A O 1
ATOM 3026 N N . GLN A 1 389 ? 22.152 23.768 22.321 1.00 25.21 413 GLN A N 1
ATOM 3027 C CA . GLN A 1 389 ? 23.450 24.453 22.074 1.00 29.31 413 GLN A CA 1
ATOM 3028 C C . GLN A 1 389 ? 23.482 25.838 22.811 1.00 32.85 413 GLN A C 1
ATOM 3029 O O . GLN A 1 389 ? 24.427 26.183 23.519 1.00 31.63 413 GLN A O 1
ATOM 3035 N N . VAL A 1 390 ? 22.413 26.604 22.678 1.00 26.68 414 VAL A N 1
ATOM 3036 C CA . VAL A 1 390 ? 22.275 27.867 23.339 1.00 26.31 414 VAL A CA 1
ATOM 3037 C C . VAL A 1 390 ? 22.430 27.695 24.855 1.00 32.69 414 VAL A C 1
ATOM 3038 O O . VAL A 1 390 ? 23.064 28.520 25.536 1.00 29.51 414 VAL A O 1
ATOM 3042 N N . ASN A 1 391 ? 21.780 26.657 25.380 1.00 29.55 415 ASN A N 1
ATOM 3043 C CA . ASN A 1 391 ? 21.765 26.335 26.784 1.00 29.54 415 ASN A CA 1
ATOM 3044 C C . ASN A 1 391 ? 23.026 25.659 27.358 1.00 26.82 415 ASN A C 1
ATOM 3045 O O . ASN A 1 391 ? 23.092 25.488 28.569 1.00 30.47 415 ASN A O 1
ATOM 3050 N N . HIS A 1 392 ? 23.956 25.229 26.505 1.00 27.25 416 HIS A N 1
ATOM 3051 C CA . HIS A 1 392 ? 25.181 24.564 26.932 1.00 34.42 416 HIS A CA 1
ATOM 3052 C C . HIS A 1 392 ? 26.418 25.279 26.346 1.00 41.90 416 HIS A C 1
ATOM 3053 O O . HIS A 1 392 ? 27.546 24.780 26.445 1.00 43.59 416 HIS A O 1
ATOM 3060 N N . ASP A 1 393 ? 26.201 26.458 25.761 1.00 41.91 417 ASP A N 1
ATOM 3061 C CA . ASP A 1 393 ? 27.270 27.227 25.126 1.00 48.66 417 ASP A CA 1
ATOM 3062 C C . ASP A 1 393 ? 28.424 27.483 26.134 1.00 49.52 417 ASP A C 1
ATOM 3063 O O . ASP A 1 393 ? 28.217 28.120 27.160 1.00 47.09 417 ASP A O 1
ATOM 3068 N N . PRO A 1 394 ? 29.641 26.986 25.843 1.00 52.87 418 PRO A N 1
ATOM 3069 C CA . PRO A 1 394 ? 30.818 27.149 26.716 1.00 58.63 418 PRO A CA 1
ATOM 3070 C C . PRO A 1 394 ? 31.061 28.583 27.093 1.00 62.00 418 PRO A C 1
ATOM 3071 O O . PRO A 1 394 ? 31.384 28.887 28.231 1.00 65.92 418 PRO A O 1
ATOM 3075 N N . GLU A 1 395 ? 30.882 29.449 26.102 1.00 65.51 419 GLU A N 1
ATOM 3076 C CA . GLU A 1 395 ? 31.061 30.893 26.186 1.00 65.16 419 GLU A CA 1
ATOM 3077 C C . GLU A 1 395 ? 29.946 31.593 26.947 1.00 65.68 419 GLU A C 1
ATOM 3078 O O . GLU A 1 395 ? 30.117 32.723 27.425 1.00 65.92 419 GLU A O 1
ATOM 3084 N N . LEU A 1 396 ? 28.799 30.929 27.048 1.00 62.70 420 LEU A N 1
ATOM 3085 C CA . LEU A 1 396 ? 27.635 31.504 27.721 1.00 60.82 420 LEU A CA 1
ATOM 3086 C C . LEU A 1 396 ? 27.431 31.121 29.186 1.00 56.54 420 LEU A C 1
ATOM 3087 O O . LEU A 1 396 ? 26.855 31.915 29.930 1.00 55.22 420 LEU A O 1
ATOM 3092 N N . TRP A 1 397 ? 27.865 29.921 29.591 1.00 52.03 421 TRP A N 1
ATOM 3093 C CA . TRP A 1 397 ? 27.663 29.451 30.979 1.00 50.35 421 TRP A CA 1
ATOM 3094 C C . TRP A 1 397 ? 28.900 28.841 31.656 1.00 52.42 421 TRP A C 1
ATOM 3095 O O . TRP A 1 397 ? 29.742 28.227 30.988 1.00 48.66 421 TRP A O 1
ATOM 3106 N N . GLU A 1 398 ? 28.956 28.949 32.989 1.00 54.70 422 GLU A N 1
ATOM 3107 C CA . GLU A 1 398 ? 30.092 28.419 33.767 1.00 60.17 422 GLU A CA 1
ATOM 3108 C C . GLU A 1 398 ? 30.405 26.948 33.501 1.00 58.19 422 GLU A C 1
ATOM 3109 O O . GLU A 1 398 ? 31.272 26.616 32.681 1.00 61.22 422 GLU A O 1
ATOM 3115 N N . ASP A 1 399 ? 29.734 26.050 34.192 1.00 54.65 423 ASP A N 1
ATOM 3116 C CA . ASP A 1 399 ? 30.001 24.635 33.926 1.00 55.67 423 ASP A CA 1
ATOM 3117 C C . ASP A 1 399 ? 28.734 24.066 33.303 1.00 49.20 423 ASP A C 1
ATOM 3118 O O . ASP A 1 399 ? 27.931 23.480 34.012 1.00 39.44 423 ASP A O 1
ATOM 3123 N N . PRO A 1 400 ? 28.556 24.261 31.967 1.00 50.08 424 PRO A N 1
ATOM 3124 C CA . PRO A 1 400 ? 27.415 23.827 31.141 1.00 46.53 424 PRO A CA 1
ATOM 3125 C C . PRO A 1 400 ? 26.898 22.440 31.456 1.00 44.69 424 PRO A C 1
ATOM 3126 O O . PRO A 1 400 ? 25.691 22.290 31.626 1.00 42.41 424 PRO A O 1
ATOM 3130 N N . SER A 1 401 ? 27.798 21.454 31.578 1.00 41.86 425 SER A N 1
ATOM 3131 C CA . SER A 1 401 ? 27.413 20.068 31.906 1.00 44.88 425 SER A CA 1
ATOM 3132 C C . SER A 1 401 ? 26.956 19.868 33.354 1.00 45.38 425 SER A C 1
ATOM 3133 O O . SER A 1 401 ? 26.428 18.818 33.701 1.00 45.10 425 SER A O 1
ATOM 3136 N N . GLU A 1 402 ? 27.165 20.835 34.226 1.00 43.57 426 GLU A N 1
ATOM 3137 C CA . GLU A 1 402 ? 26.752 20.573 35.586 1.00 44.14 426 GLU A CA 1
ATOM 3138 C C . GLU A 1 402 ? 25.400 21.133 35.920 1.00 41.91 426 GLU A C 1
ATOM 3139 O O . GLU A 1 402 ? 24.995 22.187 35.397 1.00 41.30 426 GLU A O 1
ATOM 3145 N N . PHE A 1 403 ? 24.724 20.421 36.822 1.00 31.22 427 PHE A N 1
ATOM 3146 C CA . PHE A 1 403 ? 23.414 20.803 37.285 1.00 37.23 427 PHE A CA 1
ATOM 3147 C C . PHE A 1 403 ? 23.453 21.792 38.472 1.00 39.32 427 PHE A C 1
ATOM 3148 O O . PHE A 1 403 ? 23.574 21.381 39.622 1.00 44.24 427 PHE A O 1
ATOM 3156 N N . ARG A 1 404 ? 23.288 23.080 38.217 1.00 39.86 428 ARG A N 1
ATOM 3157 C CA . ARG A 1 404 ? 23.394 24.066 39.307 1.00 36.66 428 ARG A CA 1
ATOM 3158 C C . ARG A 1 404 ? 22.309 25.132 39.363 1.00 32.28 428 ARG A C 1
ATOM 3159 O O . ARG A 1 404 ? 22.387 26.158 38.681 1.00 32.38 428 ARG A O 1
ATOM 3167 N N . PRO A 1 405 ? 21.293 24.933 40.214 1.00 31.05 429 PRO A N 1
ATOM 3168 C CA . PRO A 1 405 ? 20.229 25.946 40.275 1.00 35.21 429 PRO A CA 1
ATOM 3169 C C . PRO A 1 405 ? 20.740 27.341 40.653 1.00 42.89 429 PRO A C 1
ATOM 3170 O O . PRO A 1 405 ? 20.109 28.369 40.314 1.00 39.69 429 PRO A O 1
ATOM 3174 N N . GLU A 1 406 ? 21.863 27.362 41.382 1.00 43.03 430 GLU A N 1
ATOM 3175 C CA . GLU A 1 406 ? 22.446 28.607 41.870 1.00 44.18 430 GLU A CA 1
ATOM 3176 C C . GLU A 1 406 ? 22.870 29.598 40.778 1.00 40.34 430 GLU A C 1
ATOM 3177 O O . GLU A 1 406 ? 22.814 30.809 41.000 1.00 38.22 430 GLU A O 1
ATOM 3183 N N . ARG A 1 407 ? 23.234 29.091 39.600 1.00 42.00 431 ARG A N 1
ATOM 3184 C CA . ARG A 1 407 ? 23.642 29.954 38.495 1.00 39.37 431 ARG A CA 1
ATOM 3185 C C . ARG A 1 407 ? 22.562 30.986 38.076 1.00 41.10 431 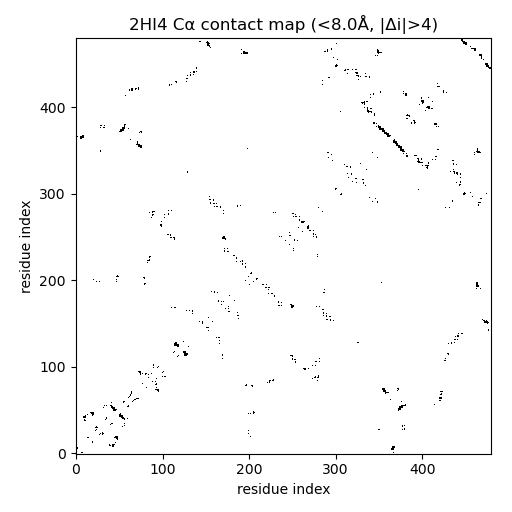ARG A C 1
ATOM 3186 O O . ARG A 1 407 ? 22.891 31.974 37.441 1.00 41.21 431 ARG A O 1
ATOM 3194 N N . PHE A 1 408 ? 21.297 30.778 38.441 1.00 36.47 432 PHE A N 1
ATOM 3195 C CA . PHE A 1 408 ? 20.238 31.721 38.100 1.00 38.56 432 PHE A CA 1
ATOM 3196 C C . PHE A 1 408 ? 19.870 32.653 39.262 1.00 39.99 432 PHE A C 1
ATOM 3197 O O . PHE A 1 408 ? 19.075 33.583 39.105 1.00 42.66 432 PHE A O 1
ATOM 3205 N N . LEU A 1 409 ? 20.441 32.438 40.441 1.00 44.50 433 LEU A N 1
ATOM 3206 C CA . LEU A 1 409 ? 20.104 33.304 41.573 1.00 43.69 433 LEU A CA 1
ATOM 3207 C C . LEU A 1 409 ? 20.906 34.610 41.626 1.00 45.24 433 LEU A C 1
ATOM 3208 O O . LEU A 1 409 ? 22.068 34.642 41.183 1.00 43.90 433 LEU A O 1
ATOM 3213 N N . THR A 1 410 ? 20.291 35.665 42.185 1.00 43.37 434 THR A N 1
ATOM 3214 C CA . THR A 1 410 ? 20.979 36.978 42.369 1.00 47.68 434 THR A CA 1
ATOM 3215 C C . THR A 1 410 ? 22.134 36.794 43.357 1.00 44.42 434 THR A C 1
ATOM 3216 O O . THR A 1 410 ? 22.147 35.830 44.142 1.00 41.17 434 THR A O 1
ATOM 3220 N N . ALA A 1 411 ? 23.095 37.716 43.296 1.00 49.07 435 ALA A N 1
ATOM 3221 C CA . ALA A 1 411 ? 24.292 37.721 44.171 1.00 50.03 435 ALA A CA 1
ATOM 3222 C C . ALA A 1 411 ? 23.983 37.376 45.628 1.00 48.51 435 ALA A C 1
ATOM 3223 O O . ALA A 1 411 ? 24.715 36.592 46.226 1.00 47.92 435 ALA A O 1
ATOM 3225 N N . ASP A 1 412 ? 22.915 37.971 46.184 1.00 48.78 436 ASP A N 1
ATOM 3226 C CA . ASP A 1 412 ? 22.483 37.717 47.564 1.00 52.02 436 ASP A CA 1
ATOM 3227 C C . ASP A 1 412 ? 21.479 36.544 47.637 1.00 55.46 436 ASP A C 1
ATOM 3228 O O . ASP A 1 412 ? 20.819 36.302 48.669 1.00 52.42 436 ASP A O 1
ATOM 3233 N N . GLY A 1 413 ? 21.372 35.820 46.528 1.00 55.37 437 GLY A N 1
ATOM 3234 C CA . GLY A 1 413 ? 20.483 34.681 46.465 1.00 52.71 437 GLY A CA 1
ATOM 3235 C C . GLY A 1 413 ? 19.098 34.949 47.015 1.00 52.94 437 GLY A C 1
ATOM 3236 O O . GLY A 1 413 ? 18.557 34.085 47.693 1.00 57.85 437 GLY A O 1
ATOM 3237 N N . THR A 1 414 ? 18.501 36.105 46.740 1.00 49.15 438 THR A N 1
ATOM 3238 C CA . THR A 1 414 ? 17.154 36.380 47.274 1.00 51.85 438 THR A CA 1
ATOM 3239 C C . THR A 1 414 ? 16.152 36.555 46.138 1.00 48.57 438 THR A C 1
ATOM 3240 O O . THR A 1 414 ? 14.968 36.810 46.351 1.00 50.43 438 THR A O 1
ATOM 3244 N N . ALA A 1 415 ? 16.643 36.429 44.918 1.00 50.54 439 ALA A N 1
ATOM 3245 C CA . ALA A 1 415 ? 15.799 36.571 43.737 1.00 45.70 439 ALA A CA 1
ATOM 3246 C C . ALA A 1 415 ? 16.500 35.909 42.540 1.00 46.19 439 ALA A C 1
ATOM 3247 O O . ALA A 1 415 ? 17.688 35.494 42.610 1.00 41.08 439 ALA A O 1
ATOM 3249 N N . ILE A 1 416 ? 15.766 35.793 41.443 1.00 41.97 440 ILE A N 1
ATOM 3250 C CA . ILE A 1 416 ? 16.332 35.191 40.236 1.00 46.52 440 ILE A CA 1
ATOM 3251 C C . ILE A 1 416 ? 17.043 36.256 39.415 1.00 48.68 440 ILE A C 1
ATOM 3252 O O . ILE A 1 416 ? 16.536 37.380 39.255 1.00 52.76 440 ILE A O 1
ATOM 3257 N N . ASN A 1 417 ? 18.225 35.934 38.918 1.00 48.11 441 ASN A N 1
ATOM 3258 C CA . ASN A 1 417 ? 18.936 36.868 38.044 1.00 43.96 441 ASN A CA 1
ATOM 3259 C C . ASN A 1 417 ? 18.132 36.848 36.707 1.00 45.19 441 ASN A C 1
ATOM 3260 O O . ASN A 1 417 ? 18.350 35.942 35.895 1.00 41.35 441 ASN A O 1
ATOM 3265 N N . LYS A 1 418 ? 17.234 37.824 36.484 1.00 45.24 442 LYS A N 1
ATOM 3266 C CA . LYS A 1 418 ? 16.380 37.879 35.270 1.00 46.18 442 LYS A CA 1
ATOM 3267 C C . LYS A 1 418 ? 17.183 38.023 33.994 1.00 48.86 442 LYS A C 1
ATOM 3268 O O . LYS A 1 418 ? 16.881 37.406 32.968 1.00 43.49 442 LYS A O 1
ATOM 3274 N N . PRO A 1 419 ? 18.206 38.880 34.021 1.00 49.88 443 PRO A N 1
ATOM 3275 C CA . PRO A 1 419 ? 18.975 38.986 32.785 1.00 49.01 443 PRO A CA 1
ATOM 3276 C C . PRO A 1 419 ? 19.513 37.597 32.349 1.00 44.17 443 PRO A C 1
ATOM 3277 O O . PRO A 1 419 ? 19.406 37.218 31.181 1.00 44.41 443 PRO A O 1
ATOM 3281 N N . LEU A 1 420 ? 20.101 36.847 33.277 1.00 42.74 444 LEU A N 1
ATOM 3282 C CA . LEU A 1 420 ? 20.647 35.534 32.914 1.00 39.22 444 LEU A CA 1
ATOM 3283 C C . LEU A 1 420 ? 19.541 34.494 32.584 1.00 35.42 444 LEU A C 1
ATOM 3284 O O . LEU A 1 420 ? 19.740 33.633 31.748 1.00 33.73 444 LEU A O 1
ATOM 3289 N N . SER A 1 421 ? 18.393 34.566 33.246 1.00 31.00 445 SER A N 1
ATOM 3290 C CA . SER A 1 421 ? 17.345 33.620 32.905 1.00 39.24 445 SER A CA 1
ATOM 3291 C C . SER A 1 421 ? 17.046 33.754 31.398 1.00 43.59 445 SER A C 1
ATOM 3292 O O . SER A 1 421 ? 16.870 32.739 30.703 1.00 39.68 445 SER A O 1
ATOM 3295 N N . GLU A 1 422 ? 17.075 35.003 30.901 1.00 44.92 446 GLU A N 1
ATOM 3296 C CA . GLU A 1 422 ? 16.826 35.333 29.489 1.00 46.68 446 GLU A CA 1
ATOM 3297 C C . GLU A 1 422 ? 17.797 34.721 28.476 1.00 42.21 446 GLU A C 1
ATOM 3298 O O . GLU A 1 422 ? 17.530 34.748 27.279 1.00 42.77 446 GLU A O 1
ATOM 3304 N N . LYS A 1 423 ? 18.922 34.177 28.902 1.00 33.62 447 LYS A N 1
ATOM 3305 C CA . LYS A 1 423 ? 19.796 33.598 27.894 1.00 34.51 447 LYS A CA 1
ATOM 3306 C C . LYS A 1 423 ? 19.536 32.090 27.756 1.00 30.75 447 LYS A C 1
ATOM 3307 O O . LYS A 1 423 ? 20.194 31.421 26.990 1.00 36.67 447 LYS A O 1
ATOM 3313 N N . MET A 1 424 ? 18.591 31.589 28.544 1.00 29.59 448 MET A N 1
ATOM 3314 C CA . MET A 1 424 ? 18.209 30.167 28.591 1.00 31.69 448 MET A CA 1
ATOM 3315 C C . MET A 1 424 ? 16.995 30.092 27.666 1.00 33.82 448 MET A C 1
ATOM 3316 O O . MET A 1 424 ? 15.933 30.664 27.991 1.00 28.96 448 MET A O 1
ATOM 3321 N N . MET A 1 425 ? 17.177 29.389 26.549 1.00 32.74 449 MET A N 1
ATOM 3322 C CA . MET A 1 425 ? 16.162 29.222 25.523 1.00 28.03 449 MET A CA 1
ATOM 3323 C C . MET A 1 425 ? 15.529 27.825 25.427 1.00 27.64 449 MET A C 1
ATOM 3324 O O . MET A 1 425 ? 16.168 26.866 25.046 1.00 22.43 449 MET A O 1
ATOM 3329 N N . LEU A 1 426 ? 14.244 27.733 25.774 1.00 20.89 450 LEU A N 1
ATOM 3330 C CA . LEU A 1 426 ? 13.567 26.460 25.676 1.00 24.80 450 LEU A CA 1
ATOM 3331 C C . LEU A 1 426 ? 12.153 26.587 25.079 1.00 22.70 450 LEU A C 1
ATOM 3332 O O . LEU A 1 426 ? 11.541 25.552 24.738 1.00 21.70 450 LEU A O 1
ATOM 3337 N N . PHE A 1 427 ? 11.656 27.798 24.949 1.00 21.44 451 PHE A N 1
ATOM 3338 C CA . PHE A 1 427 ? 10.295 27.964 24.423 1.00 25.08 451 PHE A CA 1
ATOM 3339 C C . PHE A 1 427 ? 10.239 28.562 23.011 1.00 22.42 451 PHE A C 1
ATOM 3340 O O . PHE A 1 427 ? 9.188 29.028 22.567 1.00 28.04 451 PHE A O 1
ATOM 3348 N N . GLY A 1 428 ? 11.361 28.559 22.297 1.00 20.56 452 GLY A N 1
ATOM 3349 C CA . GLY A 1 428 ? 11.381 29.187 20.994 1.00 20.71 452 GLY A CA 1
ATOM 3350 C C . GLY A 1 428 ? 11.548 30.709 21.201 1.00 22.76 452 GLY A C 1
ATOM 3351 O O . GLY A 1 428 ? 11.841 31.170 22.288 1.00 21.95 452 GLY A O 1
ATOM 3352 N N . MET A 1 429 ? 11.255 31.487 20.164 1.00 26.94 453 MET A N 1
ATOM 3353 C CA . MET A 1 429 ? 11.432 32.943 20.170 1.00 28.09 453 MET A CA 1
ATOM 3354 C C . MET A 1 429 ? 10.705 33.476 18.936 1.00 25.09 453 MET A C 1
ATOM 3355 O O . MET A 1 429 ? 10.625 32.787 17.946 1.00 26.93 453 MET A O 1
ATOM 3360 N N . GLY A 1 430 ? 10.197 34.695 18.974 1.00 26.23 454 GLY A N 1
ATOM 3361 C CA . GLY A 1 430 ? 9.642 35.228 17.751 1.00 24.48 454 GLY A CA 1
ATOM 3362 C C . GLY A 1 430 ? 8.234 34.828 17.445 1.00 23.18 454 GLY A C 1
ATOM 3363 O O . GLY A 1 430 ? 7.499 34.482 18.355 1.00 20.29 454 GLY A O 1
ATOM 3364 N N . LYS A 1 431 ? 7.893 34.837 16.161 1.00 25.10 455 LYS A N 1
ATOM 3365 C CA . LYS A 1 431 ? 6.510 34.567 15.734 1.00 28.01 455 LYS A CA 1
ATOM 3366 C C . LYS A 1 431 ? 5.963 33.193 16.137 1.00 27.30 455 LYS A C 1
ATOM 3367 O O . LYS A 1 431 ? 4.762 33.053 16.391 1.00 23.59 455 LYS A O 1
ATOM 3373 N N . ARG A 1 432 ? 6.838 32.189 16.206 1.00 15.52 456 ARG A N 1
ATOM 3374 C CA . ARG A 1 432 ? 6.397 30.847 16.584 1.00 23.88 456 ARG A CA 1
ATOM 3375 C C . ARG A 1 432 ? 6.572 30.440 18.042 1.00 23.42 456 ARG A C 1
ATOM 3376 O O . ARG A 1 432 ? 6.400 29.264 18.367 1.00 20.56 456 ARG A O 1
ATOM 3384 N N . ARG A 1 433 ? 6.933 31.373 18.915 1.00 25.04 457 ARG A N 1
ATOM 3385 C CA . ARG A 1 433 ? 7.210 30.968 20.286 1.00 28.82 457 ARG A CA 1
ATOM 3386 C C . ARG A 1 433 ? 6.006 30.394 21.028 1.00 30.20 457 ARG A C 1
ATOM 3387 O O . ARG A 1 433 ? 4.862 30.813 20.818 1.00 24.08 457 ARG A O 1
ATOM 3395 N N . CYS A 1 434 ? 6.307 29.438 21.900 1.00 24.00 458 CYS A N 1
ATOM 3396 C CA . CYS A 1 434 ? 5.305 28.743 22.688 1.00 23.40 458 CYS A CA 1
ATOM 3397 C C . CYS A 1 434 ? 4.112 29.597 23.216 1.00 26.10 458 CYS A C 1
ATOM 3398 O O . CYS A 1 434 ? 4.289 30.607 23.871 1.00 25.25 458 CYS A O 1
ATOM 3401 N N . ILE A 1 435 ? 2.883 29.192 22.932 1.00 27.93 459 ILE A N 1
ATOM 3402 C CA . ILE A 1 435 ? 1.785 29.995 23.441 1.00 21.08 459 ILE A CA 1
ATOM 3403 C C . ILE A 1 435 ? 1.420 29.589 24.884 1.00 21.17 459 ILE A C 1
ATOM 3404 O O . ILE A 1 435 ? 0.571 30.213 25.457 1.00 22.92 459 ILE A O 1
ATOM 3409 N N . GLY A 1 436 ? 1.986 28.493 25.418 1.00 25.14 460 GLY A N 1
ATOM 3410 C CA . GLY A 1 436 ? 1.663 28.052 26.770 1.00 18.03 460 GLY A CA 1
ATOM 3411 C C . GLY A 1 436 ? 2.832 28.272 27.717 1.00 26.25 460 GLY A C 1
ATOM 3412 O O . GLY A 1 436 ? 2.888 27.676 28.785 1.00 25.38 460 GLY A O 1
ATOM 3413 N N . GLU A 1 437 ? 3.766 29.148 27.349 1.00 20.71 461 GLU A N 1
ATOM 3414 C CA . GLU A 1 437 ? 4.923 29.345 28.215 1.00 29.08 461 GLU A CA 1
ATOM 3415 C C . GLU A 1 437 ? 4.614 29.742 29.684 1.00 27.72 461 GLU A C 1
ATOM 3416 O O . GLU A 1 437 ? 5.059 29.077 30.625 1.00 30.31 461 GLU A O 1
ATOM 3422 N N . VAL A 1 438 ? 3.832 30.797 29.878 1.00 27.65 462 VAL A N 1
ATOM 3423 C CA . VAL A 1 438 ? 3.491 31.239 31.217 1.00 30.76 462 VAL A CA 1
ATOM 3424 C C . VAL A 1 438 ? 2.758 30.134 31.949 1.00 30.12 462 VAL A C 1
ATOM 3425 O O . VAL A 1 438 ? 3.089 29.813 33.075 1.00 24.55 462 VAL A O 1
ATOM 3429 N N . LEU A 1 439 ? 1.755 29.561 31.286 1.00 30.65 463 LEU A N 1
ATOM 3430 C CA . LEU A 1 439 ? 0.974 28.463 31.831 1.00 31.04 463 LEU A CA 1
ATOM 3431 C C . LEU A 1 439 ? 1.902 27.323 32.287 1.00 30.70 463 LEU A C 1
ATOM 3432 O O . LEU A 1 439 ? 1.785 26.796 33.395 1.00 26.48 463 LEU A O 1
ATOM 3437 N N . ALA A 1 440 ? 2.834 26.955 31.426 1.00 30.36 464 ALA A N 1
ATOM 3438 C CA . ALA A 1 440 ? 3.725 25.895 31.781 1.00 28.59 464 ALA A CA 1
ATOM 3439 C C . ALA A 1 440 ? 4.536 26.267 33.024 1.00 28.96 464 ALA A C 1
ATOM 3440 O O . ALA A 1 440 ? 4.599 25.461 33.968 1.00 26.06 464 ALA A O 1
ATOM 3442 N N . LYS A 1 441 ? 5.161 27.453 33.023 1.00 29.80 465 LYS A N 1
ATOM 3443 C CA . LYS A 1 441 ? 5.979 27.885 34.182 1.00 26.21 465 LYS A CA 1
ATOM 3444 C C . LYS A 1 441 ? 5.201 27.893 35.488 1.00 26.10 465 LYS A C 1
ATOM 3445 O O . LYS A 1 441 ? 5.709 27.418 36.497 1.00 27.73 465 LYS A O 1
ATOM 3451 N N . TRP A 1 442 ? 3.954 28.378 35.460 1.00 24.19 466 TRP A N 1
ATOM 3452 C CA . TRP A 1 442 ? 3.126 28.425 36.666 1.00 26.90 466 TRP A CA 1
ATOM 3453 C C . TRP A 1 442 ? 2.685 27.036 37.189 1.00 28.02 466 TRP A C 1
ATOM 3454 O O . TRP A 1 442 ? 2.668 26.790 38.399 1.00 27.58 466 TRP A O 1
ATOM 3465 N N . GLU A 1 443 ? 2.311 26.150 36.270 1.00 28.13 467 GLU A N 1
ATOM 3466 C CA . GLU A 1 443 ? 1.911 24.797 36.613 1.00 24.85 467 GLU A CA 1
ATOM 3467 C C . GLU A 1 443 ? 3.089 23.977 37.142 1.00 24.71 467 GLU A C 1
ATOM 3468 O O . GLU A 1 443 ? 2.968 23.206 38.101 1.00 22.91 467 GLU A O 1
ATOM 3474 N N . ILE A 1 444 ? 4.224 24.076 36.491 1.00 25.01 468 ILE A N 1
ATOM 3475 C CA . ILE A 1 444 ? 5.336 23.297 36.991 1.00 24.25 468 ILE A CA 1
ATOM 3476 C C . ILE A 1 444 ? 5.678 23.781 38.406 1.00 33.32 468 ILE A C 1
ATOM 3477 O O . ILE A 1 444 ? 5.929 22.971 39.327 1.00 32.69 468 ILE A O 1
ATOM 3482 N N . PHE A 1 445 ? 5.697 25.105 38.583 1.00 34.28 469 PHE A N 1
ATOM 3483 C CA . PHE A 1 445 ? 5.978 25.693 39.880 1.00 32.41 469 PHE A CA 1
ATOM 3484 C C . PHE A 1 445 ? 5.062 25.170 40.992 1.00 34.24 469 PHE A C 1
ATOM 3485 O O . PHE A 1 445 ? 5.507 24.707 42.042 1.00 36.25 469 PHE A O 1
ATOM 3493 N N . LEU A 1 446 ? 3.767 25.269 40.746 1.00 26.18 470 LEU A N 1
ATOM 3494 C CA . LEU A 1 446 ? 2.801 24.926 41.755 1.00 32.69 470 LEU A CA 1
ATOM 3495 C C . LEU A 1 446 ? 2.792 23.421 42.041 1.00 34.84 470 LEU A C 1
ATOM 3496 O O . LEU A 1 446 ? 2.590 23.006 43.193 1.00 36.32 470 LEU A O 1
ATOM 3501 N N . PHE A 1 447 ? 3.049 22.611 41.014 1.00 35.25 471 PHE A N 1
ATOM 3502 C CA . PHE A 1 447 ? 3.060 21.193 41.209 1.00 32.77 471 PHE A CA 1
ATOM 3503 C C . PHE A 1 447 ? 4.189 20.811 42.138 1.00 35.19 471 PHE A C 1
ATOM 3504 O O . PHE A 1 447 ? 3.988 20.019 43.061 1.00 34.31 471 PHE A O 1
ATOM 3512 N N . LEU A 1 448 ? 5.382 21.322 41.837 1.00 31.43 472 LEU A N 1
ATOM 3513 C CA . LEU A 1 448 ? 6.589 21.009 42.606 1.00 33.58 472 LEU A CA 1
ATOM 3514 C C . LEU A 1 448 ? 6.518 21.622 44.023 1.00 32.83 472 LEU A C 1
ATOM 3515 O O . LEU A 1 448 ? 6.888 20.984 44.990 1.00 35.55 472 LEU A O 1
ATOM 3520 N N . ALA A 1 449 ? 6.000 22.835 44.154 1.00 36.24 473 ALA A N 1
ATOM 3521 C CA . ALA A 1 449 ? 5.927 23.433 45.477 1.00 39.97 473 ALA A CA 1
ATOM 3522 C C . ALA A 1 449 ? 4.987 22.612 46.395 1.00 42.82 473 ALA A C 1
ATOM 3523 O O . ALA A 1 449 ? 5.391 22.206 47.486 1.00 37.07 473 ALA A O 1
ATOM 3525 N N . ILE A 1 450 ? 3.752 22.366 45.954 1.00 38.61 474 ILE A N 1
ATOM 3526 C CA . ILE A 1 450 ? 2.790 21.608 46.765 1.00 41.32 474 ILE A CA 1
ATOM 3527 C C . ILE A 1 450 ? 3.362 20.245 47.153 1.00 43.50 474 ILE A C 1
ATOM 3528 O O . ILE A 1 450 ? 3.287 19.818 48.304 1.00 46.77 474 ILE A O 1
ATOM 3533 N N . LEU A 1 451 ? 3.933 19.586 46.154 1.00 43.59 475 LEU A N 1
ATOM 3534 C CA . LEU A 1 451 ? 4.530 18.273 46.258 1.00 43.40 475 LEU A CA 1
ATOM 3535 C C . LEU A 1 451 ? 5.638 18.229 47.298 1.00 47.28 475 LEU A C 1
ATOM 3536 O O . LEU A 1 451 ? 5.526 17.517 48.303 1.00 46.36 475 LEU A O 1
ATOM 3541 N N . LEU A 1 452 ? 6.704 18.974 47.023 1.00 44.53 476 LEU A N 1
ATOM 3542 C CA . LEU A 1 452 ? 7.877 19.047 47.875 1.00 44.53 476 LEU A CA 1
ATOM 3543 C C . LEU A 1 452 ? 7.671 19.643 49.255 1.00 43.66 476 LEU A C 1
ATOM 3544 O O . LEU A 1 452 ? 8.554 19.511 50.087 1.00 45.45 476 LEU A O 1
ATOM 3549 N N . GLN A 1 453 ? 6.543 20.306 49.507 1.00 44.59 477 GLN A N 1
ATOM 3550 C CA . GLN A 1 453 ? 6.293 20.831 50.860 1.00 46.44 477 GLN A CA 1
ATOM 3551 C C . GLN A 1 453 ? 6.026 19.580 51.745 1.00 47.42 477 GLN A C 1
ATOM 3552 O O . GLN A 1 453 ? 6.424 19.519 52.916 1.00 47.90 477 GLN A O 1
ATOM 3558 N N . GLN A 1 454 ? 5.402 18.564 51.158 1.00 44.83 478 GLN A N 1
ATOM 3559 C CA . GLN A 1 454 ? 5.058 17.346 51.888 1.00 44.98 478 GLN A CA 1
ATOM 3560 C C . GLN A 1 454 ? 5.926 16.112 51.661 1.00 43.07 478 GLN A C 1
ATOM 3561 O O . GLN A 1 454 ? 6.096 15.285 52.564 1.00 46.30 478 GLN A O 1
ATOM 3567 N N . LEU A 1 455 ? 6.468 15.959 50.466 1.00 36.53 479 LEU A N 1
ATOM 3568 C CA . LEU A 1 455 ? 7.213 14.749 50.165 1.00 40.50 479 LEU A CA 1
ATOM 3569 C C . LEU A 1 455 ? 8.614 14.959 49.723 1.00 38.58 479 LEU A C 1
ATOM 3570 O O . LEU A 1 455 ? 8.902 15.940 49.050 1.00 43.20 479 LEU A O 1
ATOM 3575 N N . GLU A 1 456 ? 9.468 14.030 50.148 1.00 37.61 480 GLU A N 1
ATOM 3576 C CA . GLU A 1 456 ? 10.875 13.982 49.805 1.00 38.50 480 GLU A CA 1
ATOM 3577 C C . GLU A 1 456 ? 10.990 12.747 48.929 1.00 39.14 480 GLU A C 1
ATOM 3578 O O . GLU A 1 456 ? 10.579 11.676 49.326 1.00 43.06 480 GLU A O 1
ATOM 3584 N N . PHE A 1 457 ? 11.565 12.906 47.750 1.00 38.11 481 PHE A N 1
ATOM 3585 C CA . PHE A 1 457 ? 11.744 11.840 46.779 1.00 38.22 481 PHE A CA 1
ATOM 3586 C C . PHE A 1 457 ? 13.151 11.288 46.765 1.00 37.68 481 PHE A C 1
ATOM 3587 O O . PHE A 1 457 ? 14.105 12.028 46.892 1.00 37.19 481 PHE A O 1
ATOM 3595 N N . SER A 1 458 ? 13.285 9.992 46.557 1.00 33.29 482 SER A N 1
ATOM 3596 C CA . SER A 1 458 ? 14.623 9.400 46.480 1.00 37.88 482 SER A CA 1
ATOM 3597 C C . SER A 1 458 ? 14.514 8.026 45.880 1.00 39.57 482 SER A C 1
ATOM 3598 O O . SER A 1 458 ? 13.417 7.531 45.559 1.00 40.19 482 SER A O 1
ATOM 3601 N N . VAL A 1 459 ? 15.672 7.416 45.729 1.00 37.46 483 VAL A N 1
ATOM 3602 C CA . VAL A 1 459 ? 15.752 6.059 45.253 1.00 42.72 483 VAL A CA 1
ATOM 3603 C C . VAL A 1 459 ? 16.643 5.311 46.290 1.00 46.59 483 VAL A C 1
ATOM 3604 O O . VAL A 1 459 ? 17.557 5.900 46.858 1.00 44.97 483 VAL A O 1
ATOM 3608 N N . PRO A 1 460 ? 16.365 4.023 46.575 1.00 47.32 484 PRO A N 1
ATOM 3609 C CA . PRO A 1 460 ? 17.217 3.332 47.555 1.00 44.48 484 PRO A CA 1
ATOM 3610 C C . PRO A 1 460 ? 18.701 3.382 47.205 1.00 41.52 484 PRO A C 1
ATOM 3611 O O . PRO A 1 460 ? 19.051 3.424 46.037 1.00 38.07 484 PRO A O 1
ATOM 3615 N N . PRO A 1 461 ? 19.590 3.356 48.231 1.00 44.15 485 PRO A N 1
ATOM 3616 C CA . PRO A 1 461 ? 21.056 3.391 48.060 1.00 43.26 485 PRO A CA 1
ATOM 3617 C C . PRO A 1 461 ? 21.460 2.259 47.177 1.00 38.68 485 PRO A C 1
ATOM 3618 O O . PRO A 1 461 ? 20.929 1.165 47.309 1.00 46.31 485 PRO A O 1
ATOM 3622 N N . GLY A 1 462 ? 22.408 2.484 46.285 1.00 41.83 486 GLY A N 1
ATOM 3623 C CA . GLY A 1 462 ? 22.809 1.403 45.401 1.00 39.69 486 GLY A CA 1
ATOM 3624 C C . GLY A 1 462 ? 22.020 1.360 44.090 1.00 42.48 486 GLY A C 1
ATOM 3625 O O . GLY A 1 462 ? 22.544 0.926 43.073 1.00 41.49 486 GLY A O 1
ATOM 3626 N N . VAL A 1 463 ? 20.756 1.781 44.116 1.00 41.73 487 VAL A N 1
ATOM 3627 C CA . VAL A 1 463 ? 19.933 1.796 42.899 1.00 38.99 487 VAL A CA 1
ATOM 3628 C C . VAL A 1 463 ? 20.457 2.868 41.947 1.00 38.72 487 VAL A C 1
ATOM 3629 O O . VAL A 1 463 ? 20.532 4.067 42.301 1.00 40.58 487 VAL A O 1
ATOM 3633 N N . LYS A 1 464 ? 20.824 2.452 40.744 1.00 37.99 488 LYS A N 1
ATOM 3634 C CA . LYS A 1 464 ? 21.347 3.390 39.777 1.00 43.88 488 LYS A CA 1
ATOM 3635 C C . LYS A 1 464 ? 20.197 4.112 39.026 1.00 46.25 488 LYS A C 1
ATOM 3636 O O . LYS A 1 464 ? 19.103 3.565 38.868 1.00 38.83 488 LYS A O 1
ATOM 3642 N N . VAL A 1 465 ? 20.463 5.344 38.601 1.00 43.44 489 VAL A N 1
ATOM 3643 C CA . VAL A 1 465 ? 19.503 6.146 37.882 1.00 42.78 489 VAL A CA 1
ATOM 3644 C C . VAL A 1 465 ? 20.203 6.648 36.620 1.00 44.38 489 VAL A C 1
ATOM 3645 O O . VAL A 1 465 ? 21.231 7.302 36.702 1.00 43.84 489 VAL A O 1
ATOM 3649 N N . ASP A 1 466 ? 19.692 6.289 35.444 1.00 44.08 490 ASP A N 1
ATOM 3650 C CA . ASP A 1 466 ? 20.277 6.759 34.190 1.00 41.48 490 ASP A CA 1
ATOM 3651 C C . ASP A 1 466 ? 19.532 8.066 33.801 1.00 41.69 490 ASP A C 1
ATOM 3652 O O . ASP A 1 466 ? 18.297 8.074 33.594 1.00 33.23 490 ASP A O 1
ATOM 3657 N N . LEU A 1 467 ? 20.277 9.158 33.715 1.00 35.63 491 LEU A N 1
ATOM 3658 C CA . LEU A 1 467 ? 19.685 10.462 33.393 1.00 40.18 491 LEU A CA 1
ATOM 3659 C C . LEU A 1 467 ? 20.023 10.908 31.958 1.00 38.58 491 LEU A C 1
ATOM 3660 O O . LEU A 1 467 ? 19.951 12.092 31.623 1.00 40.88 491 LEU A O 1
ATOM 3665 N N . THR A 1 468 ? 20.446 9.960 31.135 1.00 36.41 492 THR A N 1
ATOM 3666 C CA . THR A 1 468 ? 20.815 10.252 29.751 1.00 40.33 492 THR A CA 1
ATOM 3667 C C . THR A 1 468 ? 19.499 10.490 28.971 1.00 38.19 492 THR A C 1
ATOM 3668 O O . THR A 1 468 ? 18.643 9.617 28.936 1.00 40.34 492 THR A O 1
ATOM 3672 N N . PRO A 1 469 ? 19.330 11.676 28.356 1.00 32.58 493 PRO A N 1
ATOM 3673 C CA . PRO A 1 469 ? 18.062 11.904 27.624 1.00 28.81 493 PRO A CA 1
ATOM 3674 C C . PRO A 1 469 ? 17.966 11.098 26.347 1.00 30.55 493 PRO A C 1
ATOM 3675 O O . PRO A 1 469 ? 18.986 10.798 25.699 1.00 28.86 493 PRO A O 1
ATOM 3679 N N . ILE A 1 470 ? 16.738 10.692 26.001 1.00 30.37 494 ILE A N 1
ATOM 3680 C CA . ILE A 1 470 ? 16.481 9.947 24.750 1.00 30.95 494 ILE A CA 1
ATOM 3681 C C . ILE A 1 470 ? 15.967 10.994 23.719 1.00 28.73 494 ILE A C 1
ATOM 3682 O O . ILE A 1 470 ? 14.951 11.633 23.957 1.00 30.48 494 ILE A O 1
ATOM 3687 N N . TYR A 1 471 ? 16.686 11.163 22.614 1.00 31.47 495 TYR A N 1
ATOM 3688 C CA . TYR A 1 471 ? 16.388 12.151 21.578 1.00 29.50 495 TYR A CA 1
ATOM 3689 C C . TYR A 1 471 ? 14.966 12.046 21.018 1.00 28.62 495 TYR A C 1
ATOM 3690 O O . TYR A 1 471 ? 14.463 10.962 20.841 1.00 28.39 495 TYR A O 1
ATOM 3699 N N . GLY A 1 472 ? 14.344 13.190 20.812 1.00 24.26 496 GLY A N 1
ATOM 3700 C CA . GLY A 1 472 ? 12.982 13.299 20.309 1.00 26.53 496 GLY A CA 1
ATOM 3701 C C . GLY A 1 472 ? 12.605 14.770 20.372 1.00 28.96 496 GLY A C 1
ATOM 3702 O O . GLY A 1 472 ? 13.425 15.621 20.823 1.00 22.93 496 GLY A O 1
ATOM 3703 N N . LEU A 1 473 ? 11.377 15.092 19.919 1.00 21.64 497 LEU A N 1
ATOM 3704 C CA . LEU A 1 473 ? 10.908 16.449 19.919 1.00 19.45 497 LEU A CA 1
ATOM 3705 C C . LEU A 1 473 ? 11.026 16.895 21.365 1.00 18.89 497 LEU A C 1
ATOM 3706 O O . LEU A 1 473 ? 11.388 18.038 21.650 1.00 25.37 497 LEU A O 1
ATOM 3711 N N . THR A 1 474 ? 10.589 16.024 22.280 1.00 23.17 498 THR A N 1
ATOM 3712 C CA . THR A 1 474 ? 10.797 16.275 23.709 1.00 21.24 498 THR A CA 1
ATOM 3713 C C . THR A 1 474 ? 11.655 15.065 24.052 1.00 24.87 498 THR A C 1
ATOM 3714 O O . THR A 1 474 ? 11.419 13.919 23.605 1.00 25.03 498 THR A O 1
ATOM 3718 N N . MET A 1 475 ? 12.701 15.312 24.814 1.00 26.31 499 MET A N 1
ATOM 3719 C CA . MET A 1 475 ? 13.581 14.212 25.198 1.00 24.82 499 MET A CA 1
ATOM 3720 C C . MET A 1 475 ? 13.153 13.644 26.520 1.00 20.81 499 MET A C 1
ATOM 3721 O O . MET A 1 475 ? 12.950 14.363 27.478 1.00 28.60 499 MET A O 1
ATOM 3726 N N . LYS A 1 476 ? 13.021 12.324 26.555 1.00 28.28 500 LYS A N 1
ATOM 3727 C CA . LYS A 1 476 ? 12.606 11.584 27.757 1.00 26.61 500 LYS A CA 1
ATOM 3728 C C . LYS A 1 476 ? 13.818 10.915 28.452 1.00 28.58 500 LYS A C 1
ATOM 3729 O O . LYS A 1 476 ? 14.881 10.715 27.872 1.00 30.19 500 LYS A O 1
ATOM 3735 N N . HIS A 1 477 ? 13.614 10.541 29.695 1.00 34.42 501 HIS A N 1
ATOM 3736 C CA . HIS A 1 477 ? 14.658 9.794 30.412 1.00 36.77 501 HIS A CA 1
ATOM 3737 C C . HIS A 1 477 ? 14.160 8.351 30.481 1.00 36.37 501 HIS A C 1
ATOM 3738 O O . HIS A 1 477 ? 12.933 8.065 30.319 1.00 23.35 501 HIS A O 1
ATOM 3745 N N . ALA A 1 478 ? 15.111 7.447 30.649 1.00 29.84 502 ALA A N 1
ATOM 3746 C CA . ALA A 1 478 ? 14.790 6.032 30.791 1.00 36.12 502 ALA A CA 1
ATOM 3747 C C . ALA A 1 478 ? 13.799 5.868 31.967 1.00 34.03 502 ALA A C 1
ATOM 3748 O O . ALA A 1 478 ? 13.831 6.619 32.947 1.00 32.73 502 ALA A O 1
ATOM 3750 N N . ARG A 1 479 ? 12.903 4.899 31.884 1.00 30.99 503 ARG A N 1
ATOM 3751 C CA . ARG A 1 479 ? 11.949 4.708 32.979 1.00 36.93 503 ARG A CA 1
ATOM 3752 C C . ARG A 1 479 ? 12.590 4.198 34.280 1.00 36.62 503 ARG A C 1
ATOM 3753 O O . ARG A 1 479 ? 13.350 3.232 34.289 1.00 42.19 503 ARG A O 1
ATOM 3761 N N . CYS A 1 480 ? 12.299 4.850 35.382 1.00 34.23 504 CYS A N 1
ATOM 3762 C CA . CYS A 1 480 ? 12.815 4.384 36.656 1.00 36.68 504 CYS A CA 1
ATOM 3763 C C . CYS A 1 480 ? 11.621 4.083 37.527 1.00 38.47 504 CYS A C 1
ATOM 3764 O O . CYS A 1 480 ? 10.912 4.999 37.927 1.00 39.29 504 CYS A O 1
ATOM 3767 N N . GLU A 1 481 ? 11.379 2.804 37.820 1.00 41.17 505 GLU A N 1
ATOM 3768 C CA . GLU A 1 481 ? 10.238 2.445 38.657 1.00 42.25 505 GLU A CA 1
ATOM 3769 C C . GLU A 1 481 ? 10.550 2.219 40.138 1.00 37.99 505 GLU A C 1
ATOM 3770 O O . GLU A 1 481 ? 9.719 1.694 40.856 1.00 39.23 505 GLU A O 1
ATOM 3776 N N . HIS A 1 482 ? 11.714 2.666 40.608 1.00 38.29 506 HIS A N 1
ATOM 3777 C CA . HIS A 1 482 ? 12.098 2.489 42.016 1.00 36.69 506 HIS A CA 1
ATOM 3778 C C . HIS A 1 482 ? 12.073 3.725 42.949 1.00 39.97 506 HIS A C 1
ATOM 3779 O O . HIS A 1 482 ? 12.504 3.665 44.113 1.00 42.02 506 HIS A O 1
ATOM 3786 N N . VAL A 1 483 ? 11.551 4.841 42.467 1.00 36.26 507 VAL A N 1
ATOM 3787 C CA . VAL A 1 483 ? 11.555 6.052 43.274 1.00 35.28 507 VAL A CA 1
ATOM 3788 C C . VAL A 1 483 ? 10.634 5.883 44.485 1.00 37.40 507 VAL A C 1
ATOM 3789 O O . VAL A 1 483 ? 9.640 5.116 44.445 1.00 40.20 507 VAL A O 1
ATOM 3793 N N . GLN A 1 484 ? 10.982 6.575 45.566 1.00 34.68 508 GLN A N 1
ATOM 3794 C CA . GLN A 1 484 ? 10.218 6.534 46.809 1.00 37.48 508 GLN A CA 1
ATOM 3795 C C . GLN A 1 484 ? 9.888 7.929 47.314 1.00 33.63 508 GLN A C 1
ATOM 3796 O O . GLN A 1 484 ? 10.541 8.912 46.974 1.00 37.32 508 GLN A O 1
ATOM 3802 N N . ALA A 1 485 ? 8.839 8.014 48.108 1.00 34.75 509 ALA A N 1
ATOM 3803 C CA . ALA A 1 485 ? 8.418 9.286 48.662 1.00 41.51 509 ALA A CA 1
ATOM 3804 C C . ALA A 1 485 ? 8.043 9.076 50.130 1.00 44.24 509 ALA A C 1
ATOM 3805 O O . ALA A 1 485 ? 7.376 8.106 50.498 1.00 41.35 509 ALA A O 1
ATOM 3807 N N . ARG A 1 486 ? 8.492 9.985 50.976 1.00 46.21 510 ARG A N 1
ATOM 3808 C CA . ARG A 1 486 ? 8.158 9.883 52.367 1.00 46.52 510 ARG A CA 1
ATOM 3809 C C . ARG A 1 486 ? 7.922 11.253 52.878 1.00 44.79 510 ARG A C 1
ATOM 3810 O O . ARG A 1 486 ? 8.567 12.196 52.424 1.00 45.03 510 ARG A O 1
ATOM 3818 N N . ARG A 1 487 ? 6.977 11.389 53.794 1.00 44.48 511 ARG A N 1
ATOM 3819 C CA . ARG A 1 487 ? 6.757 12.695 54.381 1.00 55.67 511 ARG A CA 1
ATOM 3820 C C . ARG A 1 487 ? 8.008 12.991 55.253 1.00 60.05 511 ARG A C 1
ATOM 3821 O O . ARG A 1 487 ? 8.983 12.221 55.244 1.00 56.88 511 ARG A O 1
ATOM 3829 N N . PHE A 1 488 ? 8.027 14.110 55.971 1.00 66.38 512 PHE A N 1
ATOM 3830 C CA . PHE A 1 488 ? 9.189 14.380 56.825 1.00 72.00 512 PHE A CA 1
ATOM 3831 C C . PHE A 1 488 ? 8.868 15.376 57.914 1.00 78.17 512 PHE A C 1
ATOM 3832 O O . PHE A 1 488 ? 8.235 16.396 57.651 1.00 82.11 512 PHE A O 1
ATOM 3840 N N . SER A 1 489 ? 9.299 15.056 59.137 1.00 83.00 513 SER A N 1
ATOM 3841 C CA . SER A 1 489 ? 9.078 15.901 60.312 1.00 84.87 513 SER A CA 1
ATOM 3842 C C . SER A 1 489 ? 9.247 17.384 59.997 1.00 86.49 513 SER A C 1
ATOM 3843 O O . SER A 1 489 ? 8.330 18.168 60.341 1.00 87.75 513 SER A O 1
#

Radius of gyration: 22.61 Å; Cα contacts (8 Å, |Δi|>4): 807; chains: 1; bounding box: 58×43×68 Å

GO terms:
  GO:0101020 estrogen 16-alpha-hydroxylase activity (F, IDA)
  GO:0101021 estrogen 2-hydroxylase activity (F, IDA)
  GO:0042572 retinol metabolic process (P, IDA)
  GO:0008210 estrogen metabolic process (P, IDA)
  GO:0020037 heme binding (F, IDA)
  GO:0016712 oxidoreductase activity, acting on paired donors, with incorporation or reduction of molecular oxygen, reduced flavin or flavoprotein as one donor, and incorporation of one atom of oxygen (F, EXP)
  GO:0005515 protein binding (F, IPI)
  GO:0042759 long-chain fatty acid biosynthetic process (P, TAS)
  GO:0005789 endoplasmic reticulum membrane (C, TAS)
  GO:0019373 epoxygenase P450 pathway (P, TAS)
  GO:0004497 monooxygenase activity (F, TAS)
  GO:0032259 methylation (P, TAS)
  GO:0046222 aflatoxin metabolic process (P, TAS)
  GO:0097267 omega-hydroxylase P450 pathway (P, TAS)
  GO:0006805 xenobiotic metabolic process (P, TAS)
  GO:0042178 xenobiotic catabolic process (P, IDA)
  GO:0016491 oxidoreductase activity (F, IDA)
  GO:0009403 toxin biosynthetic process (P, IDA)
  GO:0009820 alkaloid metabolic process (P, IDA)
  GO:0034875 caffeine oxidase activity (F, IDA)

Nearest PDB structures (foldseek):
  2hi4-assembly1_A  TM=1.002E+00  e=2.523E-82  Homo sapiens
  6iq5-assembly1_A  TM=9.310E-01  e=2.738E-34  Homo sapiens
  2pg7-assembly4_D  TM=9.126E-01  e=6.554E-29  Homo sapiens
  4nkz-assembly3_C  TM=9.131E-01  e=1.350E-28  Homo sapiens
  6cir-assembly4_D  TM=8.980E-01  e=1.487E-28  Homo sapiens

B-factor: mean 37.61, std 14.13, range [10.74, 87.75]

Secondary structure (DSSP, 8-state):
---TT-BPPP----BTTTBTHHHHTT-HHHHHHHHHHHH-SEEEEEETTEEEEEE-SHHHHHIIIIITGGGS-B----HHHHTSTTS--TTTSS--SHHHHHHHHHHHHHHHHTTTSBPSS-SS-BHHHHHHHHHHHHHHHHHHHHHHTTS-B-HHHHHHHHHHHHHHHHHHGGGS-TT-HHHHHHHTTTHHHHTTSSTT-GGGT-GGGGGS--HHHHHHHHHHHHHHHHHHHHHHHHHHT--TT---SHHHHHHHHHHH--EETTEEPPTHHHHTHHHHHHHHHHHHHHHHHHHHHHHHHH-HHHHHHHHHHHHHHTTTSS---GGGSTT-HHHHHHHHHHHHHH-SS-B-S-EE-SS-EEETTEEE-TT-EEEEBHHHHHH-TTT-SSTTS--GGGGB-TTSSSB-HHHHTT---S--GGG--TTHHHHHHHHHHHHHHHHHH-EEE--TT-----PPBPSSS-B------BEEE---

CATH classification: 1.10.630.10

Sequence (480 aa):
RVPKGLKSPPEPWGWPLLGHVLTLGKNPHLALSRMSQRYGDVLQIRIGSTPVLVLSRLDTIRQALVRQGDDFKGRPDLYTSTLITDGQSLTFSTDSGPVWAARRRLAQNALNTFSIASDPASSSSCYLEEHVSKEAKALISRLQELMAGPGHFDPYNQVVVSVANVIGAMCFGQHFPESSDEMLSLVKNTHEFVETASSGNPLDFFPILRYLPNPALQRFKAFNQRFLWFLQKTVQEHYQDFDKNSVRDITGALFKHSKKGPRASGNLIPQEKIVNLVNDIFGAGFDTVTTAISWSLMYLVTKPEIQRKIQKELDTVIGRERRPRLSDRPQLPYLEAFILETFRHSSFLPFTIPHSTTRDTTLNGFYIPKKCCVFVNQWQVNHDPELWEDPSEFRPERFLTADGTAINKPLSEKMMLFGMGKRRCIGEVLAKWEIFLFLAILLQQLEFSVPPGVKVDLTPIYGLTMKHARCEHVQARRFS

Solvent-accessible surface area: 21315 Å² total; per-residue (Å²): 267,58,65,198,65,73,161,36,8,43,74,11,186,22,152,99,160,63,5,10,19,126,74,7,53,157,24,9,5,57,6,1,5,151,21,10,108,195,79,22,45,3,0,24,0,60,0,5,91,46,55,0,2,0,0,0,65,34,103,9,0,93,53,0,4,50,152,35,5,58,17,1,30,5,22,12,118,25,43,4,16,79,43,4,24,53,27,79,6,11,33,20,17,69,54,16,27,84,43,11,46,22,5,40,165,24,0,52,73,7,8,48,62,10,0,42,43,86,17,110,107,28,115,107,24,11,38,0,24,64,54,0,33,159,15,0,96,44,4,8,60,50,4,61,118,48,47,98,54,91,19,77,11,19,1,12,27,31,3,0,34,0,1,0,16,3,10,0,24,3,0,0,25,177,39,12,41,98,105,27,112,55,1,35,60,8,4,68,48,11,63,38,34,4,68,4,8,11,6,7,23,55,8,16,16,38,81,118,54,68,176,99,136,38,97,45,2,105,101,0,57,38,9,5,128,152,17,34,142,4,1,81,69,0,17,118,65,9,143,142,104,48,71,98,124,60,39,192,4,0,0,1,10,1,17,63,78,13,138,146,23,21,150,8,91,63,92,118,8,64,106,133,56,0,21,18,0,0,8,15,8,3,20,57,21,2,10,38,5,0,1,1,3,0,0,1,4,0,6,0,10,53,65,83,140,17,3,184,97,0,21,150,27,2,71,102,63,15,21,87,165,88,92,3,124,23,80,10,61,91,92,0,11,10,0,23,0,0,10,20,0,1,3,0,45,1,0,6,26,2,5,11,24,12,6,6,2,35,107,77,23,59,0,81,55,60,20,2,56,112,152,10,10,0,2,0,0,1,50,4,0,0,17,4,86,132,40,13,145,75,30,98,85,10,57,0,70,23,0,31,47,123,102,37,84,37,10,46,126,100,38,16,129,84,22,8,8,32,12,23,23,89,21,90,54,34,13,32,67,14,11,45,71,6,2,0,1,2,0,0,4,1,0,8,33,1,39,2,41,26,44,135,72,49,186,37,84,45,76,40,80,31,1,22,3,0,17,8,40,109,11,83,79,0,52,6,141,104,52,157

Organism: Homo sapiens (NCBI:txid9606)